Protein AF-0000000068348109 (afdb_homodimer)

Solvent-accessible surface area (backbone atoms only — not comparable to full-atom values): 24295 Å² total; per-residue (Å²): 130,84,76,74,38,35,50,35,26,49,84,50,59,43,43,58,45,65,32,43,43,80,91,70,28,34,34,25,38,41,39,28,18,59,86,76,20,24,16,35,36,36,42,47,41,43,96,44,39,68,61,52,50,50,50,39,55,76,67,62,44,45,56,30,48,32,33,33,37,48,86,46,42,55,46,36,37,15,46,40,62,46,36,70,74,32,79,79,28,42,36,33,29,38,60,59,85,89,46,58,56,77,38,72,47,52,63,76,37,72,51,70,31,61,93,44,56,30,38,30,36,58,25,30,9,29,28,63,28,19,30,28,38,32,32,69,62,33,35,33,30,35,31,23,48,52,41,31,84,59,38,56,48,64,33,87,51,71,70,26,32,51,67,47,26,52,52,23,42,50,65,65,49,58,60,45,64,45,53,27,32,36,35,36,30,47,48,88,78,27,64,62,68,48,29,31,44,52,38,60,71,62,10,71,60,63,59,51,54,70,69,56,35,38,55,51,64,73,63,59,82,70,78,77,52,93,32,28,70,63,6,52,64,27,36,34,46,30,38,41,80,83,126,128,83,75,73,39,35,50,35,26,48,85,50,61,44,43,58,43,62,31,44,43,80,91,72,26,32,35,25,40,41,40,29,18,60,88,75,21,24,16,34,37,37,41,47,41,42,94,43,40,68,60,52,50,51,49,39,56,76,67,61,45,45,55,31,47,31,32,33,36,50,86,45,42,54,46,37,36,16,48,39,63,47,35,70,73,32,79,79,28,42,36,32,28,38,59,61,84,87,46,57,57,77,36,72,50,52,64,75,36,72,51,70,31,60,93,43,56,30,38,32,36,58,26,30,8,30,28,63,27,21,29,28,38,33,32,69,62,32,34,34,32,36,30,22,47,53,41,31,85,59,37,55,48,64,32,87,50,71,69,26,30,50,66,48,27,53,52,22,41,50,66,66,48,58,60,45,63,46,53,27,31,36,35,37,30,47,46,89,78,27,64,62,68,46,29,33,44,52,38,60,71,60,9,72,62,63,60,53,52,70,70,56,35,36,54,50,65,73,63,60,81,69,77,76,53,94,32,30,70,63,5,52,62,25,37,34,46,31,38,41,80,82,126

Secondary structure (DSSP, 8-state):
---PPPSB-SSSSEEEEEEEETTTTEEEEEEEETTT-EEEEES-BGGGHHHHHHHHHHTT-EEEEEE-SS--SSS-BSHHHHHHHSTT-EEEEE--TT---SEEE-TT-EEEETTEEEEEEE-TTSSTT-EEEEEGGGTEEEEETTSBTTB----SSTT--HHHHHHHIIIIITTS-TT-EEEESB-SSS---EEHHHHHHH-TTTSS-HHHHHHHHHT--PPPPTTHHHHHHHGGGTT----/---PPPSB-TTSSEEEEEEEETTTTEEEEEEEETTT-EEEEES-BGGGHHHHHHHHHHTT-EEEEEE-SS--SSS-BSHHHHHHHSTT-EEEEE--TT---SEEE-TT-EEEETTEEEEEEE-TTSSTT-EEEEEGGGTEEEEETTSBTTB----SSTT--HHHHHHHIIIIITTS-TT-EEEESB-SSS---EEHHHHHHH-TTTSS-HHHHHHHHHT--PPPPTTHHHHHHHHTTTT----

Foldseek 3Di:
DQQQDAQDDPPDQKDWDWDADQPLQFIKIWIAGLVQLFIEIEFAFQVCLVVVLVVSVVSPHQYAEYEYQAQDQQGAGNQVVNCVSHPRHWYEFADDPLADGPYHDDQQDWDDHPPWIWGWHAQAALARGGTKTAGVSNLEIEREQLDDQLEHHAAPDNNHHLLSSLCSCVVPPLPRDFARKYAYGGDDPPDGIDTSVNCCPRRPLRVDDSVVNRVVRVPPPDDRHPRRVVSNVQRSHNNDDDD/DQQQDAQDDPPDQKDWDWDADQPLQFIKIWIAGLVQLFIEIEFAFQVCLVVVLVVSVVSPHQYAEYEYQAQDQQGAGNQVVNCVSHPRHWYEFADDPLADGPYHDEQQDWDDTPPWIWGWHAQAALARGGTKTAGVSNLEIEREQLDDQLEHHAAPDNNHHLLSSLCSCVPPPLPRDFARKYAYGGDDPPDGIDTSVNCCPRRPLRVDDSVVNRVVRVPPPDDGHPRRVVSNVQRSHNNDDDD

pLDDT: mean 95.72, std 7.8, range [32.88, 98.94]

InterPro domains:
  IPR001279 Metallo-beta-lactamase [PF00753] (25-87)
  IPR001279 Metallo-beta-lactamase [PF00753] (102-186)
  IPR001279 Metallo-beta-lactamase [SM00849] (25-186)
  IPR036866 Ribonuclease Z/Hydroxyacylglutathione hydrolase-like [G3DSA:3.60.15.10] (9-240)
  IPR036866 Ribonuclease Z/Hydroxyacylglutathione hydrolase-like [SSF56281] (23-218)
  IPR044528 Persulfide dioxygenase-like, MBL-fold metallo-hydrolase domain [cd07724] (15-188)
  IPR051682 Mitochondrial Persulfide Dioxygenase [PTHR43084] (13-236)

Structure (mmCIF, N/CA/C/O backbone):
data_AF-0000000068348109-model_v1
#
loop_
_entity.id
_entity.type
_entity.pdbx_description
1 polymer 'Persulfide dioxygenase ETHE1, mitochondrial'
#
loop_
_atom_site.group_PDB
_atom_site.id
_atom_site.type_symbol
_atom_site.label_atom_id
_atom_site.label_alt_id
_atom_site.label_comp_id
_atom_site.label_asym_id
_atom_site.label_entity_id
_atom_site.label_seq_id
_atom_site.pdbx_PDB_ins_code
_atom_site.Cartn_x
_atom_site.Cartn_y
_atom_site.Cartn_z
_atom_site.occupancy
_atom_site.B_iso_or_equiv
_atom_site.auth_seq_id
_atom_site.auth_comp_id
_atom_site.auth_asym_id
_atom_site.auth_atom_id
_atom_site.pdbx_PDB_model_num
ATOM 1 N N . MET A 1 1 ? -5.734 2.873 -29.859 1 32.88 1 MET A N 1
ATOM 2 C CA . MET A 1 1 ? -4.711 2.441 -28.906 1 32.88 1 MET A CA 1
ATOM 3 C C . MET A 1 1 ? -5.199 2.582 -27.469 1 32.88 1 MET A C 1
ATOM 5 O O . MET A 1 1 ? -5.617 3.664 -27.062 1 32.88 1 MET A O 1
ATOM 9 N N . SER A 1 2 ? -5.848 1.602 -26.891 1 46.84 2 SER A N 1
ATOM 10 C CA . SER A 1 2 ? -6.629 1.64 -25.656 1 46.84 2 SER A CA 1
ATOM 11 C C . SER A 1 2 ? -5.863 2.348 -24.531 1 46.84 2 SER A C 1
ATOM 13 O O . SER A 1 2 ? -4.648 2.188 -24.406 1 46.84 2 SER A O 1
ATOM 15 N N . LYS A 1 3 ? -6.34 3.387 -24.047 1 65.06 3 LYS A N 1
ATOM 16 C CA . LYS A 1 3 ? -5.746 4.297 -23.078 1 65.06 3 LYS A CA 1
ATOM 17 C C . LYS A 1 3 ? -5.258 3.535 -21.844 1 65.06 3 LYS A C 1
ATOM 19 O O . LYS A 1 3 ? -5.992 2.729 -21.281 1 65.06 3 LYS A O 1
ATOM 24 N N . ILE A 1 4 ? -4.016 3.348 -21.672 1 76.88 4 ILE A N 1
ATOM 25 C CA . ILE A 1 4 ? -3.402 2.717 -20.5 1 76.88 4 ILE A CA 1
ATOM 26 C C . ILE A 1 4 ? -3.992 3.309 -19.234 1 76.88 4 ILE A C 1
ATOM 28 O O . ILE A 1 4 ? -4.148 4.527 -19.109 1 76.88 4 ILE A O 1
ATOM 32 N N . LEU A 1 5 ? -4.457 2.352 -18.469 1 89 5 LEU A N 1
ATOM 33 C CA . LEU A 1 5 ? -5.109 2.748 -17.219 1 89 5 LEU A CA 1
ATOM 34 C C . LEU A 1 5 ? -4.102 2.803 -16.078 1 89 5 LEU A C 1
ATOM 36 O O . LEU A 1 5 ? -3.129 2.045 -16.062 1 89 5 LEU A O 1
ATOM 40 N N . GLY A 1 6 ? -4.332 3.719 -15.219 1 91.06 6 GLY A N 1
ATOM 41 C CA . GLY A 1 6 ? -3.562 3.713 -13.984 1 91.06 6 GLY A CA 1
ATOM 42 C C . GLY A 1 6 ? -3.986 2.619 -13.023 1 91.06 6 GLY A C 1
ATOM 43 O O . GLY A 1 6 ? -5.168 2.275 -12.945 1 91.06 6 GLY A O 1
ATOM 44 N N . ALA A 1 7 ? -3.014 2.1 -12.312 1 89.19 7 ALA A N 1
ATOM 45 C CA . ALA A 1 7 ? -3.287 1.068 -11.312 1 89.19 7 ALA A CA 1
ATOM 46 C C . ALA A 1 7 ? -4.176 1.606 -10.195 1 89.19 7 ALA A C 1
ATOM 48 O O . ALA A 1 7 ? -5.012 0.878 -9.656 1 89.19 7 ALA A O 1
ATOM 49 N N . LEU A 1 8 ? -3.986 2.836 -9.883 1 93.44 8 LEU A N 1
ATOM 50 C CA . LEU A 1 8 ? -4.762 3.512 -8.852 1 93.44 8 LEU A CA 1
ATOM 51 C C . LEU A 1 8 ? -5.215 4.891 -9.32 1 93.44 8 LEU A C 1
ATOM 53 O O . LEU A 1 8 ? -4.457 5.859 -9.234 1 93.44 8 LEU A O 1
ATOM 57 N N . THR A 1 9 ? -6.461 4.883 -9.797 1 92.31 9 THR A N 1
ATOM 58 C CA . THR A 1 9 ? -7.098 6.109 -10.273 1 92.31 9 THR A CA 1
ATOM 59 C C . THR A 1 9 ? -8.438 6.324 -9.578 1 92.31 9 THR A C 1
ATOM 61 O O . THR A 1 9 ? -9.242 5.391 -9.461 1 92.31 9 THR A O 1
ATOM 64 N N . ALA A 1 10 ? -8.672 7.484 -9.172 1 88.06 10 ALA A N 1
ATOM 65 C CA . ALA A 1 10 ? -9.867 7.812 -8.398 1 88.06 10 ALA A CA 1
ATOM 66 C C . ALA A 1 10 ? -11.133 7.562 -9.219 1 88.06 10 ALA A C 1
ATOM 68 O O . ALA A 1 10 ? -12.125 7.066 -8.688 1 88.06 10 ALA A O 1
ATOM 69 N N . SER A 1 11 ? -11.102 7.898 -10.5 1 87.5 11 SER A N 1
ATOM 70 C CA . SER A 1 11 ? -12.32 7.816 -11.305 1 87.5 11 SER A CA 1
ATOM 71 C C . SER A 1 11 ? -12.141 6.871 -12.484 1 87.5 11 SER A C 1
ATOM 73 O O . SER A 1 11 ? -12.914 6.906 -13.438 1 87.5 11 SER A O 1
ATOM 75 N N . GLY A 1 12 ? -11.141 6.055 -12.469 1 91.25 12 GLY A N 1
ATOM 76 C CA . GLY A 1 12 ? -10.938 5.113 -13.555 1 91.25 12 GLY A CA 1
ATOM 77 C C . GLY A 1 12 ? -11.766 3.852 -13.422 1 91.25 12 GLY A C 1
ATOM 78 O O . GLY A 1 12 ? -12.414 3.635 -12.391 1 91.25 12 GLY A O 1
ATOM 79 N N . PRO A 1 13 ? -11.789 3.107 -14.445 1 95.81 13 PRO A N 1
ATOM 80 C CA . PRO A 1 13 ? -12.641 1.914 -14.469 1 95.81 13 PRO A CA 1
ATOM 81 C C . PRO A 1 13 ? -12.133 0.813 -13.539 1 95.81 13 PRO A C 1
ATOM 83 O O . PRO A 1 13 ? -12.898 -0.074 -13.148 1 95.81 13 PRO A O 1
ATOM 86 N N . LEU A 1 14 ? -10.875 0.839 -13.195 1 97.12 14 LEU A N 1
ATOM 87 C CA . LEU A 1 14 ? -10.266 -0.199 -12.367 1 97.12 14 LEU A CA 1
ATOM 88 C C . LEU A 1 14 ? -10.242 0.222 -10.898 1 97.12 14 LEU A C 1
ATOM 90 O O . LEU A 1 14 ? -9.758 1.308 -10.57 1 97.12 14 LEU A O 1
ATOM 94 N N . LEU A 1 15 ? -10.867 -0.577 -10.086 1 97.75 15 LEU A N 1
ATOM 95 C CA . LEU A 1 15 ? -10.703 -0.445 -8.641 1 97.75 15 LEU A CA 1
ATOM 96 C C . LEU A 1 15 ? -9.57 -1.331 -8.141 1 97.75 15 LEU A C 1
ATOM 98 O O . LEU A 1 15 ? -9.508 -2.518 -8.469 1 97.75 15 LEU A O 1
ATOM 102 N N . PHE A 1 16 ? -8.656 -0.769 -7.438 1 98.38 16 PHE A N 1
ATOM 103 C CA . PHE A 1 16 ? -7.492 -1.494 -6.941 1 98.38 16 PHE A CA 1
ATOM 104 C C . PHE A 1 16 ? -7.258 -1.191 -5.465 1 98.38 16 PHE A C 1
ATOM 106 O O . PHE A 1 16 ? -7.215 -0.027 -5.066 1 98.38 16 PHE A O 1
ATOM 113 N N . ARG A 1 17 ? -7.176 -2.229 -4.652 1 98.62 17 ARG A N 1
ATOM 114 C CA . ARG A 1 17 ? -6.781 -2.143 -3.25 1 98.62 17 ARG A CA 1
ATOM 115 C C . ARG A 1 17 ? -5.66 -3.127 -2.934 1 98.62 17 ARG A C 1
ATOM 117 O O . ARG A 1 17 ? -5.789 -4.324 -3.195 1 98.62 17 ARG A O 1
ATOM 124 N N . GLN A 1 18 ? -4.543 -2.623 -2.475 1 98.75 18 GLN A N 1
ATOM 125 C CA . GLN A 1 18 ? -3.494 -3.434 -1.866 1 98.75 18 GLN A CA 1
ATOM 126 C C . GLN A 1 18 ? -3.682 -3.533 -0.355 1 98.75 18 GLN A C 1
ATOM 128 O O . GLN A 1 18 ? -3.787 -2.516 0.331 1 98.75 18 GLN A O 1
ATOM 133 N N . LEU A 1 19 ? -3.797 -4.711 0.165 1 98.81 19 LEU A N 1
ATOM 134 C CA . LEU A 1 19 ? -4.008 -4.988 1.581 1 98.81 19 LEU A CA 1
ATOM 135 C C . LEU A 1 19 ? -2.803 -5.695 2.184 1 98.81 19 LEU A C 1
ATOM 137 O O . LEU A 1 19 ? -2.02 -6.32 1.463 1 98.81 19 LEU A O 1
ATOM 141 N N . PHE A 1 20 ? -2.678 -5.566 3.523 1 98.75 20 PHE A N 1
ATOM 142 C CA . PHE A 1 20 ? -1.473 -6.09 4.156 1 98.75 20 PHE A CA 1
ATOM 143 C C . PHE A 1 20 ? -1.816 -6.848 5.434 1 98.75 20 PHE A C 1
ATOM 145 O O . PHE A 1 20 ? -2.631 -6.383 6.234 1 98.75 20 PHE A O 1
ATOM 152 N N . GLU A 1 21 ? -1.318 -8.008 5.605 1 98 21 GLU A N 1
ATOM 153 C CA . GLU A 1 21 ? -1.349 -8.781 6.848 1 98 21 GLU A CA 1
ATOM 154 C C . GLU A 1 21 ? 0.026 -8.812 7.508 1 98 21 GLU A C 1
ATOM 156 O O . GLU A 1 21 ? 0.999 -9.273 6.91 1 98 21 GLU A O 1
ATOM 161 N N . SER A 1 22 ? 0.159 -8.375 8.75 1 95.75 22 SER A N 1
ATOM 162 C CA . SER A 1 22 ? 1.43 -7.992 9.359 1 95.75 22 SER A CA 1
ATOM 163 C C . SER A 1 22 ? 2.166 -9.203 9.914 1 95.75 22 SER A C 1
ATOM 165 O O . SER A 1 22 ? 3.395 -9.195 10.023 1 95.75 22 SER A O 1
ATOM 167 N N . VAL A 1 23 ? 1.471 -10.266 10.273 1 95.56 23 VAL A N 1
ATOM 168 C CA . VAL A 1 23 ? 2.119 -11.406 10.922 1 95.56 23 VAL A CA 1
ATOM 169 C C . VAL A 1 23 ? 2.977 -12.156 9.906 1 95.56 23 VAL A C 1
ATOM 171 O O . VAL A 1 23 ? 4.156 -12.422 10.156 1 95.56 23 VAL A O 1
ATOM 174 N N . SER A 1 24 ? 2.43 -12.406 8.727 1 96.19 24 SER A N 1
ATOM 175 C CA . SER A 1 24 ? 3.17 -13.125 7.699 1 96.19 24 SER A CA 1
ATOM 176 C C . SER A 1 24 ? 3.752 -12.172 6.664 1 96.19 24 SER A C 1
ATOM 178 O O . SER A 1 24 ? 4.422 -12.594 5.719 1 96.19 24 SER A O 1
ATOM 180 N N . SER A 1 25 ? 3.477 -10.82 6.82 1 97.44 25 SER A N 1
ATOM 181 C CA . SER A 1 25 ? 3.938 -9.805 5.883 1 97.44 25 SER A CA 1
ATOM 182 C C . SER A 1 25 ? 3.432 -10.086 4.469 1 97.44 25 SER A C 1
ATOM 184 O O . SER A 1 25 ? 4.207 -10.062 3.512 1 97.44 25 SER A O 1
ATOM 186 N N . THR A 1 26 ? 2.146 -10.406 4.371 1 98.5 26 THR A N 1
ATOM 187 C CA . THR A 1 26 ? 1.551 -10.812 3.104 1 98.5 26 THR A CA 1
ATOM 188 C C . THR A 1 26 ? 0.718 -9.68 2.506 1 98.5 26 THR A C 1
ATOM 190 O O . THR A 1 26 ? -0.039 -9.016 3.219 1 98.5 26 THR A O 1
ATOM 193 N N . TYR A 1 27 ? 0.917 -9.5 1.232 1 98.88 27 TYR A N 1
ATOM 194 C CA . TYR A 1 27 ? 0.027 -8.609 0.496 1 98.88 27 TYR A CA 1
ATOM 195 C C . TYR A 1 27 ? -1.123 -9.391 -0.133 1 98.88 27 TYR A C 1
ATOM 197 O O . TYR A 1 27 ? -0.925 -10.484 -0.653 1 98.88 27 TYR A O 1
ATOM 205 N N . THR A 1 28 ? -2.303 -8.883 -0 1 98.94 28 THR A N 1
ATOM 206 C CA . THR A 1 28 ? -3.506 -9.281 -0.718 1 98.94 28 THR A CA 1
ATOM 207 C C . THR A 1 28 ? -3.975 -8.172 -1.655 1 98.94 28 THR A C 1
ATOM 209 O O . THR A 1 28 ? -3.92 -6.992 -1.303 1 98.94 28 THR A O 1
ATOM 212 N N . TYR A 1 29 ? -4.395 -8.539 -2.838 1 98.94 29 TYR A N 1
ATOM 213 C CA . TYR A 1 29 ? -4.82 -7.543 -3.811 1 98.94 29 TYR A CA 1
ATOM 214 C C . TYR A 1 29 ? -6.285 -7.738 -4.184 1 98.94 29 TYR A C 1
ATOM 216 O O . TYR A 1 29 ? -6.707 -8.852 -4.516 1 98.94 29 TYR A O 1
ATOM 224 N N . LEU A 1 30 ? -7.059 -6.691 -4.082 1 98.94 30 LEU A N 1
ATOM 225 C CA . LEU A 1 30 ? -8.438 -6.652 -4.543 1 98.94 30 LEU A CA 1
ATOM 226 C C . LEU A 1 30 ? -8.57 -5.801 -5.805 1 98.94 30 LEU A C 1
ATOM 228 O O . LEU A 1 30 ? -8.148 -4.641 -5.82 1 98.94 30 LEU A O 1
ATOM 232 N N . LEU A 1 31 ? -9 -6.395 -6.863 1 98.75 31 LEU A N 1
ATOM 233 C CA . LEU A 1 31 ? -9.281 -5.703 -8.125 1 98.75 31 LEU A CA 1
ATOM 234 C C . LEU A 1 31 ? -10.75 -5.828 -8.5 1 98.75 31 LEU A C 1
ATOM 236 O O . LEU A 1 31 ? -11.375 -6.867 -8.258 1 98.75 31 LEU A O 1
ATOM 240 N N . ALA A 1 32 ? -11.242 -4.816 -9.172 1 98.69 32 ALA A N 1
ATOM 241 C CA . ALA A 1 32 ? -12.625 -4.898 -9.617 1 98.69 32 ALA A CA 1
ATOM 242 C C . ALA A 1 32 ? -12.867 -3.986 -10.82 1 98.69 32 ALA A C 1
ATOM 244 O O . ALA A 1 32 ? -12.164 -2.992 -11 1 98.69 32 ALA A O 1
ATOM 245 N N . ASP A 1 33 ? -13.773 -4.395 -11.578 1 98.31 33 ASP A N 1
ATOM 246 C CA . ASP A 1 33 ? -14.375 -3.535 -12.594 1 98.31 33 ASP A CA 1
ATOM 247 C C . ASP A 1 33 ? -15.453 -2.637 -11.992 1 98.31 33 ASP A C 1
ATOM 249 O O . ASP A 1 33 ? -16.516 -3.117 -11.586 1 98.31 33 ASP A O 1
ATOM 253 N N . ARG A 1 34 ? -15.219 -1.347 -11.953 1 97.12 34 ARG A N 1
ATOM 254 C CA . ARG A 1 34 ? -16.141 -0.438 -11.273 1 97.12 34 ARG A CA 1
ATOM 255 C C . ARG A 1 34 ? -17.516 -0.484 -11.914 1 97.12 34 ARG A C 1
ATOM 257 O O . ARG A 1 34 ? -18.531 -0.333 -11.227 1 97.12 34 ARG A O 1
ATOM 264 N N . ALA A 1 35 ? -17.547 -0.673 -13.188 1 97.12 35 ALA A N 1
ATOM 265 C CA . ALA A 1 35 ? -18.812 -0.635 -13.906 1 97.12 35 ALA A CA 1
ATOM 266 C C . ALA A 1 35 ? -19.703 -1.81 -13.508 1 97.12 35 ALA A C 1
ATOM 268 O O . ALA A 1 35 ? -20.891 -1.628 -13.211 1 97.12 35 ALA A O 1
ATOM 269 N N . SER A 1 36 ? -19.188 -3.043 -13.43 1 98.06 36 SER A N 1
ATOM 270 C CA . SER A 1 36 ? -19.969 -4.238 -13.164 1 98.06 36 SER A CA 1
ATOM 271 C C . SER A 1 36 ? -19.938 -4.609 -11.688 1 98.06 36 SER A C 1
ATOM 273 O O . SER A 1 36 ? -20.781 -5.367 -11.203 1 98.06 36 SER A O 1
ATOM 275 N N . GLY A 1 37 ? -18.875 -4.164 -11.039 1 98.12 37 GLY A N 1
ATOM 276 C CA . GLY A 1 37 ? -18.656 -4.539 -9.648 1 98.12 37 GLY A CA 1
ATOM 277 C C . GLY A 1 37 ? -18.016 -5.902 -9.484 1 98.12 37 GLY A C 1
ATOM 278 O O . GLY A 1 37 ? -17.719 -6.328 -8.367 1 98.12 37 GLY A O 1
ATOM 279 N N . ILE A 1 38 ? -17.781 -6.602 -10.586 1 98.75 38 ILE A N 1
ATOM 280 C CA . ILE A 1 38 ? -17.172 -7.922 -10.508 1 98.75 38 ILE A CA 1
ATOM 281 C C . ILE A 1 38 ? -15.703 -7.789 -10.078 1 98.75 38 ILE A C 1
ATOM 283 O O . ILE A 1 38 ? -14.961 -6.984 -10.633 1 98.75 38 ILE A O 1
ATOM 287 N N . ALA A 1 39 ? -15.344 -8.578 -9.062 1 98.88 39 ALA A N 1
ATOM 288 C CA . ALA A 1 39 ? -14.039 -8.422 -8.438 1 98.88 39 ALA A CA 1
ATOM 289 C C . ALA A 1 39 ? -13.289 -9.75 -8.391 1 98.88 39 ALA A C 1
ATOM 291 O O . ALA A 1 39 ? -13.891 -10.82 -8.531 1 98.88 39 ALA A O 1
ATOM 292 N N . THR A 1 40 ? -12.039 -9.656 -8.266 1 98.94 40 THR A N 1
ATOM 293 C CA . THR A 1 40 ? -11.156 -10.766 -7.93 1 98.94 40 THR A CA 1
ATOM 294 C C . THR A 1 40 ? -10.234 -10.391 -6.77 1 98.94 40 THR A C 1
ATOM 296 O O . THR A 1 40 ? -9.992 -9.211 -6.523 1 98.94 40 THR A O 1
ATOM 299 N N . ILE A 1 41 ? -9.844 -11.344 -6.02 1 98.94 41 ILE A N 1
ATOM 300 C CA . ILE A 1 41 ? -8.906 -11.148 -4.918 1 98.94 41 ILE A CA 1
ATOM 301 C C . ILE A 1 41 ? -7.746 -12.125 -5.043 1 98.94 41 ILE A C 1
ATOM 303 O O . ILE A 1 41 ? -7.938 -13.281 -5.422 1 98.94 41 ILE A O 1
ATOM 307 N N . ILE A 1 42 ? -6.535 -11.648 -4.848 1 98.94 42 ILE A N 1
ATOM 308 C CA . ILE A 1 42 ? -5.312 -12.43 -5.023 1 98.94 42 ILE A CA 1
ATOM 309 C C . ILE A 1 42 ? -4.637 -12.641 -3.67 1 98.94 42 ILE A C 1
ATOM 311 O O . ILE A 1 42 ? -4.359 -11.68 -2.947 1 98.94 42 ILE A O 1
ATOM 315 N N . ASP A 1 43 ? -4.391 -13.883 -3.283 1 98.88 43 ASP A N 1
ATOM 316 C CA . ASP A 1 43 ? -3.605 -14.328 -2.137 1 98.88 43 ASP A CA 1
ATOM 317 C C . ASP A 1 43 ? -4.238 -13.867 -0.826 1 98.88 43 ASP A C 1
ATOM 319 O O . ASP A 1 43 ? -3.57 -13.258 0.01 1 98.88 43 ASP A O 1
ATOM 323 N N . PRO A 1 44 ? -5.504 -14.156 -0.603 1 98.81 44 PRO A N 1
ATOM 324 C CA . PRO A 1 44 ? -6.117 -13.812 0.682 1 98.81 44 PRO A CA 1
ATOM 325 C C . PRO A 1 44 ? -5.562 -14.641 1.841 1 98.81 44 PRO A C 1
ATOM 327 O O . PRO A 1 44 ? -5.105 -15.766 1.639 1 98.81 44 PRO A O 1
ATOM 330 N N . VAL A 1 45 ? -5.574 -14.102 2.996 1 98.75 45 VAL A N 1
ATOM 331 C CA . VAL A 1 45 ? -5.055 -14.727 4.211 1 98.75 45 VAL A CA 1
ATOM 332 C C . VAL A 1 45 ? -6.207 -15.062 5.152 1 98.75 45 VAL A C 1
ATOM 334 O O . VAL A 1 45 ? -7.102 -14.242 5.367 1 98.75 45 VAL A O 1
ATOM 337 N N . LEU A 1 46 ? -6.16 -16.141 5.723 1 98.38 46 LEU A N 1
ATOM 338 C CA . LEU A 1 46 ? -7.25 -16.672 6.539 1 98.38 46 LEU A CA 1
ATOM 339 C C . LEU A 1 46 ? -7.617 -15.688 7.645 1 98.38 46 LEU A C 1
ATOM 341 O O . LEU A 1 46 ? -8.789 -15.352 7.816 1 98.38 46 LEU A O 1
ATOM 345 N N . GLU A 1 47 ? -6.625 -15.203 8.391 1 98.06 47 GLU A N 1
ATOM 346 C CA . GLU A 1 47 ? -6.84 -14.336 9.539 1 98.06 47 GLU A CA 1
ATOM 347 C C . GLU A 1 47 ? -7.445 -13 9.117 1 98.06 47 GLU A C 1
ATOM 349 O O . GLU A 1 47 ? -7.918 -12.234 9.961 1 98.06 47 GLU A O 1
ATOM 354 N N . MET A 1 48 ? -7.473 -12.75 7.793 1 98.56 48 MET A N 1
ATOM 355 C CA . MET A 1 48 ? -7.93 -11.453 7.305 1 98.56 48 MET A CA 1
ATOM 356 C C . MET A 1 48 ? -9.273 -11.578 6.598 1 98.56 48 MET A C 1
ATOM 358 O O . MET A 1 48 ? -9.773 -10.609 6.02 1 98.56 48 MET A O 1
ATOM 362 N N . VAL A 1 49 ? -9.938 -12.664 6.66 1 98.62 49 VAL A N 1
ATOM 363 C CA . VAL A 1 49 ? -11.164 -12.922 5.91 1 98.62 49 VAL A CA 1
ATOM 364 C C . VAL A 1 49 ? -12.25 -11.93 6.34 1 98.62 49 VAL A C 1
ATOM 366 O O . VAL A 1 49 ? -13 -11.43 5.504 1 98.62 49 VAL A O 1
ATOM 369 N N . ASP A 1 50 ? -12.328 -11.664 7.625 1 98.75 50 ASP A N 1
ATOM 370 C CA . ASP A 1 50 ? -13.32 -10.703 8.094 1 98.75 50 ASP A CA 1
ATOM 371 C C . ASP A 1 50 ? -13.078 -9.32 7.5 1 98.75 50 ASP A C 1
ATOM 373 O O . ASP A 1 50 ? -14.008 -8.656 7.043 1 98.75 50 ASP A O 1
ATOM 377 N N . ARG A 1 51 ? -11.82 -8.906 7.52 1 98.69 51 ARG A N 1
ATOM 378 C CA . ARG A 1 51 ? -11.445 -7.613 6.945 1 98.69 51 ARG A CA 1
ATOM 379 C C . ARG A 1 51 ? -11.805 -7.547 5.465 1 98.69 51 ARG A C 1
ATOM 381 O O . ARG A 1 51 ? -12.422 -6.582 5.016 1 98.69 51 ARG A O 1
ATOM 388 N N . ASP A 1 52 ? -11.43 -8.555 4.766 1 98.88 52 ASP A N 1
ATOM 389 C CA . ASP A 1 52 ? -11.633 -8.586 3.32 1 98.88 52 ASP A CA 1
ATOM 390 C C . ASP A 1 52 ? -13.117 -8.648 2.975 1 98.88 52 ASP A C 1
ATOM 392 O O . ASP A 1 52 ? -13.57 -7.996 2.033 1 98.88 52 ASP A O 1
ATOM 396 N N . THR A 1 53 ? -13.859 -9.438 3.729 1 98.88 53 THR A N 1
ATOM 397 C CA . THR A 1 53 ? -15.305 -9.523 3.537 1 98.88 53 THR A CA 1
ATOM 398 C C . THR A 1 53 ? -15.953 -8.164 3.725 1 98.88 53 THR A C 1
ATOM 400 O O . THR A 1 53 ? -16.766 -7.738 2.898 1 98.88 53 THR A O 1
ATOM 403 N N . LYS A 1 54 ? -15.617 -7.543 4.777 1 98.88 54 LYS A N 1
ATOM 404 C CA . LYS A 1 54 ? -16.172 -6.227 5.07 1 98.88 54 LYS A CA 1
ATOM 405 C C . LYS A 1 54 ? -15.875 -5.242 3.941 1 98.88 54 LYS A C 1
ATOM 407 O O . LYS A 1 54 ? -16.766 -4.496 3.516 1 98.88 54 LYS A O 1
ATOM 412 N N . LEU A 1 55 ? -14.664 -5.23 3.461 1 98.88 55 LEU A N 1
ATOM 413 C CA . LEU A 1 55 ? -14.273 -4.312 2.398 1 98.88 55 LEU A CA 1
ATOM 414 C C . LEU A 1 55 ? -15.062 -4.586 1.123 1 98.88 55 LEU A C 1
ATOM 416 O O . LEU A 1 55 ? -15.586 -3.66 0.502 1 98.88 55 LEU A O 1
ATOM 420 N N . VAL A 1 56 ? -15.164 -5.828 0.74 1 98.88 56 VAL A N 1
ATOM 421 C CA . VAL A 1 56 ? -15.891 -6.219 -0.465 1 98.88 56 VAL A CA 1
ATOM 422 C C . VAL A 1 56 ? -17.344 -5.762 -0.365 1 98.88 56 VAL A C 1
ATOM 424 O O . VAL A 1 56 ? -17.906 -5.23 -1.328 1 98.88 56 VAL A O 1
ATOM 427 N N . LYS A 1 57 ? -17.922 -5.953 0.768 1 98.81 57 LYS A N 1
ATOM 428 C CA . LYS A 1 57 ? -19.312 -5.57 0.979 1 98.81 57 LYS A CA 1
ATOM 429 C C . LYS A 1 57 ? -19.469 -4.055 0.968 1 98.81 57 LYS A C 1
ATOM 431 O O . LYS A 1 57 ? -20.375 -3.523 0.318 1 98.81 57 LYS A O 1
ATOM 436 N N . GLU A 1 58 ? -18.609 -3.367 1.688 1 98.69 58 GLU A N 1
ATOM 437 C CA . GLU A 1 58 ? -18.688 -1.911 1.744 1 98.69 58 GLU A CA 1
ATOM 438 C C . GLU A 1 58 ? -18.531 -1.298 0.355 1 98.69 58 GLU A C 1
ATOM 440 O O . GLU A 1 58 ? -19.141 -0.263 0.059 1 98.69 58 GLU A O 1
ATOM 445 N N . LEU A 1 59 ? -17.75 -1.937 -0.51 1 98.38 59 LEU A N 1
ATOM 446 C CA . LEU A 1 59 ? -17.516 -1.419 -1.854 1 98.38 59 LEU A CA 1
ATOM 447 C C . LEU A 1 59 ? -18.562 -1.94 -2.832 1 98.38 59 LEU A C 1
ATOM 449 O O . LEU A 1 59 ? -18.5 -1.653 -4.027 1 98.38 59 LEU A O 1
ATOM 453 N N . ASN A 1 60 ? -19.484 -2.719 -2.314 1 98.19 60 ASN A N 1
ATOM 454 C CA . ASN A 1 60 ? -20.578 -3.279 -3.098 1 98.19 60 ASN A CA 1
ATOM 455 C C . ASN A 1 60 ? -20.062 -4.078 -4.293 1 98.19 60 ASN A C 1
ATOM 457 O O . ASN A 1 60 ? -20.5 -3.855 -5.426 1 98.19 60 ASN A O 1
ATOM 461 N N . LEU A 1 61 ? -19.141 -4.949 -4.059 1 98.75 61 LEU A N 1
ATOM 462 C CA . LEU A 1 61 ? -18.531 -5.75 -5.113 1 98.75 61 LEU A CA 1
ATOM 463 C C . LEU A 1 61 ? -19.125 -7.156 -5.141 1 98.75 61 LEU A C 1
ATOM 465 O O . LEU A 1 61 ? -19.672 -7.625 -4.141 1 98.75 61 LEU A O 1
ATOM 469 N N . LYS A 1 62 ? -19.031 -7.73 -6.285 1 98.69 62 LYS A N 1
ATOM 470 C CA . LYS A 1 62 ? -19.344 -9.141 -6.492 1 98.69 62 LYS A CA 1
ATOM 471 C C . LYS A 1 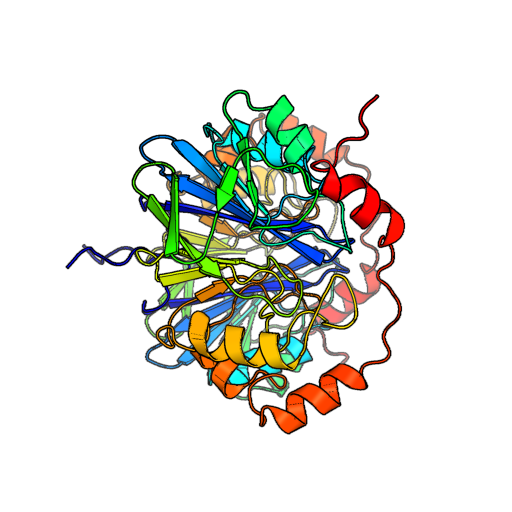62 ? -18.062 -9.961 -6.676 1 98.69 62 LYS A C 1
ATOM 473 O O . LYS A 1 62 ? -17.484 -9.984 -7.766 1 98.69 62 LYS A O 1
ATOM 478 N N . LEU A 1 63 ? -17.734 -10.672 -5.656 1 98.81 63 LEU A N 1
ATOM 479 C CA . LEU A 1 63 ? -16.469 -11.406 -5.688 1 98.81 63 LEU A CA 1
ATOM 480 C C . LEU A 1 63 ? -16.578 -12.641 -6.57 1 98.81 63 LEU A C 1
ATOM 482 O O . LEU A 1 63 ? -17.484 -13.453 -6.395 1 98.81 63 LEU A O 1
ATOM 486 N N . GLY A 1 64 ? -15.711 -12.742 -7.527 1 98.62 64 GLY A N 1
ATOM 487 C CA . GLY A 1 64 ? -15.625 -13.898 -8.398 1 98.62 64 GLY A CA 1
ATOM 488 C C . GLY A 1 64 ? -14.406 -14.758 -8.125 1 98.62 64 GLY A C 1
ATOM 489 O O . GLY A 1 64 ? -14.367 -15.484 -7.133 1 98.62 64 GLY A O 1
ATOM 490 N N . PRO A 1 65 ? -13.406 -14.648 -8.977 1 98.81 65 PRO A N 1
ATOM 491 C CA . PRO A 1 65 ? -12.219 -15.484 -8.758 1 98.81 65 PRO A CA 1
ATOM 492 C C . PRO A 1 65 ? -11.469 -15.117 -7.48 1 98.81 65 PRO A C 1
ATOM 494 O O . PRO A 1 65 ? -11.242 -13.938 -7.207 1 98.81 65 PRO A O 1
ATOM 497 N N . ILE A 1 66 ? -11.172 -16.047 -6.723 1 98.88 66 ILE A N 1
ATOM 498 C CA . ILE A 1 66 ? -10.258 -15.961 -5.586 1 98.88 66 ILE A CA 1
ATOM 499 C C . ILE A 1 66 ? -8.953 -16.672 -5.914 1 98.88 66 ILE A C 1
ATOM 501 O O . ILE A 1 66 ? -8.891 -17.906 -5.906 1 98.88 66 ILE A O 1
ATOM 505 N N . ILE A 1 67 ? -7.914 -15.953 -6.164 1 98.88 67 ILE A N 1
ATOM 506 C CA . ILE A 1 67 ? -6.715 -16.484 -6.801 1 98.88 67 ILE A CA 1
ATOM 507 C C . ILE A 1 67 ? -5.613 -16.656 -5.758 1 98.88 67 ILE A C 1
ATOM 509 O O . ILE A 1 67 ? -5.379 -15.758 -4.945 1 98.88 67 ILE A O 1
ATOM 513 N N . ASN A 1 68 ? -5.004 -17.766 -5.73 1 98.75 68 ASN A N 1
ATOM 514 C CA . ASN A 1 68 ? -3.711 -17.938 -5.082 1 98.75 68 ASN A CA 1
ATOM 515 C C . ASN A 1 68 ? -2.586 -18.094 -6.102 1 98.75 68 ASN A C 1
ATOM 517 O O . ASN A 1 68 ? -2.658 -18.938 -6.988 1 98.75 68 ASN A O 1
ATOM 521 N N . THR A 1 69 ? -1.584 -17.266 -5.949 1 98.75 69 THR A N 1
ATOM 522 C CA . THR A 1 69 ? -0.465 -17.328 -6.883 1 98.75 69 THR A CA 1
ATOM 523 C C . THR A 1 69 ? 0.31 -18.625 -6.727 1 98.75 69 THR A C 1
ATOM 525 O O . THR A 1 69 ? 0.974 -19.078 -7.664 1 98.75 69 THR A O 1
ATOM 528 N N . HIS A 1 70 ? 0.282 -19.156 -5.535 1 98 70 HIS A N 1
ATOM 529 C CA . HIS A 1 70 ? 0.926 -20.438 -5.223 1 98 70 HIS A CA 1
ATOM 530 C C . HIS A 1 70 ? 0.386 -21.016 -3.924 1 98 70 HIS A C 1
ATOM 532 O O . HIS A 1 70 ? -0.416 -20.391 -3.236 1 98 70 HIS A O 1
ATOM 538 N N . VAL A 1 71 ? 0.729 -22.297 -3.717 1 96.69 71 VAL A N 1
ATOM 539 C CA . VAL A 1 71 ? 0.431 -22.875 -2.414 1 96.69 71 VAL A CA 1
ATOM 540 C C . VAL A 1 71 ? 1.374 -22.312 -1.359 1 96.69 71 VAL A C 1
ATOM 542 O O . VAL A 1 71 ? 2.572 -22.594 -1.364 1 96.69 71 VAL A O 1
ATOM 545 N N . HIS A 1 72 ? 0.799 -21.578 -0.441 1 95.75 72 HIS A N 1
ATOM 546 C CA . HIS A 1 72 ? 1.584 -20.828 0.542 1 95.75 72 HIS A CA 1
ATOM 547 C C . HIS A 1 72 ? 2.092 -21.75 1.646 1 95.75 72 HIS A C 1
ATOM 549 O O . HIS A 1 72 ? 1.418 -22.719 2.016 1 95.75 72 HIS A O 1
ATOM 555 N N . ALA A 1 73 ? 3.227 -21.391 2.242 1 94.19 73 ALA A N 1
ATOM 556 C CA . ALA A 1 73 ? 3.799 -22.156 3.344 1 94.19 73 ALA A CA 1
ATOM 557 C C . ALA A 1 73 ? 3.881 -21.312 4.613 1 94.19 73 ALA A C 1
ATOM 559 O O . ALA A 1 73 ? 4.125 -21.844 5.699 1 94.19 73 ALA A O 1
ATOM 560 N N . ASP A 1 74 ? 3.604 -20.062 4.469 1 95.19 74 ASP A N 1
ATOM 561 C CA . ASP A 1 74 ? 3.844 -19.156 5.59 1 95.19 74 ASP A CA 1
ATOM 562 C C . ASP A 1 74 ? 2.529 -18.641 6.172 1 95.19 74 ASP A C 1
ATOM 564 O O . ASP A 1 74 ? 2.518 -18.016 7.234 1 95.19 74 ASP A O 1
ATOM 568 N N . HIS A 1 75 ? 1.43 -18.922 5.473 1 97.25 75 HIS A N 1
ATOM 569 C CA . HIS A 1 75 ? 0.096 -18.594 5.965 1 97.25 75 HIS A CA 1
ATOM 570 C C . HIS A 1 75 ? -0.96 -19.5 5.336 1 97.25 75 HIS A C 1
ATOM 572 O O . HIS A 1 75 ? -0.688 -20.188 4.348 1 97.25 75 HIS A O 1
ATOM 578 N N . VAL A 1 76 ? -2.111 -19.5 5.918 1 97.75 76 VAL A N 1
ATOM 579 C CA . VAL A 1 76 ? -3.24 -20.234 5.367 1 97.75 76 VAL A CA 1
ATOM 580 C C . VAL A 1 76 ? -4.098 -19.312 4.504 1 97.75 76 VAL A C 1
ATOM 582 O O . VAL A 1 76 ? -4.387 -18.188 4.895 1 97.75 76 VAL A O 1
ATOM 585 N N . THR A 1 77 ? -4.449 -19.766 3.359 1 98.44 77 THR A N 1
ATOM 586 C CA . THR A 1 77 ? -5.262 -18.969 2.449 1 98.44 77 THR A CA 1
ATOM 587 C C . THR A 1 77 ? -6.66 -18.75 3.025 1 98.44 77 THR A C 1
ATOM 589 O O . THR A 1 77 ? -7.211 -19.625 3.688 1 98.44 77 THR A O 1
ATOM 592 N N . GLY A 1 78 ? -7.23 -17.562 2.73 1 98.31 78 GLY A N 1
ATOM 593 C CA . GLY A 1 78 ? -8.602 -17.266 3.104 1 98.31 78 GLY A CA 1
ATOM 594 C C . GLY A 1 78 ? -9.617 -17.719 2.068 1 98.31 78 GLY A C 1
ATOM 595 O O . GLY A 1 78 ? -10.812 -17.453 2.199 1 98.31 78 GLY A O 1
ATOM 596 N N . SER A 1 79 ? -9.227 -18.453 1.023 1 97.75 79 SER A N 1
ATOM 597 C CA . SER A 1 79 ? -10.062 -18.766 -0.13 1 97.75 79 SER A CA 1
ATOM 598 C C . SER A 1 79 ? -11.312 -19.531 0.287 1 97.75 79 SER A C 1
ATOM 600 O O . SER A 1 79 ? -12.422 -19.188 -0.127 1 97.75 79 SER A O 1
ATOM 602 N N . GLY A 1 80 ? -11.102 -20.531 1.074 1 96.88 80 GLY A N 1
ATOM 603 C CA . GLY A 1 80 ? -12.234 -21.359 1.47 1 96.88 80 GLY A CA 1
ATOM 604 C C . GLY A 1 80 ? -13.32 -20.578 2.184 1 96.88 80 GLY A C 1
ATOM 605 O O . GLY A 1 80 ? -14.492 -20.656 1.813 1 96.88 80 GLY A O 1
ATOM 606 N N . LEU A 1 81 ? -12.93 -19.828 3.168 1 97.88 81 LEU A N 1
ATOM 607 C CA . LEU A 1 81 ? -13.898 -19.062 3.951 1 97.88 81 LEU A CA 1
ATOM 608 C C . LEU A 1 81 ? -14.523 -17.953 3.109 1 97.88 81 LEU A C 1
ATOM 610 O O . LEU A 1 81 ? -15.711 -17.656 3.252 1 97.88 81 LEU A O 1
ATOM 614 N N . LEU A 1 82 ? -13.742 -17.328 2.258 1 98.56 82 LEU A N 1
ATOM 615 C CA . LEU A 1 82 ? -14.289 -16.297 1.39 1 98.56 82 LEU A CA 1
ATOM 616 C C . LEU A 1 82 ? -15.336 -16.875 0.448 1 98.56 82 LEU A C 1
ATOM 618 O O . LEU A 1 82 ? -16.359 -16.25 0.188 1 98.56 82 LEU A O 1
ATOM 622 N N . LYS A 1 83 ? -15.141 -18.047 -0.067 1 97.56 83 LYS A N 1
ATOM 623 C CA . LYS A 1 83 ? -16.109 -18.719 -0.925 1 97.56 83 LYS A CA 1
ATOM 624 C C . LYS A 1 83 ? -17.438 -18.922 -0.197 1 97.56 83 LYS A C 1
ATOM 626 O O . LYS A 1 83 ? -18.516 -18.828 -0.805 1 97.56 83 LYS A O 1
ATOM 631 N N . GLN A 1 84 ? -17.312 -19.25 1.021 1 96.94 84 GLN A N 1
ATOM 632 C CA . GLN A 1 84 ? -18.516 -19.453 1.818 1 96.94 84 GLN A CA 1
ATOM 633 C C . GLN A 1 84 ? -19.281 -18.141 2.002 1 96.94 84 GLN A C 1
ATOM 635 O O . GLN A 1 84 ? -20.516 -18.125 2.01 1 96.94 84 GLN A O 1
ATOM 640 N N . ARG A 1 85 ? -18.578 -17.094 2.074 1 97.81 85 ARG A N 1
ATOM 641 C CA . ARG A 1 85 ? -19.188 -15.789 2.355 1 97.81 85 ARG A CA 1
ATOM 642 C C . ARG A 1 85 ? -19.75 -15.164 1.082 1 97.81 85 ARG A C 1
ATOM 644 O O . ARG A 1 85 ? -20.641 -14.32 1.142 1 97.81 85 ARG A O 1
ATOM 651 N N . PHE A 1 86 ? -19.156 -15.469 0.015 1 98.44 86 PHE A N 1
ATOM 652 C CA . PHE A 1 86 ? -19.562 -14.891 -1.26 1 98.44 86 PHE A CA 1
ATOM 653 C C . PHE A 1 86 ? -19.969 -15.984 -2.244 1 98.44 86 PHE A C 1
ATOM 655 O O . PHE A 1 86 ? -19.172 -16.391 -3.09 1 98.44 86 PHE A O 1
ATOM 662 N N . PRO A 1 87 ? -21.25 -16.266 -2.191 1 95.69 87 PRO A N 1
ATOM 663 C CA . PRO A 1 87 ? -21.719 -17.281 -3.141 1 95.69 87 PRO A CA 1
ATOM 664 C C . PRO A 1 87 ? -21.469 -16.875 -4.594 1 95.69 87 PRO A C 1
ATOM 666 O O . PRO A 1 87 ? -21.688 -15.727 -4.969 1 95.69 87 PRO A O 1
ATOM 669 N N . GLY A 1 88 ? -20.922 -17.719 -5.363 1 96.19 88 GLY A N 1
ATOM 670 C CA . GLY A 1 88 ? -20.578 -17.453 -6.75 1 96.19 88 GLY A CA 1
ATOM 671 C C . GLY A 1 88 ? -19.078 -17.312 -6.98 1 96.19 88 GLY A C 1
ATOM 672 O O . GLY A 1 88 ? -18.625 -17.422 -8.117 1 96.19 88 GLY A O 1
ATOM 673 N N . SER A 1 89 ? -18.422 -17.031 -5.844 1 98.38 89 SER A N 1
ATOM 674 C CA . SER A 1 89 ? -16.969 -16.984 -5.969 1 98.38 89 SER A CA 1
ATOM 675 C C . SER A 1 89 ? -16.391 -18.375 -6.129 1 98.38 89 SER A C 1
ATOM 677 O O . SER A 1 89 ? -17.062 -19.375 -5.867 1 98.38 89 SER A O 1
ATOM 679 N N . PHE A 1 90 ? -15.172 -18.469 -6.629 1 98.62 90 PHE A N 1
ATOM 680 C CA . PHE A 1 90 ? -14.5 -19.75 -6.816 1 98.62 90 PHE A CA 1
ATOM 681 C C . PHE A 1 90 ? -12.992 -19.594 -6.715 1 98.62 90 PHE A C 1
ATOM 683 O O . PHE A 1 90 ? -12.445 -18.547 -7.098 1 98.62 90 PHE A O 1
ATOM 690 N N . SER A 1 91 ? -12.336 -20.594 -6.223 1 98.38 91 SER A N 1
ATOM 691 C CA . SER A 1 91 ? -10.883 -20.562 -6.035 1 98.38 91 SER A CA 1
ATOM 692 C C . SER A 1 91 ? -10.148 -20.875 -7.332 1 98.38 91 SER A C 1
ATOM 694 O O . SER A 1 91 ? -10.617 -21.703 -8.125 1 98.38 91 SER A O 1
ATOM 696 N N . VAL A 1 92 ? -9.086 -20.234 -7.57 1 98.69 92 VAL A N 1
ATOM 697 C CA . VAL A 1 92 ? -8.234 -20.406 -8.742 1 98.69 92 VAL A CA 1
ATOM 698 C C . VAL A 1 92 ? -6.797 -20.656 -8.297 1 98.69 92 VAL A C 1
ATOM 700 O O . VAL A 1 92 ? -6.289 -19.953 -7.414 1 98.69 92 VAL A O 1
ATOM 703 N N . LEU A 1 93 ? -6.117 -21.594 -8.914 1 98.06 93 LEU A N 1
ATOM 704 C CA . LEU A 1 93 ? -4.746 -21.969 -8.586 1 98.06 93 LEU A CA 1
ATOM 705 C C . LEU A 1 93 ? -4.043 -22.578 -9.789 1 98.06 93 LEU A C 1
ATOM 707 O O . LEU A 1 93 ? -4.691 -23.109 -10.695 1 98.06 93 LEU A O 1
ATOM 711 N N . GLY A 1 94 ? -2.777 -22.375 -9.875 1 96.75 94 GLY A N 1
ATOM 712 C CA . GLY A 1 94 ? -2.008 -23.125 -10.852 1 96.75 94 GLY A CA 1
ATOM 713 C C . GLY A 1 94 ? -2.076 -24.641 -10.641 1 96.75 94 GLY A C 1
ATOM 714 O O . GLY A 1 94 ? -2.723 -25.109 -9.703 1 96.75 94 GLY A O 1
ATOM 715 N N . HIS A 1 95 ? -1.382 -25.359 -11.398 1 93.81 95 HIS A N 1
ATOM 716 C CA . HIS A 1 95 ? -1.442 -26.812 -11.328 1 93.81 95 HIS A CA 1
ATOM 717 C C . HIS A 1 95 ? -0.578 -27.344 -10.188 1 93.81 95 HIS A C 1
ATOM 719 O O . HIS A 1 95 ? 0.628 -27.094 -10.148 1 93.81 95 HIS A O 1
ATOM 725 N N . TYR A 1 96 ? -1.153 -28 -9.328 1 93.25 96 TYR A N 1
ATOM 726 C CA . TYR A 1 96 ? -0.552 -28.781 -8.25 1 93.25 96 TYR A CA 1
ATOM 727 C C . TYR A 1 96 ? -1.183 -30.172 -8.172 1 93.25 96 TYR A C 1
ATOM 729 O O . TYR A 1 96 ? -2.373 -30.328 -8.445 1 93.25 96 TYR A O 1
ATOM 737 N N . ASP A 1 97 ? -0.321 -31.062 -7.781 1 90.5 97 ASP A N 1
ATOM 738 C CA . ASP A 1 97 ? -0.885 -32.375 -7.535 1 90.5 97 ASP A CA 1
ATOM 739 C C . ASP A 1 97 ? -1.617 -32.438 -6.195 1 90.5 97 ASP A C 1
ATOM 741 O O . ASP A 1 97 ? -1.111 -31.922 -5.188 1 90.5 97 ASP A O 1
ATOM 745 N N . ASN A 1 98 ? -2.807 -32.906 -6.125 1 90.56 98 ASN A N 1
ATOM 746 C CA . ASN A 1 98 ? -3.561 -33.219 -4.914 1 90.56 98 ASN A CA 1
ATOM 747 C C . ASN A 1 98 ? -3.896 -31.953 -4.129 1 90.56 98 ASN A C 1
ATOM 749 O O . ASN A 1 98 ? -3.828 -31.953 -2.898 1 90.56 98 ASN A O 1
ATOM 753 N N . VAL A 1 99 ? -4.031 -30.828 -4.738 1 94.38 99 VAL A N 1
ATOM 754 C CA . VAL A 1 99 ? -4.488 -29.594 -4.09 1 94.38 99 VAL A CA 1
ATOM 755 C C . VAL A 1 99 ? -5.859 -29.203 -4.633 1 94.38 99 VAL A C 1
ATOM 757 O O . VAL A 1 99 ? -6.066 -29.156 -5.848 1 94.38 99 VAL A O 1
ATOM 760 N N . LEU A 1 100 ? -6.758 -28.922 -3.756 1 93.88 100 LEU A N 1
ATOM 761 C CA . LEU A 1 100 ? -8.125 -28.594 -4.133 1 93.88 100 LEU A CA 1
ATOM 762 C C . LEU A 1 100 ? -8.227 -27.141 -4.609 1 93.88 100 LEU A C 1
ATOM 764 O O . LEU A 1 100 ? -7.734 -26.234 -3.947 1 93.88 100 LEU A O 1
ATOM 768 N N . ALA A 1 101 ? -8.797 -26.922 -5.738 1 95.44 101 ALA A N 1
ATOM 769 C CA . ALA A 1 101 ? -9.172 -25.625 -6.316 1 95.44 101 ALA A CA 1
ATOM 770 C C . ALA A 1 101 ? -10.328 -25.781 -7.297 1 95.44 101 ALA A C 1
ATOM 772 O O . ALA A 1 101 ? -10.406 -26.766 -8.031 1 95.44 101 ALA A O 1
ATOM 773 N N . ASP A 1 102 ? -11.188 -24.844 -7.32 1 97.62 102 ASP A N 1
ATOM 774 C CA . ASP A 1 102 ? -12.336 -24.922 -8.219 1 97.62 102 ASP A CA 1
ATOM 775 C C . ASP A 1 102 ? -11.898 -24.812 -9.68 1 97.62 102 ASP A C 1
ATOM 777 O O . ASP A 1 102 ? -12.523 -25.406 -10.562 1 97.62 102 ASP A O 1
ATOM 781 N N . ARG A 1 103 ? -10.898 -24.062 -9.945 1 97.88 103 ARG A N 1
ATOM 782 C CA . ARG A 1 103 ? -10.375 -23.859 -11.297 1 97.88 103 ARG A CA 1
ATOM 783 C C . ARG A 1 103 ? -8.852 -23.891 -11.297 1 97.88 103 ARG A C 1
ATOM 785 O O . ARG A 1 103 ? -8.211 -23.203 -10.492 1 97.88 103 ARG A O 1
ATOM 792 N N . ARG A 1 104 ? -8.305 -24.625 -12.195 1 97.69 104 ARG A N 1
ATOM 793 C CA . ARG A 1 104 ? -6.863 -24.688 -12.422 1 97.69 104 ARG A CA 1
ATOM 794 C C . ARG A 1 104 ? -6.477 -23.906 -13.68 1 97.69 104 ARG A C 1
ATOM 796 O O . ARG A 1 104 ? -7.172 -23.984 -14.695 1 97.69 104 ARG A O 1
ATOM 803 N N . VAL A 1 105 ? -5.434 -23.172 -13.578 1 98.31 105 VAL A N 1
ATOM 804 C CA . VAL A 1 105 ? -4.992 -22.391 -14.734 1 98.31 105 VAL A CA 1
ATOM 805 C C . VAL A 1 105 ? -3.578 -22.812 -15.125 1 98.31 105 VAL A C 1
ATOM 807 O O . VAL A 1 105 ? -2.832 -23.359 -14.312 1 98.31 105 VAL A O 1
ATOM 810 N N . ARG A 1 106 ? -3.248 -22.609 -16.375 1 97.56 106 ARG A N 1
ATOM 811 C CA . ARG A 1 106 ? -1.926 -22.859 -16.938 1 97.56 106 ARG A CA 1
ATOM 812 C C . ARG A 1 106 ? -1.357 -21.625 -17.609 1 97.56 106 ARG A C 1
ATOM 814 O O . ARG A 1 106 ? -2.059 -20.625 -17.766 1 97.56 106 ARG A O 1
ATOM 821 N N . HIS A 1 107 ? -0.107 -21.719 -17.906 1 98.5 107 HIS A N 1
ATOM 822 C CA . HIS A 1 107 ? 0.551 -20.656 -18.672 1 98.5 107 HIS A CA 1
ATOM 823 C C . HIS A 1 107 ? -0.239 -20.312 -19.922 1 98.5 107 HIS A C 1
ATOM 825 O O . HIS A 1 107 ? -0.592 -21.188 -20.703 1 98.5 107 HIS A O 1
ATOM 831 N N . GLY A 1 108 ? -0.554 -19.031 -20.031 1 98.44 108 GLY A N 1
ATOM 832 C CA . GLY A 1 108 ? -1.244 -18.562 -21.234 1 98.44 108 GLY A CA 1
ATOM 833 C C . GLY A 1 108 ? -2.736 -18.391 -21.031 1 98.44 108 GLY A C 1
ATOM 834 O O . GLY A 1 108 ? -3.404 -17.734 -21.828 1 98.44 108 GLY A O 1
ATOM 835 N N . ASP A 1 109 ? -3.289 -18.922 -19.969 1 98.69 109 ASP A N 1
ATOM 836 C CA . ASP A 1 109 ? -4.703 -18.75 -19.656 1 98.69 109 ASP A CA 1
ATOM 837 C C . ASP A 1 109 ? -5 -17.312 -19.234 1 98.69 109 ASP A C 1
ATOM 839 O O . ASP A 1 109 ? -4.078 -16.531 -18.969 1 98.69 109 ASP A O 1
ATOM 843 N N . PHE A 1 110 ? -6.258 -17 -19.203 1 98.81 110 PHE A N 1
ATOM 844 C CA . PHE A 1 110 ? -6.73 -15.719 -18.719 1 98.81 110 PHE A CA 1
ATOM 845 C C . PHE A 1 110 ? -7.785 -15.906 -17.625 1 98.81 110 PHE A C 1
ATOM 847 O O . PHE A 1 110 ? -8.578 -16.844 -17.688 1 98.81 110 PHE A O 1
ATOM 854 N N . ILE A 1 111 ? -7.801 -15.07 -16.625 1 98.81 111 ILE A N 1
ATOM 855 C CA . ILE A 1 111 ? -8.844 -14.977 -15.609 1 98.81 111 ILE A CA 1
ATOM 856 C C . ILE A 1 111 ? -9.586 -13.648 -15.758 1 98.81 111 ILE A C 1
ATOM 858 O O . ILE A 1 111 ? -8.984 -12.578 -15.609 1 98.81 111 ILE A O 1
ATOM 862 N N . GLU A 1 112 ? -10.805 -13.703 -15.914 1 98.69 112 GLU A N 1
ATOM 863 C CA . GLU A 1 112 ? -11.578 -12.508 -16.219 1 98.69 112 GLU A CA 1
ATOM 864 C C . GLU A 1 112 ? -12.289 -11.992 -14.961 1 98.69 112 GLU A C 1
ATOM 866 O O . GLU A 1 112 ? -12.703 -12.773 -14.109 1 98.69 112 GLU A O 1
ATOM 871 N N . PHE A 1 113 ? -12.438 -10.703 -14.891 1 98.56 113 PHE A N 1
ATOM 872 C CA . PHE A 1 113 ? -13.289 -10.023 -13.922 1 98.56 113 PHE A CA 1
ATOM 873 C C . PHE A 1 113 ? -13.852 -8.734 -14.508 1 98.56 113 PHE A C 1
ATOM 875 O O . PHE A 1 113 ? -13.148 -7.73 -14.609 1 98.56 113 PHE A O 1
ATOM 882 N N . GLY A 1 114 ? -15.07 -8.797 -14.828 1 98.25 114 GLY A N 1
ATOM 883 C CA . GLY A 1 114 ? -15.672 -7.707 -15.586 1 98.25 114 GLY A CA 1
ATOM 884 C C . GLY A 1 114 ? -15.055 -7.52 -16.953 1 98.25 114 GLY A C 1
ATOM 885 O O . GLY A 1 114 ? -14.953 -8.469 -17.734 1 98.25 114 GLY A O 1
ATOM 886 N N . GLN A 1 115 ? -14.68 -6.316 -17.297 1 98 115 GLN A N 1
ATOM 887 C CA . GLN A 1 115 ? -14.109 -6.027 -18.609 1 98 115 GLN A CA 1
ATOM 888 C C . GLN A 1 115 ? -12.617 -6.309 -18.641 1 98 115 GLN A C 1
ATOM 890 O O . GLN A 1 115 ? -11.969 -6.172 -19.672 1 98 115 GLN A O 1
ATOM 895 N N . PHE A 1 116 ? -12.078 -6.758 -17.484 1 98.19 116 PHE A N 1
ATOM 896 C CA . PHE A 1 116 ? -10.633 -6.949 -17.375 1 98.19 116 PHE A CA 1
ATOM 897 C C . PHE A 1 116 ? -10.281 -8.43 -17.422 1 98.19 116 PHE A C 1
ATOM 899 O O . PHE A 1 116 ? -11.133 -9.281 -17.172 1 98.19 116 PHE A O 1
ATOM 906 N N . LYS A 1 117 ? -9.039 -8.648 -17.719 1 98.25 117 LYS A N 1
ATOM 907 C CA . LYS A 1 117 ? -8.531 -10.016 -17.703 1 98.25 117 LYS A CA 1
ATOM 908 C C . LYS A 1 117 ? -7.074 -10.055 -17.25 1 98.25 117 LYS A C 1
ATOM 910 O O . LYS A 1 117 ? -6.273 -9.211 -17.656 1 98.25 117 LYS A O 1
ATOM 915 N N . LEU A 1 118 ? -6.742 -10.961 -16.469 1 98.81 118 LEU A N 1
ATOM 916 C CA . LEU A 1 118 ? -5.383 -11.258 -16.016 1 98.81 118 LEU A CA 1
ATOM 917 C C . LEU A 1 118 ? -4.773 -12.383 -16.859 1 98.81 118 LEU A C 1
ATOM 919 O O . LEU A 1 118 ? -5.336 -13.477 -16.922 1 98.81 118 LEU A O 1
ATOM 923 N N . GLU A 1 119 ? -3.686 -12.094 -17.453 1 98.94 119 GLU A N 1
ATOM 924 C CA . GLU A 1 119 ? -2.932 -13.18 -18.078 1 98.94 119 GLU A CA 1
ATOM 925 C C . GLU A 1 119 ? -2.188 -14.008 -17.031 1 98.94 119 GLU A C 1
ATOM 927 O O . GLU A 1 119 ? -1.497 -13.453 -16.172 1 98.94 119 GLU A O 1
ATOM 932 N N . CYS A 1 120 ? -2.369 -15.32 -17.188 1 98.88 120 CYS A N 1
ATOM 933 C CA . CYS A 1 120 ? -1.639 -16.234 -16.312 1 98.88 120 CYS A CA 1
ATOM 934 C C . CYS A 1 120 ? -0.306 -16.625 -16.938 1 98.88 120 CYS A C 1
ATOM 936 O O . CYS A 1 120 ? -0.271 -17.188 -18.031 1 98.88 120 CYS A O 1
ATOM 938 N N . ARG A 1 121 ? 0.749 -16.344 -16.266 1 98.88 121 ARG A N 1
ATOM 939 C CA . ARG A 1 121 ? 2.076 -16.797 -16.672 1 98.88 121 ARG A CA 1
ATOM 940 C C . ARG A 1 121 ? 2.645 -17.797 -15.664 1 98.88 121 ARG A C 1
ATOM 942 O O . ARG A 1 121 ? 2.709 -17.5 -14.469 1 98.88 121 ARG A O 1
ATOM 949 N N . GLY A 1 122 ? 2.996 -18.938 -16.203 1 98.69 122 GLY A N 1
ATOM 950 C CA . GLY A 1 122 ? 3.662 -19.891 -15.32 1 98.69 122 GLY A CA 1
ATOM 951 C C . GLY A 1 122 ? 5.039 -19.438 -14.883 1 98.69 122 GLY A C 1
ATOM 952 O O . GLY A 1 122 ? 5.891 -19.125 -15.719 1 98.69 122 GLY A O 1
ATOM 953 N N . THR A 1 123 ? 5.293 -19.359 -13.594 1 98.75 123 THR A N 1
ATOM 954 C CA . THR A 1 123 ? 6.59 -18.984 -13.047 1 98.75 123 THR A CA 1
ATOM 955 C C . THR A 1 123 ? 7.051 -19.984 -11.992 1 98.75 123 THR A C 1
ATOM 957 O O . THR A 1 123 ? 7.363 -19.594 -10.859 1 98.75 123 THR A O 1
ATOM 960 N N . PRO A 1 124 ? 7.152 -21.25 -12.344 1 98.44 124 PRO A N 1
ATOM 961 C CA . PRO A 1 124 ? 7.605 -22.25 -11.375 1 98.44 124 PRO A CA 1
ATOM 962 C C . PRO A 1 124 ? 9.031 -22 -10.883 1 98.44 124 PRO A C 1
ATOM 964 O O . PRO A 1 124 ? 9.797 -21.297 -11.547 1 98.44 124 PRO A O 1
ATOM 967 N N . GLY A 1 125 ? 9.375 -22.562 -9.742 1 98.12 125 GLY A N 1
ATOM 968 C CA . GLY A 1 125 ? 10.695 -22.453 -9.141 1 98.12 125 GLY A CA 1
ATOM 969 C C . GLY A 1 125 ? 10.656 -22.297 -7.637 1 98.12 125 GLY A C 1
ATOM 970 O O . GLY A 1 125 ? 11.289 -23.062 -6.906 1 98.12 125 GLY A O 1
ATOM 971 N N . HIS A 1 126 ? 9.906 -21.266 -7.156 1 97.69 126 HIS A N 1
ATOM 972 C CA . HIS A 1 126 ? 9.617 -21.188 -5.73 1 97.69 126 HIS A CA 1
ATOM 973 C C . HIS A 1 126 ? 8.781 -22.391 -5.273 1 97.69 126 HIS A C 1
ATOM 975 O O . HIS A 1 126 ? 9.102 -23.016 -4.262 1 97.69 126 HIS A O 1
ATOM 981 N N . THR A 1 127 ? 7.719 -22.594 -5.934 1 96.44 127 THR A N 1
ATOM 982 C CA . THR A 1 127 ? 6.977 -23.859 -5.953 1 96.44 127 THR A CA 1
ATOM 983 C C . THR A 1 127 ? 6.734 -24.312 -7.391 1 96.44 127 THR A C 1
ATOM 985 O O . THR A 1 127 ? 7.012 -23.578 -8.336 1 96.44 127 THR A O 1
ATOM 988 N N . ASN A 1 128 ? 6.219 -25.453 -7.559 1 94.69 128 ASN A N 1
ATOM 989 C CA . ASN A 1 128 ? 6.09 -26 -8.906 1 94.69 128 ASN A CA 1
ATOM 990 C C . ASN A 1 128 ? 4.871 -25.422 -9.625 1 94.69 128 ASN A C 1
ATOM 992 O O . ASN A 1 128 ? 4.77 -25.516 -10.852 1 94.69 128 ASN A O 1
ATOM 996 N N . GLY A 1 129 ? 3.965 -24.812 -8.969 1 95.5 129 GLY A N 1
ATOM 997 C CA . GLY A 1 129 ? 2.75 -24.312 -9.594 1 95.5 129 GLY A CA 1
ATOM 998 C C . GLY A 1 129 ? 2.619 -22.797 -9.508 1 95.5 129 GLY A C 1
ATOM 999 O O . GLY A 1 129 ? 1.539 -22.25 -9.734 1 95.5 129 GLY A O 1
ATOM 1000 N N . CYS A 1 130 ? 3.707 -22.094 -9.211 1 97.81 130 CYS A N 1
ATOM 1001 C CA . CYS A 1 130 ? 3.678 -20.641 -9.07 1 97.81 130 CYS A CA 1
ATOM 1002 C C . CYS A 1 130 ? 3.195 -19.969 -10.352 1 97.81 130 CYS A C 1
ATOM 1004 O O . CYS A 1 130 ? 3.578 -20.391 -11.445 1 97.81 130 CYS A O 1
ATOM 1006 N N . MET A 1 131 ? 2.369 -18.938 -10.164 1 98.56 131 MET A N 1
ATOM 1007 C CA . MET A 1 131 ? 1.854 -18.141 -11.273 1 98.56 131 MET A CA 1
ATOM 1008 C C . MET A 1 131 ? 2.137 -16.656 -11.047 1 98.56 131 MET A C 1
ATOM 1010 O O . MET A 1 131 ? 2.045 -16.156 -9.922 1 98.56 131 MET A O 1
ATOM 1014 N N . THR A 1 132 ? 2.48 -15.961 -12.102 1 98.94 132 THR A N 1
ATOM 1015 C CA . THR A 1 132 ? 2.443 -14.5 -12.18 1 98.94 132 THR A CA 1
ATOM 1016 C C . THR A 1 132 ? 1.234 -14.031 -12.984 1 98.94 132 THR A C 1
ATOM 1018 O O . THR A 1 132 ? 0.925 -14.602 -14.039 1 98.94 132 THR A O 1
ATOM 1021 N N . LEU A 1 133 ? 0.492 -13.047 -12.484 1 98.94 133 LEU A N 1
ATOM 1022 C CA . LEU A 1 133 ? -0.695 -12.508 -13.148 1 98.94 133 LEU A CA 1
ATOM 1023 C C . LEU A 1 133 ? -0.422 -11.117 -13.711 1 98.94 133 LEU A C 1
ATOM 1025 O O . LEU A 1 133 ? 0.031 -10.227 -12.992 1 98.94 133 LEU A O 1
ATOM 1029 N N . VAL A 1 134 ? -0.713 -10.953 -15.016 1 98.88 134 VAL A N 1
ATOM 1030 C CA . VAL A 1 134 ? -0.39 -9.695 -15.672 1 98.88 134 VAL A CA 1
ATOM 1031 C C . VAL A 1 134 ? -1.675 -9 -16.125 1 98.88 134 VAL A C 1
ATOM 1033 O O . VAL A 1 134 ? -2.512 -9.617 -16.797 1 98.88 134 VAL A O 1
ATOM 1036 N N . LEU A 1 135 ? -1.877 -7.852 -15.688 1 98.5 135 LEU A N 1
ATOM 1037 C CA . LEU A 1 135 ? -2.934 -6.98 -16.188 1 98.5 135 LEU A CA 1
ATOM 1038 C C . LEU A 1 135 ? -2.373 -5.957 -17.172 1 98.5 135 LEU A C 1
ATOM 1040 O O . LEU A 1 135 ? -2.047 -4.832 -16.781 1 98.5 135 LEU A O 1
ATOM 1044 N N . HIS A 1 136 ? -2.367 -6.277 -18.422 1 97.75 136 HIS A N 1
ATOM 1045 C CA . HIS A 1 136 ? -1.676 -5.508 -19.453 1 97.75 136 HIS A CA 1
ATOM 1046 C C . HIS A 1 136 ? -2.26 -4.102 -19.562 1 97.75 136 HIS A C 1
ATOM 1048 O O . HIS A 1 136 ? -1.52 -3.127 -19.719 1 97.75 136 HIS A O 1
ATOM 1054 N N . VAL A 1 137 ? -3.557 -3.951 -19.422 1 96.31 137 VAL A N 1
ATOM 1055 C CA . VAL A 1 137 ? -4.223 -2.678 -19.672 1 96.31 1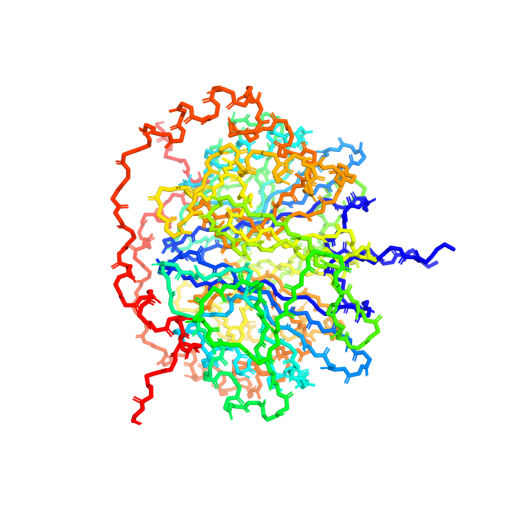37 VAL A CA 1
ATOM 1056 C C . VAL A 1 137 ? -3.824 -1.665 -18.594 1 96.31 137 VAL A C 1
ATOM 1058 O O . VAL A 1 137 ? -3.951 -0.455 -18.797 1 96.31 137 VAL A O 1
ATOM 1061 N N . ALA A 1 138 ? -3.332 -2.176 -17.484 1 96.62 138 ALA A N 1
ATOM 1062 C CA . ALA A 1 138 ? -2.898 -1.287 -16.406 1 96.62 138 ALA A CA 1
ATOM 1063 C C . ALA A 1 138 ? -1.386 -1.356 -16.219 1 96.62 138 ALA A C 1
ATOM 1065 O O . ALA A 1 138 ? -0.844 -0.763 -15.281 1 96.62 138 ALA A O 1
ATOM 1066 N N . GLU A 1 139 ? -0.686 -2.168 -17.016 1 97.38 139 GLU A N 1
ATOM 1067 C CA . GLU A 1 139 ? 0.766 -2.324 -17 1 97.38 139 GLU A CA 1
ATOM 1068 C C . GLU A 1 139 ? 1.258 -2.705 -15.602 1 97.38 139 GLU A C 1
ATOM 1070 O O . GLU A 1 139 ? 2.166 -2.068 -15.062 1 97.38 139 GLU A O 1
ATOM 1075 N N . MET A 1 140 ? 0.641 -3.73 -15.016 1 98 140 MET A N 1
ATOM 1076 C CA . MET A 1 140 ? 1.025 -4.219 -13.695 1 98 140 MET A CA 1
ATOM 1077 C C . MET A 1 140 ? 1.021 -5.746 -13.664 1 98 140 MET A C 1
ATOM 1079 O O . MET A 1 140 ? 0.346 -6.387 -14.469 1 98 140 MET A O 1
ATOM 1083 N N . ALA A 1 141 ? 1.784 -6.277 -12.805 1 98.88 141 ALA A N 1
ATOM 1084 C CA . ALA A 1 141 ? 1.856 -7.723 -12.625 1 98.88 141 ALA A CA 1
ATOM 1085 C C . ALA A 1 141 ? 1.942 -8.086 -11.148 1 98.88 141 ALA A C 1
ATOM 1087 O O . ALA A 1 141 ? 2.584 -7.383 -10.367 1 98.88 141 ALA A O 1
ATOM 1088 N N . PHE A 1 142 ? 1.258 -9.117 -10.789 1 98.94 142 PHE A N 1
ATOM 1089 C CA . PHE A 1 142 ? 1.33 -9.727 -9.469 1 98.94 142 PHE A CA 1
ATOM 1090 C C . PHE A 1 142 ? 2.23 -10.961 -9.492 1 98.94 142 PHE A C 1
ATOM 1092 O O . PHE A 1 142 ? 1.879 -11.984 -10.086 1 98.94 142 PHE A O 1
ATOM 1099 N N . THR A 1 143 ? 3.363 -10.898 -8.797 1 98.94 143 THR A N 1
ATOM 1100 C CA . THR A 1 143 ? 4.449 -11.836 -9.055 1 98.94 143 THR A CA 1
ATOM 1101 C C . THR A 1 143 ? 4.473 -12.945 -8.008 1 98.94 143 THR A C 1
ATOM 1103 O O . THR A 1 143 ? 5.297 -13.859 -8.086 1 98.94 143 THR A O 1
ATOM 1106 N N . GLY A 1 144 ? 3.496 -12.828 -7.016 1 98.75 144 GLY A N 1
ATOM 1107 C CA . GLY A 1 144 ? 3.588 -13.797 -5.938 1 98.75 144 GLY A CA 1
ATOM 1108 C C . GLY A 1 144 ? 4.953 -13.828 -5.277 1 98.75 144 GLY A C 1
ATOM 1109 O O . GLY A 1 144 ? 5.492 -12.789 -4.898 1 98.75 144 GLY A O 1
ATOM 1110 N N . ASP A 1 145 ? 5.453 -15.078 -5.117 1 98.44 145 ASP A N 1
ATOM 1111 C CA . ASP A 1 145 ? 6.746 -15.211 -4.453 1 98.44 145 ASP A CA 1
ATOM 1112 C C . ASP A 1 145 ? 7.855 -15.5 -5.469 1 98.44 145 ASP A C 1
ATOM 1114 O O . ASP A 1 145 ? 9.016 -15.68 -5.09 1 98.44 145 ASP A O 1
ATOM 1118 N N . ALA A 1 146 ? 7.504 -15.547 -6.746 1 98.69 146 ALA A N 1
ATOM 1119 C CA . ALA A 1 146 ? 8.547 -15.75 -7.746 1 98.69 146 ALA A CA 1
ATOM 1120 C C . ALA A 1 146 ? 9.555 -14.609 -7.727 1 98.69 146 ALA A C 1
ATOM 1122 O O . ALA A 1 146 ? 10.766 -14.844 -7.738 1 98.69 146 ALA A O 1
ATOM 1123 N N . LEU A 1 147 ? 9.07 -13.43 -7.695 1 98.88 147 LEU A N 1
ATOM 1124 C CA . LEU A 1 147 ? 9.883 -12.219 -7.598 1 98.88 147 LEU A CA 1
ATOM 1125 C C . LEU A 1 147 ? 9.344 -11.289 -6.523 1 98.88 147 LEU A C 1
ATOM 1127 O O . LEU A 1 147 ? 8.164 -10.93 -6.543 1 98.88 147 LEU A O 1
ATOM 1131 N N . LEU A 1 148 ? 10.148 -11 -5.57 1 98.81 148 LEU A N 1
ATOM 1132 C CA . LEU A 1 148 ? 9.867 -10.008 -4.535 1 98.81 148 LEU A CA 1
ATOM 1133 C C . LEU A 1 148 ? 10.648 -8.719 -4.793 1 98.81 148 LEU A C 1
ATOM 1135 O O . LEU A 1 148 ? 11.461 -8.656 -5.7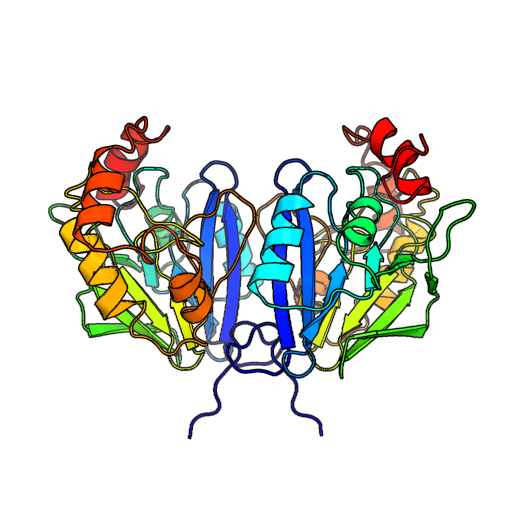19 1 98.81 148 LEU A O 1
ATOM 1139 N N . ILE A 1 149 ? 10.375 -7.637 -4.078 1 98.81 149 ILE A N 1
ATOM 1140 C CA . ILE A 1 149 ? 11.156 -6.41 -4.203 1 98.81 149 ILE A CA 1
ATOM 1141 C C . ILE A 1 149 ? 12.57 -6.645 -3.672 1 98.81 149 ILE A C 1
ATOM 1143 O O . ILE A 1 149 ? 12.758 -6.855 -2.473 1 98.81 149 ILE A O 1
ATOM 1147 N N . ARG A 1 150 ? 13.508 -6.641 -4.59 1 98.62 150 ARG A N 1
ATOM 1148 C CA . ARG A 1 150 ? 14.922 -6.844 -4.305 1 98.62 150 ARG A CA 1
ATOM 1149 C C . ARG A 1 150 ? 15.18 -8.25 -3.766 1 98.62 150 ARG A C 1
ATOM 1151 O O . ARG A 1 150 ? 16.047 -8.445 -2.922 1 98.62 150 ARG A O 1
ATOM 1158 N N . GLY A 1 151 ? 14.367 -9.227 -4.184 1 98 151 GLY A N 1
ATOM 1159 C CA . GLY A 1 151 ? 14.523 -10.602 -3.74 1 98 151 GLY A CA 1
ATOM 1160 C C . GLY A 1 151 ? 13.609 -11.57 -4.469 1 98 151 GLY A C 1
ATOM 1161 O O . GLY A 1 151 ? 13.117 -11.266 -5.555 1 98 151 GLY A O 1
ATOM 1162 N N . CYS A 1 152 ? 13.484 -12.75 -3.916 1 98.12 152 CYS A N 1
ATOM 1163 C CA . CYS A 1 152 ? 12.578 -13.773 -4.426 1 98.12 152 CYS A CA 1
ATOM 1164 C C . CYS A 1 152 ? 12.227 -14.781 -3.34 1 98.12 152 CYS A C 1
ATOM 1166 O O . CYS A 1 152 ? 12.797 -14.742 -2.248 1 98.12 152 CYS A O 1
ATOM 1168 N N . GLY A 1 153 ? 11.266 -15.594 -3.633 1 96.94 153 GLY A N 1
ATOM 1169 C CA . GLY A 1 153 ? 10.922 -16.688 -2.73 1 96.94 153 GLY A CA 1
ATOM 1170 C C . GLY A 1 153 ? 11.992 -17.766 -2.672 1 96.94 153 GLY A C 1
ATOM 1171 O O . GLY A 1 153 ? 12.805 -17.891 -3.592 1 96.94 153 GLY A O 1
ATOM 1172 N N . ARG A 1 154 ? 11.938 -18.516 -1.649 1 95.69 154 ARG A N 1
ATOM 1173 C CA . ARG A 1 154 ? 12.875 -19.625 -1.463 1 95.69 154 ARG A CA 1
ATOM 1174 C C . ARG A 1 154 ? 12.57 -20.766 -2.42 1 95.69 154 ARG A C 1
ATOM 1176 O O . ARG A 1 154 ? 11.492 -20.812 -3.018 1 95.69 154 ARG A O 1
ATOM 1183 N N . THR A 1 155 ? 13.492 -21.688 -2.52 1 96.31 155 THR A N 1
ATOM 1184 C CA . THR A 1 155 ? 13.344 -22.766 -3.492 1 96.31 155 THR A CA 1
ATOM 1185 C C . THR A 1 155 ? 13.656 -24.109 -2.857 1 96.31 155 THR A C 1
ATOM 1187 O O . THR A 1 155 ? 13.883 -25.094 -3.564 1 96.31 155 THR A O 1
ATOM 1190 N N . ASP A 1 156 ? 13.719 -24.219 -1.61 1 92.44 156 ASP A N 1
ATOM 1191 C CA . ASP A 1 156 ? 14.258 -25.406 -0.966 1 92.44 156 ASP A CA 1
ATOM 1192 C C . ASP A 1 156 ? 13.133 -26.297 -0.438 1 92.44 156 ASP A C 1
ATOM 1194 O O . ASP A 1 156 ? 13.391 -27.312 0.213 1 92.44 156 ASP A O 1
ATOM 1198 N N . PHE A 1 157 ? 11.945 -26.031 -0.621 1 85.88 157 PHE A N 1
ATOM 1199 C CA . PHE A 1 157 ? 10.828 -26.906 -0.306 1 85.88 157 PHE A CA 1
ATOM 1200 C C . PHE A 1 157 ? 9.68 -26.703 -1.277 1 85.88 157 PHE A C 1
ATOM 1202 O O . PHE A 1 157 ? 9.773 -25.875 -2.189 1 85.88 157 PHE A O 1
ATOM 1209 N N . GLN A 1 158 ? 8.641 -27.609 -1.256 1 87.81 158 GLN A N 1
ATOM 1210 C CA . GLN A 1 158 ? 7.453 -27.578 -2.107 1 87.81 158 GLN A CA 1
ATOM 1211 C C . GLN A 1 158 ? 7.832 -27.688 -3.582 1 87.81 158 GLN A C 1
ATOM 1213 O O . GLN A 1 158 ? 7.352 -26.922 -4.414 1 87.81 158 GLN A O 1
ATOM 1218 N N . SER A 1 159 ? 8.82 -28.531 -3.871 1 91.81 159 SER A N 1
ATOM 1219 C CA . SER A 1 159 ? 9.289 -28.828 -5.223 1 91.81 159 SER A CA 1
ATOM 1220 C C . SER A 1 159 ? 9.938 -27.594 -5.855 1 91.81 159 SER A C 1
ATOM 1222 O O . SER A 1 159 ? 9.781 -27.344 -7.051 1 91.81 159 SER A O 1
ATOM 1224 N N . GLY A 1 160 ? 10.578 -26.828 -5.07 1 94.75 160 GLY A N 1
ATOM 1225 C CA . GLY A 1 160 ? 11.312 -25.672 -5.555 1 94.75 160 GLY A CA 1
ATOM 1226 C C . GLY A 1 160 ? 12.57 -26.031 -6.316 1 94.75 160 GLY A C 1
ATOM 1227 O O . GLY A 1 160 ? 13.117 -27.125 -6.137 1 94.75 160 GLY A O 1
ATOM 1228 N N . CYS A 1 161 ? 12.969 -25.172 -7.184 1 97.69 161 CYS A N 1
ATOM 1229 C CA . CYS A 1 161 ? 14.164 -25.344 -8 1 97.69 161 CYS A CA 1
ATOM 1230 C C . CYS A 1 161 ? 14.75 -24 -8.391 1 97.69 161 CYS A C 1
ATOM 1232 O O . CYS A 1 161 ? 14.148 -23.25 -9.164 1 97.69 161 CYS A O 1
ATOM 1234 N N . SER A 1 162 ? 15.93 -23.75 -7.957 1 98.06 162 SER A N 1
ATOM 1235 C CA . SER A 1 162 ? 16.562 -22.453 -8.172 1 98.06 162 SER A CA 1
ATOM 1236 C C . SER A 1 162 ? 16.766 -22.172 -9.656 1 98.06 162 SER A C 1
ATOM 1238 O O . SER A 1 162 ? 16.516 -21.062 -10.125 1 98.06 162 SER A O 1
ATOM 1240 N N . ALA A 1 163 ? 17.219 -23.188 -10.344 1 98.5 163 ALA A N 1
ATOM 1241 C CA . ALA A 1 163 ? 17.453 -23.016 -11.781 1 98.5 163 ALA A CA 1
ATOM 1242 C C . ALA A 1 163 ? 16.156 -22.656 -12.5 1 98.5 163 ALA A C 1
ATOM 1244 O O . ALA A 1 163 ? 16.141 -21.75 -13.344 1 98.5 163 ALA A O 1
ATOM 1245 N N . THR A 1 164 ? 15.141 -23.344 -12.156 1 98.56 164 THR A N 1
ATOM 1246 C CA . THR A 1 164 ? 13.836 -23.094 -12.766 1 98.56 164 THR A CA 1
ATOM 1247 C C . THR A 1 164 ? 13.32 -21.703 -12.422 1 98.56 164 THR A C 1
ATOM 1249 O O . THR A 1 164 ? 12.789 -21 -13.281 1 98.56 164 THR A O 1
ATOM 1252 N N . LEU A 1 165 ? 13.5 -21.312 -11.188 1 98.69 165 LEU A N 1
ATOM 1253 C CA . LEU A 1 165 ? 13.039 -19.984 -10.766 1 98.69 165 LEU A CA 1
ATOM 1254 C C . LEU A 1 165 ? 13.758 -18.891 -11.539 1 98.69 165 LEU A C 1
ATOM 1256 O O . LEU A 1 165 ? 13.125 -17.938 -12.008 1 98.69 165 LEU A O 1
ATOM 1260 N N . TYR A 1 166 ? 15.016 -19.016 -11.672 1 98.81 166 TYR A N 1
ATOM 1261 C CA . TYR A 1 166 ? 15.812 -18.031 -12.406 1 98.81 166 TYR A CA 1
ATOM 1262 C C . TYR A 1 166 ? 15.273 -17.859 -13.82 1 98.81 166 TYR A C 1
ATOM 1264 O O . TYR A 1 166 ? 15.055 -16.719 -14.273 1 98.81 166 TYR A O 1
ATOM 1272 N N . ASP A 1 167 ? 15.062 -18.938 -14.5 1 98.81 167 ASP A N 1
ATOM 1273 C CA . ASP A 1 167 ? 14.57 -18.891 -15.875 1 98.81 167 ASP A CA 1
ATOM 1274 C C . ASP A 1 167 ? 13.164 -18.312 -15.945 1 98.81 167 ASP A C 1
ATOM 1276 O O . ASP A 1 167 ? 12.859 -17.516 -16.844 1 98.81 167 ASP A O 1
ATOM 1280 N N . SER A 1 168 ? 12.305 -18.75 -15.047 1 98.81 168 SER A N 1
ATOM 1281 C CA . SER A 1 168 ? 10.93 -18.266 -15 1 98.81 168 SER A CA 1
ATOM 1282 C C . SER A 1 168 ? 10.875 -16.75 -14.828 1 98.81 168 SER A C 1
ATOM 1284 O O . SER A 1 168 ? 10.164 -16.062 -15.57 1 98.81 168 SER A O 1
ATOM 1286 N N . VAL A 1 169 ? 11.625 -16.219 -13.867 1 98.88 169 VAL A N 1
ATOM 1287 C CA . VAL A 1 169 ? 11.594 -14.789 -13.562 1 98.88 169 VAL A CA 1
ATOM 1288 C C . VAL A 1 169 ? 12.117 -13.992 -14.75 1 98.88 169 VAL A C 1
ATOM 1290 O O . VAL A 1 169 ? 11.508 -13 -15.164 1 98.88 169 VAL A O 1
ATOM 1293 N N . HIS A 1 170 ? 13.195 -14.445 -15.352 1 98.81 170 HIS A N 1
ATOM 1294 C CA . HIS A 1 170 ? 13.789 -13.711 -16.469 1 98.81 170 HIS A CA 1
ATOM 1295 C C . HIS A 1 170 ? 12.883 -13.75 -17.703 1 98.81 170 HIS A C 1
ATOM 1297 O O . HIS A 1 170 ? 12.719 -12.734 -18.375 1 98.81 170 HIS A O 1
ATOM 1303 N N . SER A 1 171 ? 12.258 -14.852 -17.922 1 98.75 171 SER A N 1
ATOM 1304 C CA . SER A 1 171 ? 11.523 -15.008 -19.172 1 98.75 171 SER A CA 1
ATOM 1305 C C . SER A 1 171 ? 10.094 -14.484 -19.047 1 98.75 171 SER A C 1
ATOM 1307 O O . SER A 1 171 ? 9.5 -14.023 -20.016 1 98.75 171 SER A O 1
ATOM 1309 N N . GLN A 1 172 ? 9.539 -14.492 -17.828 1 98.88 172 GLN A N 1
ATOM 1310 C CA . GLN A 1 172 ? 8.102 -14.242 -17.734 1 98.88 172 GLN A CA 1
ATOM 1311 C C . GLN A 1 172 ? 7.82 -12.922 -17.031 1 98.88 172 GLN A C 1
ATOM 1313 O O . GLN A 1 172 ? 6.742 -12.352 -17.188 1 98.88 172 GLN A O 1
ATOM 1318 N N . ILE A 1 173 ? 8.719 -12.484 -16.219 1 98.94 173 ILE A N 1
ATOM 1319 C CA . ILE A 1 173 ? 8.484 -11.266 -15.461 1 98.94 173 ILE A CA 1
ATOM 1320 C C . ILE A 1 173 ? 9.406 -10.156 -15.969 1 98.94 173 ILE A C 1
ATOM 1322 O O . ILE A 1 173 ? 8.93 -9.133 -16.484 1 98.94 173 ILE A O 1
ATOM 1326 N N . LEU A 1 174 ? 10.719 -10.398 -15.984 1 98.88 174 LEU A N 1
ATOM 1327 C CA . LEU A 1 174 ? 11.68 -9.359 -16.344 1 98.88 174 LEU A CA 1
ATOM 1328 C C . LEU A 1 174 ? 11.703 -9.133 -17.844 1 98.88 174 LEU A C 1
ATOM 1330 O O . LEU A 1 174 ? 12.328 -8.188 -18.328 1 98.88 174 LEU A O 1
ATOM 1334 N N . SER A 1 175 ? 10.945 -9.945 -18.562 1 98.75 175 SER A N 1
ATOM 1335 C CA . SER A 1 175 ? 10.773 -9.75 -20 1 98.75 175 SER A CA 1
ATOM 1336 C C . SER A 1 175 ? 9.695 -8.711 -20.297 1 98.75 175 SER A C 1
ATOM 1338 O O . SER A 1 175 ? 9.57 -8.234 -21.422 1 98.75 175 SER A O 1
ATOM 1340 N N . LEU A 1 176 ? 8.875 -8.359 -19.328 1 98.75 176 LEU A N 1
ATOM 1341 C CA . LEU A 1 176 ? 7.902 -7.277 -19.484 1 98.75 176 LEU A CA 1
ATOM 1342 C C . LEU A 1 176 ? 8.609 -5.934 -19.656 1 98.75 176 LEU A C 1
ATOM 1344 O O . LEU A 1 176 ? 9.789 -5.801 -19.312 1 98.75 176 LEU A O 1
ATOM 1348 N N . PRO A 1 177 ? 7.852 -4.949 -20.234 1 98.25 177 PRO A N 1
ATOM 1349 C CA . PRO A 1 177 ? 8.461 -3.621 -20.344 1 98.25 177 PRO A CA 1
ATOM 1350 C C . PRO A 1 177 ? 8.922 -3.061 -19 1 98.25 177 PRO A C 1
ATOM 1352 O O . PRO A 1 177 ? 8.273 -3.287 -17.984 1 98.25 177 PRO A O 1
ATOM 1355 N N . GLU A 1 178 ? 9.93 -2.307 -19 1 98.12 178 GLU A N 1
ATOM 1356 C CA . GLU A 1 178 ? 10.633 -1.86 -17.797 1 98.12 178 GLU A CA 1
ATOM 1357 C C . GLU A 1 178 ? 9.719 -1.032 -16.891 1 98.12 178 GLU A C 1
ATOM 1359 O O . GLU A 1 178 ? 9.883 -1.028 -15.672 1 98.12 178 GLU A O 1
ATOM 1364 N N . HIS A 1 179 ? 8.766 -0.374 -17.469 1 97 179 HIS A N 1
ATOM 1365 C CA . HIS A 1 179 ? 7.938 0.541 -16.688 1 97 179 HIS A CA 1
ATOM 1366 C C . HIS A 1 179 ? 6.805 -0.201 -15.992 1 97 179 HIS A C 1
ATOM 1368 O O . HIS A 1 179 ? 6.09 0.379 -15.172 1 97 179 HIS A O 1
ATOM 1374 N N . PHE A 1 180 ? 6.625 -1.529 -16.234 1 98.38 180 PHE A N 1
ATOM 1375 C CA . PHE A 1 180 ? 5.562 -2.291 -15.602 1 98.38 180 PHE A CA 1
ATOM 1376 C C . PHE A 1 180 ? 5.738 -2.297 -14.086 1 98.38 180 PHE A C 1
ATOM 1378 O O . PHE A 1 180 ? 6.852 -2.482 -13.586 1 98.38 180 PHE A O 1
ATOM 1385 N N . LEU A 1 181 ? 4.621 -2.047 -13.414 1 98.56 181 LEU A N 1
ATOM 1386 C CA . LEU A 1 181 ? 4.59 -2.137 -11.961 1 98.56 181 LEU A CA 1
ATOM 1387 C C . LEU A 1 181 ? 4.512 -3.592 -11.508 1 98.56 181 LEU A C 1
ATOM 1389 O O . LEU A 1 181 ? 3.793 -4.395 -12.102 1 98.56 181 LEU A O 1
ATOM 1393 N N . LEU A 1 182 ? 5.312 -3.943 -10.492 1 98.94 182 LEU A N 1
ATOM 1394 C CA . LEU A 1 182 ? 5.297 -5.293 -9.93 1 98.94 182 LEU A CA 1
ATOM 1395 C C . LEU A 1 182 ? 4.805 -5.273 -8.484 1 98.94 182 LEU A C 1
ATOM 1397 O O . LEU A 1 182 ? 5.273 -4.473 -7.676 1 98.94 182 LEU A O 1
ATOM 1401 N N . PHE A 1 183 ? 3.842 -6.113 -8.188 1 98.88 183 PHE A N 1
ATOM 1402 C CA . PHE A 1 183 ? 3.227 -6.27 -6.875 1 98.88 183 PHE A CA 1
ATOM 1403 C C . PHE A 1 183 ? 3.471 -7.672 -6.328 1 98.88 183 PHE A C 1
ATOM 1405 O O . PHE A 1 183 ? 2.789 -8.625 -6.715 1 98.88 183 PHE A O 1
ATOM 1412 N N . PRO A 1 184 ? 4.395 -7.855 -5.375 1 98.88 184 PRO A N 1
ATOM 1413 C CA . PRO A 1 184 ? 4.742 -9.172 -4.84 1 98.88 184 PRO A CA 1
ATOM 1414 C C . PRO A 1 184 ? 3.766 -9.656 -3.773 1 98.88 184 PRO A C 1
ATOM 1416 O O . PRO A 1 184 ? 2.865 -8.914 -3.373 1 98.88 184 PRO A O 1
ATOM 1419 N N . ALA A 1 185 ? 3.967 -10.859 -3.305 1 98.69 185 ALA A N 1
ATOM 1420 C CA . ALA A 1 185 ? 3.096 -11.422 -2.281 1 98.69 185 ALA A CA 1
ATOM 1421 C C . ALA A 1 185 ? 3.557 -11.023 -0.882 1 98.69 185 ALA A C 1
ATOM 1423 O O . ALA A 1 185 ? 2.768 -11.031 0.065 1 98.69 185 ALA A O 1
ATOM 1424 N N . HIS A 1 186 ? 4.855 -10.734 -0.79 1 98.25 186 HIS A N 1
ATOM 1425 C CA . HIS A 1 186 ? 5.398 -10.398 0.523 1 98.25 186 HIS A CA 1
ATOM 1426 C C . HIS A 1 186 ? 6.371 -9.234 0.436 1 98.25 186 HIS A C 1
ATOM 1428 O O . HIS A 1 186 ? 7.027 -9.039 -0.591 1 98.25 186 HIS A O 1
ATOM 1434 N N . ASN A 1 187 ? 6.43 -8.539 1.479 1 97.62 187 ASN A N 1
ATOM 1435 C CA . ASN A 1 187 ? 7.527 -7.613 1.731 1 97.62 187 ASN A CA 1
ATOM 1436 C C . ASN A 1 187 ? 7.746 -7.398 3.225 1 97.62 187 ASN A C 1
ATOM 1438 O O . ASN A 1 187 ? 6.785 -7.242 3.98 1 97.62 187 ASN A O 1
ATOM 1442 N N . TYR A 1 188 ? 8.922 -7.312 3.594 1 95.62 188 TYR A N 1
ATOM 1443 C CA . TYR A 1 188 ? 9.25 -7.305 5.012 1 95.62 188 TYR A CA 1
ATOM 1444 C C . TYR A 1 188 ? 9.836 -5.961 5.43 1 95.62 188 TYR A C 1
ATOM 1446 O O . TYR A 1 188 ? 10.078 -5.723 6.617 1 95.62 188 TYR A O 1
ATOM 1454 N N . SER A 1 189 ? 10.047 -5.121 4.469 1 96.38 189 SER A N 1
ATOM 1455 C CA . SER A 1 189 ? 10.703 -3.852 4.77 1 96.38 189 SER A CA 1
ATOM 1456 C C . SER A 1 189 ? 9.758 -2.674 4.539 1 96.38 189 SER A C 1
ATOM 1458 O O . SER A 1 189 ? 10.18 -1.516 4.621 1 96.38 189 SER A O 1
ATOM 1460 N N . GLY A 1 190 ? 8.57 -2.922 4.133 1 97.94 190 GLY A N 1
ATOM 1461 C CA . GLY A 1 190 ? 7.578 -1.862 4.055 1 97.94 190 GLY A CA 1
ATOM 1462 C C . GLY A 1 190 ? 7.453 -1.264 2.664 1 97.94 190 GLY A C 1
ATOM 1463 O O . GLY A 1 190 ? 6.84 -0.21 2.49 1 97.94 190 GLY A O 1
ATOM 1464 N N . LEU A 1 191 ? 8.094 -1.874 1.665 1 98.69 191 LEU A N 1
ATOM 1465 C CA . LEU A 1 191 ? 7.898 -1.466 0.279 1 98.69 191 LEU A CA 1
ATOM 1466 C C . LEU A 1 191 ? 6.652 -2.119 -0.309 1 98.69 191 LEU A C 1
ATOM 1468 O O . LEU A 1 191 ? 6.344 -3.27 0.006 1 98.69 191 LEU A O 1
ATOM 1472 N N . THR A 1 192 ? 5.973 -1.382 -1.208 1 98.31 192 THR A N 1
ATOM 1473 C CA . THR A 1 192 ? 4.664 -1.869 -1.628 1 98.31 192 THR A CA 1
ATOM 1474 C C . THR A 1 192 ? 4.664 -2.217 -3.113 1 98.31 192 THR A C 1
ATOM 1476 O O . THR A 1 192 ? 3.82 -2.984 -3.578 1 98.31 192 THR A O 1
ATOM 1479 N N . VAL A 1 193 ? 5.535 -1.63 -3.881 1 98.69 193 VAL A N 1
ATOM 1480 C CA . VAL A 1 193 ? 5.531 -1.787 -5.332 1 98.69 193 VAL A CA 1
ATOM 1481 C C . VAL A 1 193 ? 6.934 -1.533 -5.883 1 98.69 193 VAL A C 1
ATOM 1483 O O . VAL A 1 193 ? 7.734 -0.834 -5.258 1 98.69 193 VAL A O 1
ATOM 1486 N N . THR A 1 194 ? 7.281 -2.145 -6.938 1 98.69 194 THR A N 1
ATOM 1487 C CA . THR A 1 194 ? 8.5 -1.925 -7.707 1 98.69 194 THR A CA 1
ATOM 1488 C C . THR A 1 194 ? 8.211 -1.97 -9.203 1 98.69 194 THR A C 1
ATOM 1490 O O . THR A 1 194 ? 7.051 -1.875 -9.617 1 98.69 194 THR A O 1
ATOM 1493 N N . THR A 1 195 ? 9.227 -1.964 -10.023 1 98.69 195 THR A N 1
ATOM 1494 C CA . THR A 1 195 ? 9.055 -2.076 -11.469 1 98.69 195 THR A CA 1
ATOM 1495 C C . THR A 1 195 ? 10.016 -3.104 -12.047 1 98.69 195 THR A C 1
ATOM 1497 O O . THR A 1 195 ? 10.992 -3.484 -11.398 1 98.69 195 THR A O 1
ATOM 1500 N N . VAL A 1 196 ? 9.664 -3.516 -13.195 1 98.88 196 VAL A N 1
ATOM 1501 C CA . VAL A 1 196 ? 10.57 -4.402 -13.922 1 98.88 196 VAL A CA 1
ATOM 1502 C C . VAL A 1 196 ? 11.953 -3.764 -14.023 1 98.88 196 VAL A C 1
ATOM 1504 O O . VAL A 1 196 ? 12.961 -4.414 -13.75 1 98.88 196 VAL A O 1
ATOM 1507 N N . GLY A 1 197 ? 11.977 -2.525 -14.359 1 98.69 197 GLY A N 1
ATOM 1508 C CA . GLY A 1 197 ? 13.25 -1.828 -14.484 1 98.69 197 GLY A CA 1
ATOM 1509 C C . GLY A 1 197 ? 14.039 -1.799 -13.188 1 98.69 197 GLY A C 1
ATOM 1510 O O . GLY A 1 197 ? 15.258 -1.996 -13.195 1 98.69 197 GLY A O 1
ATOM 1511 N N . GLU A 1 198 ? 13.414 -1.522 -12.117 1 98.75 198 GLU A N 1
ATOM 1512 C CA . GLU A 1 198 ? 14.086 -1.506 -10.812 1 98.75 198 GLU A CA 1
ATOM 1513 C C . GLU A 1 198 ? 14.68 -2.871 -10.484 1 98.75 198 GLU A C 1
ATOM 1515 O O . GLU A 1 198 ? 15.812 -2.959 -10.016 1 98.75 198 GLU A O 1
ATOM 1520 N N . GLU A 1 199 ? 13.93 -3.92 -10.711 1 98.94 199 GLU A N 1
ATOM 1521 C CA . GLU A 1 199 ? 14.383 -5.25 -10.32 1 98.94 199 GLU A CA 1
ATOM 1522 C C . GLU A 1 199 ? 15.508 -5.738 -11.234 1 98.94 199 GLU A C 1
ATOM 1524 O O . GLU A 1 199 ? 16.406 -6.457 -10.789 1 98.94 199 GLU A O 1
ATOM 1529 N N . LYS A 1 200 ? 15.445 -5.336 -12.484 1 98.75 200 LYS A N 1
ATOM 1530 C CA . LYS A 1 200 ? 16.547 -5.656 -13.383 1 98.75 200 LYS A CA 1
ATOM 1531 C C . LYS A 1 200 ? 17.859 -5.012 -12.914 1 98.75 200 LYS A C 1
ATOM 1533 O O . LYS A 1 200 ? 18.938 -5.566 -13.117 1 98.75 200 LYS A O 1
ATOM 1538 N N . LYS A 1 201 ? 17.734 -3.943 -12.227 1 98.56 201 LYS A N 1
ATOM 1539 C CA . LYS A 1 201 ? 18.922 -3.158 -11.883 1 98.56 201 LYS A CA 1
ATOM 1540 C C . LYS A 1 201 ? 19.359 -3.445 -10.453 1 98.56 201 LYS A C 1
ATOM 1542 O O . LYS A 1 201 ? 20.562 -3.449 -10.156 1 98.56 201 LYS A O 1
ATOM 1547 N N . TYR A 1 202 ? 18.375 -3.709 -9.594 1 98.69 202 TYR A N 1
ATOM 1548 C CA . TYR A 1 202 ? 18.75 -3.598 -8.188 1 98.69 202 TYR A CA 1
ATOM 1549 C C . TYR A 1 202 ? 18.422 -4.883 -7.43 1 98.69 202 TYR A C 1
ATOM 1551 O O . TYR A 1 202 ? 18.734 -5.008 -6.246 1 98.69 202 TYR A O 1
ATOM 1559 N N . ASN A 1 203 ? 17.812 -5.859 -8.023 1 98.75 203 ASN A N 1
ATOM 1560 C CA . ASN A 1 203 ? 17.516 -7.113 -7.34 1 98.75 203 ASN A CA 1
ATOM 1561 C C . ASN A 1 203 ? 18.75 -8.023 -7.281 1 98.75 203 ASN A C 1
ATOM 1563 O O . ASN A 1 203 ? 19.172 -8.555 -8.305 1 98.75 203 ASN A O 1
ATOM 1567 N N . PRO A 1 204 ? 19.266 -8.188 -6.141 1 97.5 204 PRO A N 1
ATOM 1568 C CA . PRO A 1 204 ? 20.516 -8.938 -6.07 1 97.5 204 PRO A CA 1
ATOM 1569 C C . PRO A 1 204 ? 20.359 -10.391 -6.504 1 97.5 204 PRO A C 1
ATOM 1571 O O . PRO A 1 204 ? 21.359 -11.055 -6.82 1 97.5 204 PRO A O 1
ATOM 1574 N N . ARG A 1 205 ? 19.172 -10.891 -6.516 1 97.75 205 ARG A N 1
ATOM 1575 C CA . ARG A 1 205 ? 18.906 -12.273 -6.902 1 97.75 205 ARG A CA 1
ATOM 1576 C C . ARG A 1 205 ? 18.953 -12.43 -8.422 1 97.75 205 ARG A C 1
ATOM 1578 O O . ARG A 1 205 ? 19.203 -13.531 -8.93 1 97.75 205 ARG A O 1
ATOM 1585 N N . PHE A 1 206 ? 18.734 -11.297 -9.141 1 97.81 206 PHE A N 1
ATOM 1586 C CA . PHE A 1 206 ? 18.547 -11.492 -10.578 1 97.81 206 PHE A CA 1
ATOM 1587 C C . PHE A 1 206 ? 19.484 -10.602 -11.375 1 97.81 206 PHE A C 1
ATOM 1589 O O . PHE A 1 206 ? 19.375 -10.508 -12.602 1 97.81 206 PHE A O 1
ATOM 1596 N N . THR A 1 207 ? 20.344 -9.93 -10.664 1 97.62 207 THR A N 1
ATOM 1597 C CA . THR A 1 207 ? 21.391 -9.156 -11.328 1 97.62 207 THR A CA 1
ATOM 1598 C C . THR A 1 207 ? 22.672 -9.969 -11.445 1 97.62 207 THR A C 1
ATOM 1600 O O . THR A 1 207 ? 23.672 -9.484 -11.961 1 97.62 207 THR A O 1
ATOM 1603 N N . CYS A 1 208 ? 22.734 -11.195 -11.078 1 97.38 208 CYS A N 1
ATOM 1604 C CA . CYS A 1 208 ? 23.859 -12.109 -11.18 1 97.38 208 CYS A CA 1
ATOM 1605 C C . CYS A 1 208 ? 23.578 -13.227 -12.172 1 97.38 208 CYS A C 1
ATOM 1607 O O . CYS A 1 208 ? 22.453 -13.344 -12.68 1 97.38 208 CYS A O 1
ATOM 1609 N N . SER A 1 209 ? 24.594 -14.062 -12.445 1 98.12 209 SER A N 1
ATOM 1610 C CA . SER A 1 209 ? 24.406 -15.18 -13.367 1 98.12 209 SER A CA 1
ATOM 1611 C C . SER A 1 209 ? 23.547 -16.266 -12.75 1 98.12 209 SER A C 1
ATOM 1613 O O . SER A 1 209 ? 23.359 -16.312 -11.531 1 98.12 209 SER A O 1
ATOM 1615 N N . LYS A 1 210 ? 23.047 -17.062 -13.625 1 98.38 210 LYS A N 1
ATOM 1616 C CA . LYS A 1 210 ? 22.219 -18.188 -13.164 1 98.38 210 LYS A CA 1
ATOM 1617 C C . LYS A 1 210 ? 23 -19.062 -12.188 1 98.38 210 LYS A C 1
ATOM 1619 O O . LYS A 1 210 ? 22.469 -19.484 -11.156 1 98.38 210 LYS A O 1
ATOM 1624 N N . GLU A 1 211 ? 24.25 -19.344 -12.469 1 98.31 211 GLU A N 1
ATOM 1625 C CA . GLU A 1 211 ? 25.094 -20.172 -11.609 1 98.31 211 GLU A CA 1
ATOM 1626 C C . GLU A 1 211 ? 25.281 -19.547 -10.234 1 98.31 211 GLU A C 1
ATOM 1628 O O . GLU A 1 211 ? 25.188 -20.234 -9.211 1 98.31 211 GLU A O 1
ATOM 1633 N N . GLU A 1 212 ? 25.531 -18.266 -10.227 1 98.31 212 GLU A N 1
ATOM 1634 C CA . GLU A 1 212 ? 25.688 -17.547 -8.969 1 98.31 212 GLU A CA 1
ATOM 1635 C C . GLU A 1 212 ? 24.391 -17.562 -8.164 1 98.31 212 GLU A C 1
ATOM 1637 O O . GLU A 1 212 ? 24.422 -17.734 -6.941 1 98.31 212 GLU A O 1
ATOM 1642 N N . PHE A 1 213 ? 23.344 -17.375 -8.844 1 98.38 213 PHE A N 1
ATOM 1643 C CA . PHE A 1 213 ? 22.047 -17.406 -8.195 1 98.38 213 PHE A CA 1
ATOM 1644 C C . PHE A 1 213 ? 21.797 -18.75 -7.527 1 98.38 213 PHE A C 1
ATOM 1646 O O . PHE A 1 213 ? 21.391 -18.812 -6.367 1 98.38 213 PHE A O 1
ATOM 1653 N N . ILE A 1 214 ? 22 -19.828 -8.234 1 98.12 214 ILE A N 1
ATOM 1654 C CA . ILE A 1 214 ? 21.781 -21.172 -7.719 1 98.12 214 ILE A CA 1
ATOM 1655 C C . ILE A 1 214 ? 22.625 -21.391 -6.469 1 98.12 214 ILE A C 1
ATOM 1657 O O . ILE A 1 214 ? 22.141 -21.922 -5.461 1 98.12 214 ILE A O 1
ATOM 1661 N N . GLN A 1 215 ? 23.859 -20.969 -6.504 1 97.25 215 GLN A N 1
ATOM 1662 C CA . GLN A 1 215 ? 24.75 -21.094 -5.355 1 97.25 215 GLN A CA 1
ATOM 1663 C C . GLN A 1 215 ? 24.219 -20.312 -4.16 1 97.25 215 GLN A C 1
ATOM 1665 O O . GLN A 1 215 ? 24.25 -20.797 -3.029 1 97.25 215 GLN A O 1
ATOM 1670 N N . LEU A 1 216 ? 23.828 -19.141 -4.449 1 96.56 216 LEU A N 1
ATOM 1671 C CA . LEU A 1 216 ? 23.281 -18.266 -3.404 1 96.56 216 LEU A CA 1
ATOM 1672 C C . LEU A 1 216 ? 22.062 -18.906 -2.744 1 96.56 216 LEU A C 1
ATOM 1674 O O . LEU A 1 216 ? 21.984 -18.984 -1.516 1 96.56 216 LEU A O 1
ATOM 1678 N N . MET A 1 217 ? 21.156 -19.359 -3.557 1 96.81 217 MET A N 1
ATOM 1679 C CA . MET A 1 217 ? 19.922 -19.922 -3.049 1 96.81 217 MET A CA 1
ATOM 1680 C C . MET A 1 217 ? 20.172 -21.203 -2.252 1 96.81 217 MET A C 1
ATOM 1682 O O . MET A 1 217 ? 19.531 -21.453 -1.238 1 96.81 217 MET A O 1
ATOM 1686 N N . ASP A 1 218 ? 21.109 -21.969 -2.66 1 93.25 218 ASP A N 1
ATOM 1687 C CA . ASP A 1 218 ? 21.438 -23.234 -2.006 1 93.25 218 ASP A CA 1
ATOM 1688 C C . ASP A 1 218 ? 22.078 -23 -0.638 1 93.25 218 ASP A C 1
ATOM 1690 O O . ASP A 1 218 ? 22.078 -23.875 0.218 1 93.25 218 ASP A O 1
ATOM 1694 N N . ASN A 1 219 ? 22.562 -21.781 -0.411 1 93.19 219 ASN A N 1
ATOM 1695 C CA . ASN A 1 219 ? 23.328 -21.516 0.805 1 93.19 219 ASN A CA 1
ATOM 1696 C C . ASN A 1 219 ? 22.547 -20.609 1.759 1 93.19 219 ASN A C 1
ATOM 1698 O O . ASN A 1 219 ? 23.109 -20.109 2.738 1 93.19 219 ASN A O 1
ATOM 1702 N N . LEU A 1 220 ? 21.328 -20.359 1.493 1 90.62 220 LEU A N 1
ATOM 1703 C CA . LEU A 1 220 ? 20.547 -19.469 2.346 1 90.62 220 LEU A CA 1
ATOM 1704 C C . LEU A 1 220 ? 20.391 -20.062 3.746 1 90.62 220 LEU A C 1
ATOM 1706 O O . LEU A 1 220 ? 20.391 -19.328 4.734 1 90.62 220 LEU A O 1
ATOM 1710 N N . ASN A 1 221 ? 20.312 -21.344 3.926 1 88.31 221 ASN A N 1
ATOM 1711 C CA . ASN A 1 221 ? 20.203 -22.047 5.203 1 88.31 221 ASN A CA 1
ATOM 1712 C C . ASN A 1 221 ? 19.156 -21.391 6.109 1 88.31 221 ASN A C 1
ATOM 1714 O O . ASN A 1 221 ? 19.453 -21.062 7.266 1 88.31 221 ASN A O 1
ATOM 1718 N N . LEU A 1 222 ? 18.031 -21.172 5.68 1 87.44 222 LEU A N 1
ATOM 1719 C CA . LEU A 1 222 ? 16.953 -20.516 6.43 1 87.44 222 LEU A CA 1
ATOM 1720 C C . LEU A 1 222 ? 16.125 -21.547 7.195 1 87.44 222 LEU A C 1
ATOM 1722 O O . LEU A 1 222 ? 15.945 -22.672 6.734 1 87.44 222 LEU A O 1
ATOM 1726 N N . ASP A 1 223 ? 15.578 -21.094 8.336 1 89.25 223 ASP A N 1
ATOM 1727 C CA . ASP A 1 223 ? 14.602 -21.906 9.055 1 89.25 223 ASP A CA 1
ATOM 1728 C C . ASP A 1 223 ? 13.305 -22.047 8.266 1 89.25 223 ASP A C 1
ATOM 1730 O O . ASP A 1 223 ? 13.008 -21.203 7.402 1 89.25 223 ASP A O 1
ATOM 1734 N N . LEU A 1 224 ? 12.617 -23.109 8.516 1 87.31 224 LEU A N 1
ATOM 1735 C CA . LEU A 1 224 ? 11.289 -23.234 7.934 1 87.31 224 LEU A CA 1
ATOM 1736 C C . LEU A 1 224 ? 10.383 -22.094 8.406 1 87.31 224 LEU A C 1
ATOM 1738 O O . LEU A 1 224 ? 10.516 -21.625 9.539 1 87.31 224 LEU A O 1
ATOM 1742 N N . PRO A 1 225 ? 9.43 -21.719 7.539 1 90 225 PRO A N 1
ATOM 1743 C CA . PRO A 1 225 ? 8.477 -20.703 7.992 1 90 225 PRO A CA 1
ATOM 1744 C C . PRO A 1 225 ? 7.734 -21.109 9.258 1 90 225 PRO A C 1
ATOM 1746 O O . PRO A 1 225 ? 7.465 -22.297 9.469 1 90 225 PRO A O 1
ATOM 1749 N N . LYS A 1 226 ? 7.336 -20.156 10.094 1 88.38 226 LYS A N 1
ATOM 1750 C CA . LYS A 1 226 ? 6.715 -20.391 11.391 1 88.38 226 LYS A CA 1
ATOM 1751 C C . LYS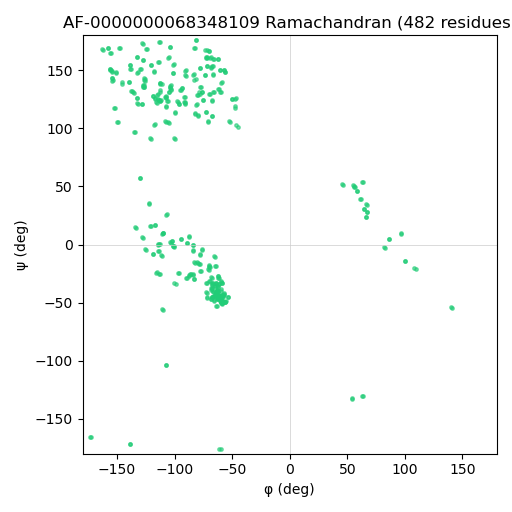 A 1 226 ? 5.426 -21.188 11.25 1 88.38 226 LYS A C 1
ATOM 1753 O O . LYS A 1 226 ? 5.109 -22.031 12.094 1 88.38 226 LYS A O 1
ATOM 1758 N N . GLN A 1 227 ? 4.73 -21.016 10.156 1 92 227 GLN A N 1
ATOM 1759 C CA . GLN A 1 227 ? 3.43 -21.656 10 1 92 227 GLN A CA 1
ATOM 1760 C C . GLN A 1 227 ? 3.498 -22.812 8.992 1 92 227 GLN A C 1
ATOM 1762 O O . GLN A 1 227 ? 2.486 -23.172 8.398 1 92 227 GLN A O 1
ATOM 1767 N N . PHE A 1 228 ? 4.574 -23.359 8.82 1 92.75 228 PHE A N 1
ATOM 1768 C CA . PHE A 1 228 ? 4.809 -24.312 7.742 1 92.75 228 PHE A CA 1
ATOM 1769 C C . PHE A 1 228 ? 3.855 -25.5 7.844 1 92.75 228 PHE A C 1
ATOM 1771 O O . PHE A 1 228 ? 3.143 -25.812 6.891 1 92.75 228 PHE A O 1
ATOM 1778 N N . ASP A 1 229 ? 3.781 -26.078 8.953 1 92 229 ASP A N 1
ATOM 1779 C CA . ASP A 1 229 ? 2.971 -27.266 9.125 1 92 229 ASP A CA 1
ATOM 1780 C C . ASP A 1 229 ? 1.485 -26.969 8.945 1 92 229 ASP A C 1
ATOM 1782 O O . ASP A 1 229 ? 0.789 -27.641 8.195 1 92 229 ASP A O 1
ATOM 1786 N N . ARG A 1 230 ? 1.088 -25.938 9.609 1 93.81 230 ARG A N 1
ATOM 1787 C CA . ARG A 1 230 ? -0.316 -25.547 9.539 1 93.81 230 ARG A CA 1
ATOM 1788 C C . ARG A 1 230 ? -0.7 -25.141 8.117 1 93.81 230 ARG A C 1
ATOM 1790 O O . ARG A 1 230 ? -1.734 -25.578 7.602 1 93.81 230 ARG A O 1
ATOM 1797 N N . ALA A 1 231 ? 0.11 -24.375 7.484 1 94.25 231 ALA A N 1
ATOM 1798 C CA . ALA A 1 231 ? -0.172 -23.828 6.16 1 94.25 231 ALA A CA 1
ATOM 1799 C C . ALA A 1 231 ? -0.189 -24.938 5.109 1 94.25 231 ALA A C 1
ATOM 1801 O O . ALA A 1 231 ? -1.107 -25 4.289 1 94.25 231 ALA A O 1
ATOM 1802 N N . THR A 1 232 ? 0.763 -25.812 5.141 1 91.75 232 THR A N 1
ATOM 1803 C CA . THR A 1 232 ? 0.866 -26.844 4.125 1 91.75 232 THR A CA 1
ATOM 1804 C C . THR A 1 232 ? -0.268 -27.859 4.27 1 91.75 232 THR A C 1
ATOM 1806 O O . THR A 1 232 ? -0.749 -28.406 3.275 1 91.75 232 THR A O 1
ATOM 1809 N N . ARG A 1 233 ? -0.705 -28.078 5.445 1 91.44 233 ARG A N 1
ATOM 1810 C CA . ARG A 1 233 ? -1.804 -29 5.691 1 91.44 233 ARG A CA 1
ATOM 1811 C C . ARG A 1 233 ? -3.131 -28.422 5.215 1 91.44 233 ARG A C 1
ATOM 1813 O O . ARG A 1 233 ? -3.912 -29.109 4.551 1 91.44 233 ARG A O 1
ATOM 1820 N N . LEU A 1 234 ? -3.348 -27.188 5.449 1 93.94 234 LEU A N 1
ATOM 1821 C CA . LEU A 1 234 ? -4.66 -26.594 5.227 1 93.94 234 LEU A CA 1
ATOM 1822 C C . LEU A 1 234 ? -4.781 -26.062 3.801 1 93.94 234 LEU A C 1
ATOM 1824 O O . LEU A 1 234 ? -5.875 -26.031 3.234 1 93.94 234 LEU A O 1
ATOM 1828 N N . ASN A 1 235 ? -3.658 -25.656 3.209 1 94.62 235 ASN A N 1
ATOM 1829 C CA . ASN A 1 235 ? -3.732 -25 1.905 1 94.62 235 ASN A CA 1
ATOM 1830 C C . ASN A 1 235 ? -3.947 -26.016 0.784 1 94.62 235 ASN A C 1
ATOM 1832 O O . ASN A 1 235 ? -4.289 -25.641 -0.339 1 94.62 235 ASN A O 1
ATOM 1836 N N . VAL A 1 236 ? -3.852 -27.328 1.118 1 92.12 236 VAL A N 1
ATOM 1837 C CA . VAL A 1 236 ? -4.172 -28.344 0.126 1 92.12 236 VAL A CA 1
ATOM 1838 C C . VAL A 1 236 ? -5.688 -28.484 -0.001 1 92.12 236 VAL A C 1
ATOM 1840 O O . VAL A 1 236 ? -6.184 -29.062 -0.969 1 92.12 236 VAL A O 1
ATOM 1843 N N . VAL A 1 237 ? -6.363 -27.953 1.028 1 91.69 237 VAL A N 1
ATOM 1844 C CA . VAL A 1 237 ? -7.82 -28.031 1.013 1 91.69 237 VAL A CA 1
ATOM 1845 C C . VAL A 1 237 ? -8.414 -26.625 1.096 1 91.69 237 VAL A C 1
ATOM 1847 O O . VAL A 1 237 ? -9.391 -26.406 1.817 1 91.69 237 VAL A O 1
ATOM 1850 N N . CYS A 1 238 ? -7.84 -25.672 0.521 1 90.75 238 CYS A N 1
ATOM 1851 C CA . CYS A 1 238 ? -8.344 -24.328 0.342 1 90.75 238 CYS A CA 1
ATOM 1852 C C . CYS A 1 238 ? -8.469 -23.609 1.681 1 90.75 238 CYS A C 1
ATOM 1854 O O . CYS A 1 238 ? -9.336 -22.75 1.854 1 90.75 238 CYS A O 1
ATOM 1856 N N . GLY A 1 239 ? -7.73 -24.031 2.643 1 91.12 239 GLY A N 1
ATOM 1857 C CA . GLY A 1 239 ? -7.656 -23.344 3.926 1 91.12 239 GLY A CA 1
ATOM 1858 C C . GLY A 1 239 ? -8.742 -23.781 4.891 1 91.12 239 GLY A C 1
ATOM 1859 O O . GLY A 1 239 ? -8.938 -23.156 5.938 1 91.12 239 GLY A O 1
ATOM 1860 N N . ILE A 1 240 ? -9.57 -24.766 4.543 1 89.12 240 ILE A N 1
ATOM 1861 C CA . ILE A 1 240 ? -10.664 -25.188 5.402 1 89.12 240 ILE A CA 1
ATOM 1862 C C . ILE A 1 240 ? -10.453 -26.625 5.84 1 89.12 240 ILE A C 1
ATOM 1864 O O . ILE A 1 240 ? -10.094 -27.484 5.027 1 89.12 240 ILE A O 1
ATOM 1868 N N . GLU A 1 241 ? -10.492 -26.781 7.238 1 76.81 241 GLU A N 1
ATOM 1869 C CA . GLU A 1 241 ? -10.43 -28.156 7.73 1 76.81 241 GLU A CA 1
ATOM 1870 C C . GLU A 1 241 ? -11.727 -28.906 7.434 1 76.81 241 GLU A C 1
ATOM 1872 O O . GLU A 1 241 ? -12.812 -28.344 7.547 1 76.81 241 GLU A O 1
ATOM 1877 N N . SER A 1 242 ? -11.789 -29.844 6.457 1 57.62 242 SER A N 1
ATOM 1878 C CA . SER A 1 242 ? -12.969 -30.688 6.324 1 57.62 242 SER A CA 1
ATOM 1879 C C . SER A 1 242 ? -13.398 -31.25 7.672 1 57.62 242 SER A C 1
ATOM 1881 O O . SER A 1 242 ? -12.562 -31.703 8.461 1 57.62 242 SER A O 1
ATOM 1883 N N . ILE A 1 243 ? -14.469 -30.641 8.25 1 40.75 243 ILE A N 1
ATOM 1884 C CA . ILE A 1 243 ? -15.109 -31.359 9.344 1 40.75 243 ILE A CA 1
ATOM 1885 C C . ILE A 1 243 ? -15.453 -32.781 8.891 1 40.75 243 ILE A C 1
ATOM 1887 O O . ILE A 1 243 ? -16.016 -32.969 7.809 1 40.75 243 ILE A O 1
ATOM 1891 N N . MET B 1 1 ? -9.008 20.594 -20.562 1 32.88 1 MET B N 1
ATOM 1892 C CA . MET B 1 1 ? -9.336 19.984 -19.266 1 32.88 1 MET B CA 1
ATOM 1893 C C . MET B 1 1 ? -8.266 18.969 -18.859 1 32.88 1 MET B C 1
ATOM 1895 O O . MET B 1 1 ? -7.957 18.047 -19.609 1 32.88 1 MET B O 1
ATOM 1899 N N . SER B 1 2 ? -7.223 19.359 -18.156 1 47 2 SER B N 1
ATOM 1900 C CA . SER B 1 2 ? -5.984 18.625 -17.906 1 47 2 SER B CA 1
ATOM 1901 C C . SER B 1 2 ? -6.273 17.188 -17.469 1 47 2 SER B C 1
ATOM 1903 O O . SER B 1 2 ? -7.227 16.938 -16.734 1 47 2 SER B O 1
ATOM 1905 N N . LYS B 1 3 ? -5.852 16.25 -18.172 1 65.5 3 LYS B N 1
ATOM 1906 C CA . LYS B 1 3 ? -6.102 14.82 -18.031 1 65.5 3 LYS B CA 1
ATOM 1907 C C . LYS B 1 3 ? -5.789 14.336 -16.625 1 65.5 3 LYS B C 1
ATOM 1909 O O . LYS B 1 3 ? -4.719 14.625 -16.078 1 65.5 3 LYS B O 1
ATOM 1914 N N . ILE B 1 4 ? -6.734 14.055 -15.828 1 77.25 4 ILE B N 1
ATOM 1915 C CA . ILE B 1 4 ? -6.59 13.508 -14.484 1 77.25 4 ILE B CA 1
ATOM 1916 C C . ILE B 1 4 ? -5.625 12.328 -14.508 1 77.25 4 ILE B C 1
ATOM 1918 O O . ILE B 1 4 ? -5.703 11.469 -15.391 1 77.25 4 ILE B O 1
ATOM 1922 N N . LEU B 1 5 ? -4.66 12.516 -13.641 1 88.94 5 LEU B N 1
ATOM 1923 C CA . LEU B 1 5 ? -3.615 11.508 -13.57 1 88.94 5 LEU B CA 1
ATOM 1924 C C . LEU B 1 5 ? -3.969 10.43 -12.547 1 88.94 5 LEU B C 1
ATOM 1926 O O . LEU B 1 5 ? -4.645 10.711 -11.555 1 88.94 5 LEU B O 1
ATOM 1930 N N . GLY B 1 6 ? -3.576 9.258 -12.867 1 91 6 GLY B N 1
ATOM 1931 C CA . GLY B 1 6 ? -3.674 8.211 -11.859 1 91 6 GLY B CA 1
ATOM 1932 C C . GLY B 1 6 ? -2.635 8.344 -10.758 1 91 6 GLY B C 1
ATOM 1933 O O . GLY B 1 6 ? -1.509 8.773 -11.008 1 91 6 GLY B O 1
ATOM 1934 N N . ALA B 1 7 ? -3.033 7.961 -9.57 1 89.31 7 ALA B N 1
ATOM 1935 C CA . ALA B 1 7 ? -2.121 7.992 -8.43 1 89.31 7 ALA B CA 1
ATOM 1936 C C . ALA B 1 7 ? -0.958 7.027 -8.625 1 89.31 7 ALA B C 1
ATOM 1938 O O . ALA B 1 7 ? 0.163 7.293 -8.188 1 89.31 7 ALA B O 1
ATOM 1939 N N . LEU B 1 8 ? -1.238 5.934 -9.266 1 93.56 8 LEU B N 1
ATOM 1940 C CA . LEU B 1 8 ? -0.241 4.91 -9.555 1 93.56 8 LEU B CA 1
ATOM 1941 C C . LEU B 1 8 ? -0.363 4.43 -10.992 1 93.56 8 LEU B C 1
ATOM 1943 O O . LEU B 1 8 ? -1.184 3.559 -11.297 1 93.56 8 LEU B O 1
ATOM 1947 N N . THR B 1 9 ? 0.498 5.043 -11.805 1 92.44 9 THR B N 1
ATOM 1948 C CA . THR B 1 9 ? 0.562 4.703 -13.227 1 92.44 9 THR B CA 1
ATOM 1949 C C . THR B 1 9 ? 1.99 4.355 -13.633 1 92.44 9 THR B C 1
ATOM 1951 O O . THR B 1 9 ? 2.934 5.062 -13.273 1 92.44 9 THR B O 1
ATOM 1954 N N . ALA B 1 10 ? 2.125 3.346 -14.359 1 88.38 10 ALA B N 1
ATOM 1955 C CA . ALA B 1 10 ? 3.439 2.836 -14.742 1 88.38 10 ALA B CA 1
ATOM 1956 C C . ALA B 1 10 ? 4.203 3.859 -15.578 1 88.38 10 ALA B C 1
ATOM 1958 O O . ALA B 1 10 ? 5.414 4.031 -15.406 1 88.38 10 ALA B O 1
ATOM 1959 N N . SER B 1 11 ? 3.523 4.555 -16.469 1 87.5 11 SER B N 1
ATOM 1960 C CA . SER B 1 11 ? 4.215 5.445 -17.391 1 87.5 11 SER B CA 1
ATOM 1961 C C . SER B 1 11 ? 3.719 6.883 -17.25 1 87.5 11 SER B C 1
ATOM 1963 O O . SER B 1 11 ? 3.938 7.711 -18.141 1 87.5 11 SER B O 1
ATOM 1965 N N . GLY B 1 12 ? 3.047 7.191 -16.203 1 91.12 12 GLY B N 1
ATOM 1966 C CA . GLY B 1 12 ? 2.568 8.555 -16 1 91.12 12 GLY B CA 1
ATOM 1967 C C . GLY B 1 12 ? 3.617 9.477 -15.414 1 91.12 12 GLY B C 1
ATOM 1968 O O . GLY B 1 12 ? 4.695 9.023 -15.023 1 91.12 12 GLY B O 1
ATOM 1969 N N . PRO B 1 13 ? 3.332 10.711 -15.422 1 95.81 13 PRO B N 1
ATOM 1970 C CA . PRO B 1 13 ? 4.312 11.703 -14.977 1 95.81 13 PRO B CA 1
ATOM 1971 C C . PRO B 1 13 ? 4.543 11.656 -13.461 1 95.81 13 PRO B C 1
ATOM 1973 O O . PRO B 1 13 ? 5.574 12.133 -12.977 1 95.81 13 PRO B O 1
ATOM 1976 N N . LEU B 1 14 ? 3.613 11.117 -12.727 1 97.12 14 LEU B N 1
ATOM 1977 C CA . LEU B 1 14 ? 3.697 11.078 -11.273 1 97.12 14 LEU B CA 1
ATOM 1978 C C . LEU B 1 14 ? 4.258 9.742 -10.789 1 97.12 14 LEU B C 1
ATOM 1980 O O . LEU B 1 14 ? 3.758 8.688 -11.172 1 97.12 14 LEU B O 1
ATOM 1984 N N . LEU B 1 15 ? 5.352 9.828 -10.086 1 97.75 15 LEU B N 1
ATOM 1985 C CA . LEU B 1 15 ? 5.844 8.664 -9.344 1 97.75 15 LEU B CA 1
ATOM 1986 C C . LEU B 1 15 ? 5.281 8.648 -7.926 1 97.75 15 LEU B C 1
ATOM 1988 O O . LEU B 1 15 ? 5.328 9.664 -7.223 1 97.75 15 LEU B O 1
ATOM 1992 N N . PHE B 1 16 ? 4.699 7.578 -7.539 1 98.38 16 PHE B N 1
ATOM 1993 C CA . PHE B 1 16 ? 4.082 7.449 -6.227 1 98.38 16 PHE B CA 1
ATOM 1994 C C . PHE B 1 16 ? 4.488 6.141 -5.559 1 98.38 16 PHE B C 1
ATOM 1996 O O . PHE B 1 16 ? 4.391 5.074 -6.164 1 98.38 16 PHE B O 1
ATOM 2003 N N . ARG B 1 17 ? 5.012 6.234 -4.348 1 98.62 17 ARG B N 1
ATOM 2004 C CA . ARG B 1 17 ? 5.297 5.086 -3.492 1 98.62 17 ARG B CA 1
ATOM 2005 C C . ARG B 1 17 ? 4.688 5.27 -2.107 1 98.62 17 ARG B C 1
ATOM 2007 O O . ARG B 1 17 ? 4.934 6.281 -1.443 1 98.62 17 ARG B O 1
ATOM 2014 N N . GLN B 1 18 ? 3.824 4.367 -1.72 1 98.75 18 GLN B N 1
ATOM 2015 C CA . GLN B 1 18 ? 3.377 4.238 -0.337 1 98.75 18 GLN B CA 1
ATOM 2016 C C . GLN B 1 18 ? 4.258 3.262 0.437 1 98.75 18 GLN B C 1
ATOM 2018 O O . GLN B 1 18 ? 4.461 2.125 0.004 1 98.75 18 GLN B O 1
ATOM 2023 N N . LEU B 1 19 ? 4.848 3.695 1.513 1 98.81 19 LEU B N 1
ATOM 2024 C CA . LEU B 1 19 ? 5.742 2.904 2.354 1 98.81 19 LEU B CA 1
ATOM 2025 C C . LEU B 1 19 ? 5.133 2.684 3.734 1 98.81 19 LEU B C 1
ATOM 2027 O O . LEU B 1 19 ? 4.27 3.449 4.168 1 98.81 19 LEU B O 1
ATOM 2031 N N . PHE B 1 20 ? 5.602 1.604 4.398 1 98.75 20 PHE B N 1
ATOM 2032 C CA . PHE B 1 20 ? 4.973 1.24 5.664 1 98.75 20 PHE B CA 1
ATOM 2033 C C . PHE B 1 20 ? 6.023 0.903 6.715 1 98.75 20 PHE B C 1
ATOM 2035 O O . PHE B 1 20 ? 6.996 0.203 6.426 1 98.75 20 PHE B O 1
ATOM 2042 N N . GLU B 1 21 ? 5.926 1.454 7.863 1 98 21 GLU B N 1
ATOM 2043 C CA . GLU B 1 21 ? 6.688 1.083 9.055 1 98 21 GLU B CA 1
ATOM 2044 C C . GLU B 1 21 ? 5.816 0.333 10.055 1 98 21 GLU B C 1
ATOM 2046 O O . GLU B 1 21 ? 4.801 0.857 10.516 1 98 21 GLU B O 1
ATOM 2051 N N . SER B 1 22 ? 6.18 -0.88 10.461 1 95.75 22 SER B N 1
ATOM 2052 C CA . SER B 1 22 ? 5.281 -1.845 11.086 1 95.75 22 SER B CA 1
ATOM 2053 C C . SER B 1 22 ? 5.16 -1.597 12.586 1 95.75 22 SER B C 1
ATOM 2055 O O . SER B 1 22 ? 4.152 -1.952 13.203 1 95.75 22 SER B O 1
ATOM 2057 N N . VAL B 1 23 ? 6.148 -0.997 13.227 1 95.56 23 VAL B N 1
ATOM 2058 C CA . VAL B 1 23 ? 6.129 -0.852 14.672 1 95.56 23 VAL B CA 1
ATOM 2059 C C . VAL B 1 23 ? 5.086 0.187 15.078 1 95.56 23 VAL B C 1
ATOM 2061 O O . VAL B 1 23 ? 4.242 -0.074 15.938 1 95.56 23 VAL B O 1
ATOM 2064 N N . SER B 1 24 ? 5.066 1.311 14.383 1 96.12 24 SER B N 1
ATOM 2065 C CA . SER B 1 24 ? 4.109 2.365 14.695 1 96.12 24 SER B CA 1
ATOM 2066 C C . SER B 1 24 ? 2.926 2.348 13.734 1 96.12 24 SER B C 1
ATOM 2068 O O . SER B 1 24 ? 2.008 3.162 13.852 1 96.12 24 SER B O 1
ATOM 2070 N N . SER B 1 25 ? 2.949 1.398 12.719 1 97.44 25 SER B N 1
ATOM 2071 C CA . SER B 1 25 ? 1.902 1.3 11.711 1 97.44 25 SER B CA 1
ATOM 2072 C C . SER B 1 25 ? 1.753 2.607 10.938 1 97.44 25 SER B C 1
ATOM 2074 O O . SER B 1 25 ? 0.64 3.113 10.773 1 97.44 25 SER B O 1
ATOM 2076 N N . THR B 1 26 ? 2.885 3.166 10.523 1 98.5 26 THR B N 1
ATOM 2077 C CA . THR B 1 26 ? 2.906 4.477 9.883 1 98.5 26 THR B CA 1
ATOM 2078 C C . THR B 1 26 ? 3.105 4.336 8.375 1 98.5 26 THR B C 1
ATOM 2080 O O . THR B 1 26 ? 3.939 3.547 7.926 1 98.5 26 THR B O 1
ATOM 2083 N N . TYR B 1 27 ? 2.314 5.082 7.668 1 98.81 27 TYR B N 1
ATOM 2084 C CA . TYR B 1 27 ? 2.551 5.211 6.234 1 98.81 27 TYR B CA 1
ATOM 2085 C C . TYR B 1 27 ? 3.418 6.43 5.934 1 98.81 27 TYR B C 1
ATOM 2087 O O . TYR B 1 27 ? 3.244 7.488 6.543 1 98.81 27 TYR B O 1
ATOM 2095 N N . THR B 1 28 ? 4.383 6.254 5.098 1 98.94 28 THR B N 1
ATOM 2096 C CA . THR B 1 28 ? 5.176 7.301 4.453 1 98.94 28 THR B CA 1
ATOM 2097 C C . THR B 1 28 ? 4.91 7.336 2.953 1 98.94 28 THR B C 1
ATOM 2099 O O . THR B 1 28 ? 4.766 6.289 2.316 1 98.94 28 THR B O 1
ATOM 2102 N N . TYR B 1 29 ? 4.809 8.516 2.398 1 98.94 29 TYR B N 1
ATOM 2103 C CA . TYR B 1 29 ? 4.516 8.648 0.976 1 98.94 29 TYR B CA 1
ATOM 2104 C C . TYR B 1 29 ? 5.648 9.359 0.248 1 98.94 29 TYR B C 1
ATOM 2106 O O . TYR B 1 29 ? 6.102 10.422 0.681 1 98.94 29 TYR B O 1
ATOM 2114 N N . LEU B 1 30 ? 6.133 8.766 -0.805 1 98.94 30 LEU B N 1
ATOM 2115 C CA . LEU B 1 30 ? 7.105 9.367 -1.71 1 98.94 30 LEU B CA 1
ATOM 2116 C C . LEU B 1 30 ? 6.457 9.734 -3.041 1 98.94 30 LEU B C 1
ATOM 2118 O O . LEU B 1 30 ? 5.844 8.883 -3.693 1 98.94 30 LEU B O 1
ATOM 2122 N N . LEU B 1 31 ? 6.461 10.977 -3.367 1 98.75 31 LEU B N 1
ATOM 2123 C CA . LEU B 1 31 ? 5.973 11.484 -4.648 1 98.75 31 LEU B CA 1
ATOM 2124 C C . LEU B 1 31 ? 7.098 12.156 -5.434 1 98.75 31 LEU B C 1
ATOM 2126 O O . LEU B 1 31 ? 7.965 12.805 -4.848 1 98.75 31 LEU B O 1
ATOM 2130 N N . ALA B 1 32 ? 6.996 12.07 -6.734 1 98.69 32 ALA B N 1
ATOM 2131 C CA . ALA B 1 32 ? 8 12.742 -7.551 1 98.69 32 ALA B CA 1
ATOM 2132 C C . ALA B 1 32 ? 7.461 13.055 -8.945 1 98.69 32 ALA B C 1
ATOM 2134 O O . ALA B 1 32 ? 6.555 12.375 -9.43 1 98.69 32 ALA B O 1
ATOM 2135 N N . ASP B 1 33 ? 7.98 14.062 -9.461 1 98.31 33 ASP B N 1
ATOM 2136 C CA . ASP B 1 33 ? 7.844 14.352 -10.883 1 98.31 33 ASP B CA 1
ATOM 2137 C C . ASP B 1 33 ? 8.859 13.555 -11.703 1 98.31 33 ASP B C 1
ATOM 2139 O O . ASP B 1 33 ? 10.062 13.812 -11.641 1 98.31 33 ASP B O 1
ATOM 2143 N N . ARG B 1 34 ? 8.391 12.625 -12.508 1 97.19 34 ARG B N 1
ATOM 2144 C CA . ARG B 1 34 ? 9.297 11.742 -13.227 1 97.19 34 ARG B CA 1
ATOM 2145 C C . ARG B 1 34 ? 10.211 12.523 -14.164 1 97.19 34 ARG B C 1
ATOM 2147 O O . ARG B 1 34 ? 11.367 12.148 -14.375 1 97.19 34 ARG B O 1
ATOM 2154 N N . ALA B 1 35 ? 9.688 13.57 -14.703 1 97.19 35 ALA B N 1
ATOM 2155 C CA . ALA B 1 35 ? 10.445 14.336 -15.688 1 97.19 35 ALA B CA 1
ATOM 2156 C C . ALA B 1 35 ? 11.656 15.023 -15.047 1 97.19 35 ALA B C 1
ATOM 2158 O O . ALA B 1 35 ? 12.766 14.938 -15.57 1 97.19 35 ALA B O 1
ATOM 2159 N N . SER B 1 36 ? 11.492 15.656 -13.883 1 98.06 36 SER B N 1
ATOM 2160 C CA . SER B 1 36 ? 12.562 16.438 -13.25 1 98.06 36 SER B CA 1
ATOM 2161 C C . SER B 1 36 ? 13.289 15.602 -12.195 1 98.06 36 SER B C 1
ATOM 2163 O O . SER B 1 36 ? 14.398 15.945 -11.789 1 98.06 36 SER B O 1
ATOM 2165 N N . GLY B 1 37 ? 12.57 14.617 -11.688 1 98.12 37 GLY B N 1
ATOM 2166 C CA . GLY B 1 37 ? 13.109 13.828 -10.594 1 98.12 37 GLY B CA 1
ATOM 2167 C C . GLY B 1 37 ? 12.922 14.469 -9.234 1 98.12 37 GLY B C 1
ATOM 2168 O O . GLY B 1 37 ? 13.281 13.891 -8.211 1 98.12 37 GLY B O 1
ATOM 2169 N N . ILE B 1 38 ? 12.367 15.672 -9.188 1 98.75 38 ILE B N 1
ATOM 2170 C CA . ILE B 1 38 ? 12.156 16.359 -7.922 1 98.75 38 ILE B CA 1
ATOM 2171 C C . ILE B 1 38 ? 11.07 15.656 -7.117 1 98.75 38 ILE B C 1
ATOM 2173 O O . ILE B 1 38 ? 9.992 15.359 -7.645 1 98.75 38 ILE B O 1
ATOM 2177 N N . ALA B 1 39 ? 11.391 15.375 -5.855 1 98.88 39 ALA B N 1
ATOM 2178 C CA . ALA B 1 39 ? 10.516 14.539 -5.043 1 98.88 39 ALA B CA 1
ATOM 2179 C C . ALA B 1 39 ? 10.18 15.219 -3.719 1 98.88 39 ALA B C 1
ATOM 2181 O O . ALA B 1 39 ? 10.867 16.156 -3.305 1 98.88 39 ALA B O 1
ATOM 2182 N N . THR B 1 40 ? 9.141 14.805 -3.154 1 98.94 40 THR B N 1
ATOM 2183 C CA . THR B 1 40 ? 8.773 15.109 -1.774 1 98.94 40 THR B CA 1
ATOM 2184 C C . THR B 1 40 ? 8.43 13.828 -1.016 1 98.94 40 THR B C 1
ATOM 2186 O O . THR B 1 40 ? 8.078 12.812 -1.622 1 98.94 40 THR B O 1
ATOM 2189 N N . ILE B 1 41 ? 8.648 13.836 0.241 1 98.94 41 ILE B N 1
ATOM 2190 C CA . ILE B 1 41 ? 8.305 12.711 1.104 1 98.94 41 ILE B CA 1
ATOM 2191 C C . ILE B 1 41 ? 7.453 13.203 2.273 1 98.94 41 ILE B C 1
ATOM 2193 O O . ILE B 1 41 ? 7.695 14.281 2.816 1 98.94 41 ILE B O 1
ATOM 2197 N N . ILE B 1 42 ? 6.402 12.477 2.598 1 98.94 42 ILE B N 1
ATOM 2198 C CA . ILE B 1 42 ? 5.438 12.859 3.623 1 98.94 42 ILE B CA 1
ATOM 2199 C C . ILE B 1 42 ? 5.52 11.883 4.797 1 98.94 42 ILE B C 1
ATOM 2201 O O . ILE B 1 42 ? 5.406 10.672 4.613 1 98.94 42 ILE B O 1
ATOM 2205 N N . ASP B 1 43 ? 5.75 12.383 6 1 98.88 43 ASP B N 1
ATOM 2206 C CA . ASP B 1 43 ? 5.699 11.688 7.281 1 98.88 43 ASP B CA 1
ATOM 2207 C C . ASP B 1 43 ? 6.746 10.578 7.348 1 98.88 43 ASP B C 1
ATOM 2209 O O . ASP B 1 43 ? 6.422 9.43 7.656 1 98.88 43 ASP B O 1
ATOM 2213 N N . PRO B 1 44 ? 7.996 10.883 7.094 1 98.81 44 PRO B N 1
ATOM 2214 C CA . PRO B 1 44 ? 9.039 9.859 7.238 1 98.81 44 PRO B CA 1
ATOM 2215 C C . PRO B 1 44 ? 9.273 9.461 8.688 1 98.81 44 PRO B C 1
ATOM 2217 O O . PRO B 1 44 ? 9.023 10.25 9.602 1 98.81 44 PRO B O 1
ATOM 2220 N N . VAL B 1 45 ? 9.711 8.289 8.914 1 98.75 45 VAL B N 1
ATOM 2221 C CA . VAL B 1 45 ? 9.953 7.719 10.234 1 98.75 45 VAL B CA 1
ATOM 2222 C C . VAL B 1 45 ? 11.453 7.512 10.438 1 98.75 45 VAL B C 1
ATOM 2224 O O . VAL B 1 45 ? 12.141 7.004 9.555 1 98.75 45 VAL B O 1
ATOM 2227 N N . LEU B 1 46 ? 11.906 7.809 11.531 1 98.38 46 LEU B N 1
ATOM 2228 C CA . LEU B 1 46 ? 13.328 7.801 11.836 1 98.38 46 LEU B CA 1
ATOM 2229 C C . LEU B 1 46 ? 13.945 6.438 11.547 1 98.38 46 LEU B C 1
ATOM 2231 O O . LEU B 1 46 ? 14.961 6.344 10.852 1 98.38 46 LEU B O 1
ATOM 2235 N N . GLU B 1 47 ? 13.328 5.371 12.039 1 98.06 47 GLU B N 1
ATOM 2236 C CA . GLU B 1 47 ? 13.852 4.016 11.922 1 98.06 47 GLU B CA 1
ATOM 2237 C C . GLU B 1 47 ? 13.883 3.562 10.469 1 98.06 47 GLU B C 1
ATOM 2239 O O . GLU B 1 47 ? 14.516 2.553 10.141 1 98.06 47 GLU B O 1
ATOM 2244 N N . MET B 1 48 ? 13.25 4.348 9.578 1 98.56 48 MET B N 1
ATOM 2245 C CA . MET B 1 48 ? 13.141 3.938 8.18 1 98.56 48 MET B CA 1
ATOM 2246 C C . MET B 1 48 ? 14 4.82 7.281 1 98.56 48 MET B C 1
ATOM 2248 O O . MET B 1 48 ? 13.953 4.699 6.059 1 98.56 48 MET B O 1
ATOM 2252 N N . VAL B 1 49 ? 14.828 5.633 7.793 1 98.62 49 VAL B N 1
ATOM 2253 C CA . VAL B 1 49 ? 15.594 6.605 7.023 1 98.62 49 VAL B CA 1
ATOM 2254 C C . VAL B 1 49 ? 16.516 5.879 6.043 1 98.62 49 VAL B C 1
ATOM 2256 O O . VAL B 1 49 ? 16.672 6.305 4.895 1 98.62 49 VAL B O 1
ATOM 2259 N N . ASP B 1 50 ? 17.125 4.793 6.484 1 98.75 50 ASP B N 1
ATOM 2260 C CA . ASP B 1 50 ? 17.984 4.035 5.586 1 98.75 50 ASP B CA 1
ATOM 2261 C C . ASP B 1 50 ? 17.203 3.494 4.395 1 98.75 50 ASP B C 1
ATOM 2263 O O . ASP B 1 50 ? 17.656 3.582 3.252 1 98.75 50 ASP B O 1
ATOM 2267 N N . ARG B 1 51 ? 16.031 2.945 4.684 1 98.69 51 ARG B N 1
ATOM 2268 C CA . ARG B 1 51 ? 15.18 2.422 3.629 1 98.69 51 ARG B CA 1
ATOM 2269 C C . ARG B 1 51 ? 14.789 3.518 2.641 1 98.69 51 ARG B C 1
ATOM 2271 O O . ARG B 1 51 ? 14.906 3.336 1.428 1 98.69 51 ARG B O 1
ATOM 2278 N N . ASP B 1 52 ? 14.359 4.602 3.17 1 98.88 52 ASP B N 1
ATOM 2279 C CA . ASP B 1 52 ? 13.875 5.699 2.342 1 98.88 52 ASP B CA 1
ATOM 2280 C C . ASP B 1 52 ? 15.016 6.312 1.524 1 98.88 52 ASP B C 1
ATOM 2282 O O . ASP B 1 52 ? 14.828 6.648 0.353 1 98.88 52 ASP B O 1
ATOM 2286 N N . THR B 1 53 ? 16.172 6.449 2.143 1 98.88 53 THR B N 1
ATOM 2287 C CA . THR B 1 53 ? 17.344 6.957 1.443 1 98.88 53 THR B CA 1
ATOM 2288 C C . THR B 1 53 ? 17.703 6.062 0.261 1 98.88 53 THR B C 1
ATOM 2290 O O . THR B 1 53 ? 17.922 6.551 -0.847 1 98.88 53 THR B O 1
ATOM 2293 N N . LYS B 1 54 ? 17.75 4.824 0.526 1 98.88 54 LYS B N 1
ATOM 2294 C CA . LYS B 1 54 ? 18.094 3.863 -0.521 1 98.88 54 LYS B CA 1
ATOM 2295 C C . LYS B 1 54 ? 17.109 3.955 -1.684 1 98.88 54 LYS B C 1
ATOM 2297 O O . LYS B 1 54 ? 17.5 3.961 -2.848 1 98.88 54 LYS B O 1
ATOM 2302 N N . LEU B 1 55 ? 15.836 4.027 -1.39 1 98.88 55 LEU B N 1
ATOM 2303 C CA . LEU B 1 55 ? 14.812 4.098 -2.424 1 98.88 55 LEU B CA 1
ATOM 2304 C C . LEU B 1 55 ? 14.961 5.363 -3.26 1 98.88 55 LEU B C 1
ATOM 2306 O O . LEU B 1 55 ? 14.93 5.309 -4.492 1 98.88 55 LEU B O 1
ATOM 2310 N N . VAL B 1 56 ? 15.141 6.48 -2.617 1 98.88 56 VAL B N 1
ATOM 2311 C CA . VAL B 1 56 ? 15.297 7.762 -3.301 1 98.88 56 VAL B CA 1
ATOM 2312 C C . VAL B 1 56 ? 16.5 7.699 -4.246 1 98.88 56 VAL B C 1
ATOM 2314 O O . VAL B 1 56 ? 16.422 8.164 -5.387 1 98.88 56 VAL B O 1
ATOM 2317 N N . LYS B 1 57 ? 17.562 7.137 -3.783 1 98.81 57 LYS B N 1
ATOM 2318 C CA . LYS B 1 57 ? 18.766 7.031 -4.586 1 98.81 57 LYS B CA 1
ATOM 2319 C C . LYS B 1 57 ? 18.578 6.07 -5.754 1 98.81 57 LYS B C 1
ATOM 2321 O O . LYS B 1 57 ? 18.953 6.379 -6.891 1 98.81 57 LYS B O 1
ATOM 2326 N N . GLU B 1 58 ? 18.016 4.914 -5.465 1 98.69 58 GLU B N 1
ATOM 2327 C CA . GLU B 1 58 ? 17.781 3.926 -6.516 1 98.69 58 GLU B CA 1
ATOM 2328 C C . GLU B 1 58 ? 16.891 4.484 -7.613 1 98.69 58 GLU B C 1
ATOM 2330 O O . GLU B 1 58 ? 17.047 4.141 -8.789 1 98.69 58 GLU B O 1
ATOM 2335 N N . LEU B 1 59 ? 15.961 5.359 -7.242 1 98.44 59 LEU B N 1
ATOM 2336 C CA . LEU B 1 59 ? 15.023 5.93 -8.211 1 98.44 59 LEU B CA 1
ATOM 2337 C C . LEU B 1 59 ? 15.594 7.203 -8.828 1 98.44 59 LEU B C 1
ATOM 2339 O O . LEU B 1 59 ? 14.922 7.859 -9.625 1 98.44 59 LEU B O 1
ATOM 2343 N N . ASN B 1 60 ? 16.797 7.547 -8.414 1 98.19 60 ASN B N 1
ATOM 2344 C CA . ASN B 1 60 ? 17.5 8.719 -8.93 1 98.19 60 ASN B CA 1
ATOM 2345 C C . ASN B 1 60 ? 16.688 9.992 -8.75 1 98.19 60 ASN B C 1
ATOM 2347 O O . ASN B 1 60 ? 16.484 10.75 -9.703 1 98.19 60 ASN B O 1
ATOM 2351 N N . LEU B 1 61 ? 16.188 10.211 -7.578 1 98.75 61 LEU B N 1
ATOM 2352 C CA . LEU B 1 61 ? 15.344 11.367 -7.277 1 98.75 61 LEU B CA 1
ATOM 2353 C C . LEU B 1 61 ? 16.141 12.445 -6.559 1 98.75 61 LEU B C 1
ATOM 2355 O O . LEU B 1 61 ? 17.188 12.164 -5.953 1 98.75 61 LEU B O 1
ATOM 2359 N N . LYS B 1 62 ? 15.672 13.625 -6.711 1 98.69 62 LYS B N 1
ATOM 2360 C CA . LYS B 1 62 ? 16.141 14.781 -5.949 1 98.69 62 LYS B CA 1
ATOM 2361 C C . LYS B 1 62 ? 15.133 15.172 -4.871 1 98.69 62 LYS B C 1
ATOM 2363 O O . LYS B 1 62 ? 14.141 15.844 -5.156 1 98.69 62 LYS B O 1
ATOM 2368 N N . LEU B 1 63 ? 15.469 14.836 -3.666 1 98.81 63 LEU B N 1
ATOM 2369 C CA . LEU B 1 63 ? 14.523 15.07 -2.58 1 98.81 63 LEU B CA 1
ATOM 2370 C C . LEU B 1 63 ? 14.477 16.547 -2.203 1 98.81 63 LEU B C 1
ATOM 2372 O O . LEU B 1 63 ? 15.523 17.156 -1.939 1 98.81 63 LEU B O 1
ATOM 2376 N N . GLY B 1 64 ? 13.32 17.109 -2.24 1 98.56 64 GLY B N 1
ATOM 2377 C CA . GLY B 1 64 ? 13.086 18.484 -1.826 1 98.56 64 GLY B CA 1
ATOM 2378 C C . GLY B 1 64 ? 12.352 18.594 -0.505 1 98.56 64 GLY B C 1
ATOM 2379 O O . GLY B 1 64 ? 12.93 18.344 0.556 1 98.56 64 GLY B O 1
ATOM 2380 N N . PRO B 1 65 ? 11.078 18.906 -0.571 1 98.81 65 PRO B N 1
ATOM 2381 C CA . PRO B 1 65 ? 10.336 19.047 0.684 1 98.81 65 PRO B CA 1
ATOM 2382 C C . PRO B 1 65 ? 10.195 17.734 1.439 1 98.81 65 PRO B C 1
ATOM 2384 O O . PRO B 1 65 ? 9.875 16.703 0.839 1 98.81 65 PRO B O 1
ATOM 2387 N N . ILE B 1 66 ? 10.477 17.75 2.643 1 98.88 66 ILE B N 1
ATOM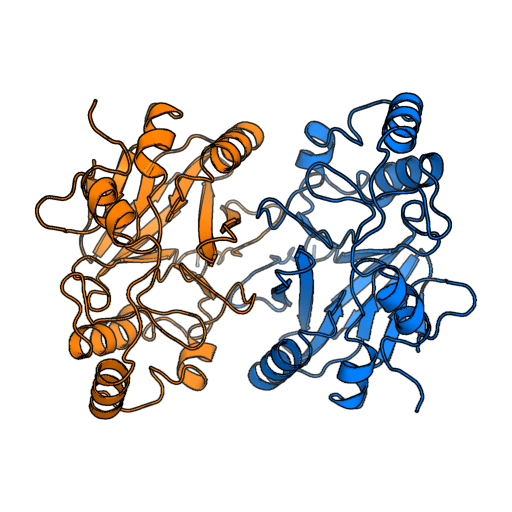 2388 C CA . ILE B 1 66 ? 10.195 16.672 3.588 1 98.88 66 ILE B CA 1
ATOM 2389 C C . ILE B 1 66 ? 9.07 17.109 4.531 1 98.88 66 ILE B C 1
ATOM 2391 O O . ILE B 1 66 ? 9.289 17.906 5.445 1 98.88 66 ILE B O 1
ATOM 2395 N N . ILE B 1 67 ? 7.918 16.578 4.348 1 98.88 67 ILE B N 1
ATOM 2396 C CA . ILE B 1 67 ? 6.707 17.125 4.949 1 98.88 67 ILE B CA 1
ATOM 2397 C C . ILE B 1 67 ? 6.27 16.25 6.121 1 98.88 67 ILE B C 1
ATOM 2399 O O . ILE B 1 67 ? 6.25 15.023 6.016 1 98.88 67 ILE B O 1
ATOM 2403 N N . ASN B 1 68 ? 6 16.844 7.215 1 98.75 68 ASN B N 1
ATOM 2404 C CA . ASN B 1 68 ? 5.223 16.203 8.273 1 98.75 68 ASN B CA 1
ATOM 2405 C C . ASN B 1 68 ? 3.816 16.797 8.367 1 98.75 68 ASN B C 1
ATOM 2407 O O . ASN B 1 68 ? 3.652 18.016 8.484 1 98.75 68 ASN B O 1
ATOM 2411 N N . THR B 1 69 ? 2.854 15.93 8.328 1 98.75 69 THR B N 1
ATOM 2412 C CA . THR B 1 69 ? 1.47 16.391 8.391 1 98.75 69 THR B CA 1
ATOM 2413 C C . THR B 1 69 ? 1.155 16.969 9.766 1 98.75 69 THR B C 1
ATOM 2415 O O . THR B 1 69 ? 0.248 17.797 9.898 1 98.75 69 THR B O 1
ATOM 2418 N N . HIS B 1 70 ? 1.847 16.484 10.758 1 98 70 HIS B N 1
ATOM 2419 C CA . HIS B 1 70 ? 1.711 16.969 12.133 1 98 70 HIS B CA 1
ATOM 2420 C C . HIS B 1 70 ? 2.902 16.531 12.984 1 98 70 HIS B C 1
ATOM 2422 O O . HIS B 1 70 ? 3.775 15.805 12.516 1 98 70 HIS B O 1
ATOM 2428 N N . VAL B 1 71 ? 2.959 17.156 14.164 1 96.62 71 VAL B N 1
ATOM 2429 C CA . VAL B 1 71 ? 3.941 16.672 15.133 1 96.62 71 VAL B CA 1
ATOM 2430 C C . VAL B 1 71 ? 3.49 15.336 15.711 1 96.62 71 V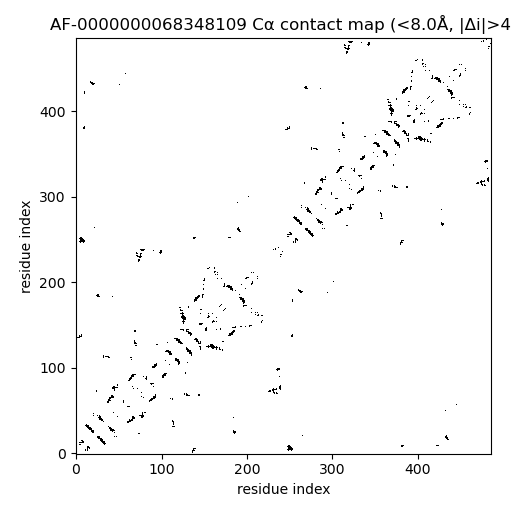AL B C 1
ATOM 2432 O O . VAL B 1 71 ? 2.52 15.266 16.469 1 96.62 71 VAL B O 1
ATOM 2435 N N . HIS B 1 72 ? 4.262 14.312 15.391 1 95.69 72 HIS B N 1
ATOM 2436 C CA . HIS B 1 72 ? 3.881 12.953 15.734 1 95.69 72 HIS B CA 1
ATOM 2437 C C . HIS B 1 72 ? 4.152 12.664 17.203 1 95.69 72 HIS B C 1
ATOM 2439 O O . HIS B 1 72 ? 5.113 13.18 17.781 1 95.69 72 HIS B O 1
ATOM 2445 N N . ALA B 1 73 ? 3.357 11.742 17.781 1 94.12 73 ALA B N 1
ATOM 2446 C CA . ALA B 1 73 ? 3.537 11.344 19.172 1 94.12 73 ALA B CA 1
ATOM 2447 C C . ALA B 1 73 ? 3.871 9.852 19.281 1 94.12 73 ALA B C 1
ATOM 2449 O O . ALA B 1 73 ? 4.281 9.375 20.344 1 94.12 73 ALA B O 1
ATOM 2450 N N . ASP B 1 74 ? 3.773 9.188 18.172 1 95.12 74 ASP B N 1
ATOM 2451 C CA . ASP B 1 74 ? 3.891 7.734 18.234 1 95.12 74 ASP B CA 1
ATOM 2452 C C . ASP B 1 74 ? 5.18 7.262 17.562 1 95.12 74 ASP B C 1
ATOM 2454 O O . ASP B 1 74 ? 5.543 6.09 17.672 1 95.12 74 ASP B O 1
ATOM 2458 N N . HIS B 1 75 ? 5.859 8.188 16.891 1 97.25 75 HIS B N 1
ATOM 2459 C CA . HIS B 1 75 ? 7.168 7.906 16.297 1 97.25 75 HIS B CA 1
ATOM 2460 C C . HIS B 1 75 ? 7.98 9.188 16.125 1 97.25 75 HIS B C 1
ATOM 2462 O O . HIS B 1 75 ? 7.438 10.289 16.219 1 97.25 75 HIS B O 1
ATOM 2468 N N . VAL B 1 76 ? 9.234 9.016 15.898 1 97.75 76 VAL B N 1
ATOM 2469 C CA . VAL B 1 76 ? 10.117 10.148 15.617 1 97.75 76 VAL B CA 1
ATOM 2470 C C . VAL B 1 76 ? 10.258 10.336 14.109 1 97.75 76 VAL B C 1
ATOM 2472 O O . VAL B 1 76 ? 10.438 9.367 13.367 1 97.75 76 VAL B O 1
ATOM 2475 N N . THR B 1 77 ? 10.133 11.531 13.672 1 98.44 77 THR B N 1
ATOM 2476 C CA . THR B 1 77 ? 10.242 11.828 12.25 1 98.44 77 THR B CA 1
ATOM 2477 C C . THR B 1 77 ? 11.664 11.57 11.75 1 98.44 77 THR B C 1
ATOM 2479 O O . THR B 1 77 ? 12.633 11.797 12.477 1 98.44 77 THR B O 1
ATOM 2482 N N . GLY B 1 78 ? 11.766 11.125 10.484 1 98.25 78 GLY B N 1
ATOM 2483 C CA . GLY B 1 78 ? 13.055 10.961 9.836 1 98.25 78 GLY B CA 1
ATOM 2484 C C . GLY B 1 78 ? 13.547 12.219 9.156 1 98.25 78 GLY B C 1
ATOM 2485 O O . GLY B 1 78 ? 14.578 12.203 8.477 1 98.25 78 GLY B O 1
ATOM 2486 N N . SER B 1 79 ? 12.883 13.367 9.305 1 97.69 79 SER B N 1
ATOM 2487 C CA . SER B 1 79 ? 13.141 14.586 8.547 1 97.69 79 SER B CA 1
ATOM 2488 C C . SER B 1 79 ? 14.578 15.062 8.734 1 97.69 79 SER B C 1
ATOM 2490 O O . SER B 1 79 ? 15.266 15.375 7.762 1 97.69 79 SER B O 1
ATOM 2492 N N . GLY B 1 80 ? 14.984 15.117 9.961 1 96.88 80 GLY B N 1
ATOM 2493 C CA . GLY B 1 80 ? 16.312 15.625 10.242 1 96.88 80 GLY B CA 1
ATOM 2494 C C . GLY B 1 80 ? 17.406 14.828 9.555 1 96.88 80 GLY B C 1
ATOM 2495 O O . GLY B 1 80 ? 18.266 15.398 8.883 1 96.88 80 GLY B O 1
ATOM 2496 N N . LEU B 1 81 ? 17.359 13.539 9.719 1 97.88 81 LEU B N 1
ATOM 2497 C CA . LEU B 1 81 ? 18.391 12.68 9.133 1 97.88 81 LEU B CA 1
ATOM 2498 C C . LEU B 1 81 ? 18.297 12.688 7.613 1 97.88 81 LEU B C 1
ATOM 2500 O O . LEU B 1 81 ? 19.328 12.641 6.93 1 97.88 81 LEU B O 1
ATOM 2504 N N . LEU B 1 82 ? 17.109 12.711 7.078 1 98.5 82 LEU B N 1
ATOM 2505 C CA . LEU B 1 82 ? 16.953 12.766 5.629 1 98.5 82 LEU B CA 1
ATOM 2506 C C . LEU B 1 82 ? 17.547 14.055 5.07 1 98.5 82 LEU B C 1
ATOM 2508 O O . LEU B 1 82 ? 18.188 14.039 4.012 1 98.5 82 LEU B O 1
ATOM 2512 N N . LYS B 1 83 ? 17.391 15.164 5.734 1 97.5 83 LYS B N 1
ATOM 2513 C CA . LYS B 1 83 ? 17.984 16.422 5.312 1 97.5 83 LYS B CA 1
ATOM 2514 C C . LYS B 1 83 ? 19.5 16.328 5.234 1 97.5 83 LYS B C 1
ATOM 2516 O O . LYS B 1 83 ? 20.125 16.938 4.355 1 97.5 83 LYS B O 1
ATOM 2521 N N . GLN B 1 84 ? 20.016 15.633 6.16 1 96.94 84 GLN B N 1
ATOM 2522 C CA . GLN B 1 84 ? 21.469 15.453 6.168 1 96.94 84 GLN B CA 1
ATOM 2523 C C . GLN B 1 84 ? 21.922 14.617 4.977 1 96.94 84 GLN B C 1
ATOM 2525 O O . GLN B 1 84 ? 22.984 14.875 4.402 1 96.94 84 GLN B O 1
ATOM 2530 N N . ARG B 1 85 ? 21.141 13.727 4.586 1 97.81 85 ARG B N 1
ATOM 2531 C CA . ARG B 1 85 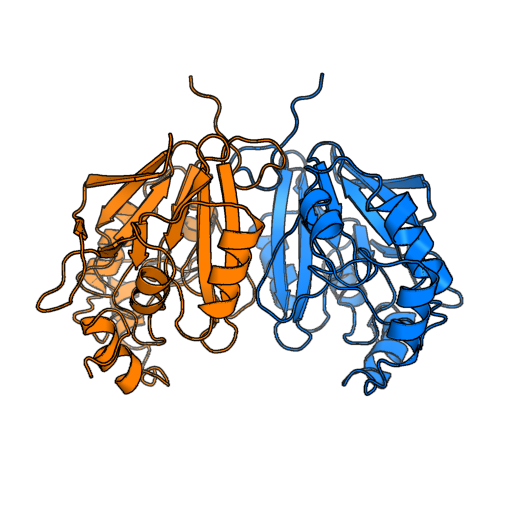? 21.516 12.797 3.525 1 97.81 85 ARG B CA 1
ATOM 2532 C C . ARG B 1 85 ? 21.281 13.414 2.15 1 97.81 85 ARG B C 1
ATOM 2534 O O . ARG B 1 85 ? 21.891 13.008 1.165 1 97.81 85 ARG B O 1
ATOM 2541 N N . PHE B 1 86 ? 20.344 14.266 2.078 1 98.44 86 PHE B N 1
ATOM 2542 C CA . PHE B 1 86 ? 19.984 14.883 0.809 1 98.44 86 PHE B CA 1
ATOM 2543 C C . PHE B 1 86 ? 20.109 16.406 0.889 1 98.44 86 PHE B C 1
ATOM 2545 O O . PHE B 1 86 ? 19.125 17.094 1.113 1 98.44 86 PHE B O 1
ATOM 2552 N N . PRO B 1 87 ? 21.312 16.828 0.517 1 95.56 87 PRO B N 1
ATOM 2553 C CA . PRO B 1 87 ? 21.484 18.281 0.539 1 95.56 87 PRO B CA 1
ATOM 2554 C C . PRO B 1 87 ? 20.516 19 -0.387 1 95.56 87 PRO B C 1
ATOM 2556 O O . PRO B 1 87 ? 20.281 18.562 -1.515 1 95.56 87 PRO B O 1
ATOM 2559 N N . GLY B 1 88 ? 19.859 19.984 0.066 1 96.19 88 GLY B N 1
ATOM 2560 C CA . GLY B 1 88 ? 18.875 20.719 -0.696 1 96.19 88 GLY B CA 1
ATOM 2561 C C . GLY B 1 88 ? 17.453 20.469 -0.221 1 96.19 88 GLY B C 1
ATOM 2562 O O . GLY B 1 88 ? 16.547 21.25 -0.527 1 96.19 88 GLY B O 1
ATOM 2563 N N . SER B 1 89 ? 17.344 19.328 0.468 1 98.38 89 SER B N 1
ATOM 2564 C CA . SER B 1 89 ? 16.031 19.078 1.039 1 98.38 89 SER B CA 1
ATOM 2565 C C . SER B 1 89 ? 15.758 19.984 2.229 1 98.38 89 SER B C 1
ATOM 2567 O O . SER B 1 89 ? 16.672 20.609 2.768 1 98.38 89 SER B O 1
ATOM 2569 N N . PHE B 1 90 ? 14.492 20.141 2.586 1 98.62 90 PHE B N 1
ATOM 2570 C CA . PHE B 1 90 ? 14.109 20.969 3.713 1 98.62 90 PHE B CA 1
ATOM 2571 C C . PHE B 1 90 ? 12.812 20.469 4.348 1 98.62 90 PHE B C 1
ATOM 2573 O O . PHE B 1 90 ? 11.945 19.938 3.654 1 98.62 90 PHE B O 1
ATOM 2580 N N . SER B 1 91 ? 12.688 20.656 5.621 1 98.38 91 SER B N 1
ATOM 2581 C CA . SER B 1 91 ? 11.523 20.188 6.359 1 98.38 91 SER B CA 1
ATOM 2582 C C . SER B 1 91 ? 10.359 21.172 6.25 1 98.38 91 SER B C 1
ATOM 2584 O O . SER B 1 91 ? 10.578 22.375 6.207 1 98.38 91 SER B O 1
ATOM 2586 N N . VAL B 1 92 ? 9.211 20.672 6.145 1 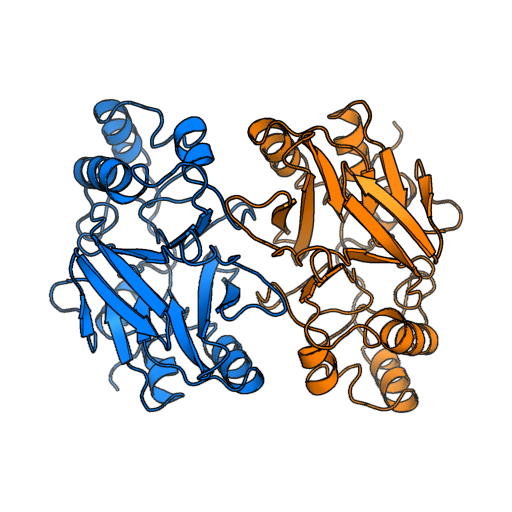98.69 92 VAL B N 1
ATOM 2587 C CA . VAL B 1 92 ? 7.977 21.453 6.055 1 98.69 92 VAL B CA 1
ATOM 2588 C C . VAL B 1 92 ? 6.988 20.969 7.121 1 98.69 92 VAL B C 1
ATOM 2590 O O . VAL B 1 92 ? 6.809 19.766 7.32 1 98.69 92 VAL B O 1
ATOM 2593 N N . LEU B 1 93 ? 6.32 21.891 7.785 1 98.06 93 LEU B N 1
ATOM 2594 C CA . LEU B 1 93 ? 5.367 21.609 8.852 1 98.06 93 LEU B CA 1
ATOM 2595 C C . LEU B 1 93 ? 4.336 22.719 8.977 1 98.06 93 LEU B C 1
ATOM 2597 O O . LEU B 1 93 ? 4.598 23.859 8.586 1 98.06 93 LEU B O 1
ATOM 2601 N N . GLY B 1 94 ? 3.176 22.391 9.383 1 96.69 94 GLY B N 1
ATOM 2602 C CA . GLY B 1 94 ? 2.223 23.422 9.758 1 96.69 94 GLY B CA 1
ATOM 2603 C C . GLY B 1 94 ? 2.703 24.281 10.914 1 96.69 94 GLY B C 1
ATOM 2604 O O . GLY B 1 94 ? 3.791 24.062 11.445 1 96.69 94 GLY B O 1
ATOM 2605 N N . HIS B 1 95 ? 1.915 25.156 11.359 1 93.75 95 HIS B N 1
ATOM 2606 C CA . HIS B 1 95 ? 2.311 26.078 12.406 1 93.75 95 HIS B CA 1
ATOM 2607 C C . HIS B 1 95 ? 2.203 25.438 13.789 1 93.75 95 HIS B C 1
ATOM 2609 O O . HIS B 1 95 ? 1.127 24.984 14.18 1 93.75 95 HIS B O 1
ATOM 2615 N N . TYR B 1 96 ? 3.238 25.375 14.445 1 93.12 96 TYR B N 1
ATOM 2616 C CA . TYR B 1 96 ? 3.381 25 15.844 1 93.12 96 TYR B CA 1
ATOM 2617 C C . TYR B 1 96 ? 4.258 26 16.594 1 93.12 96 TYR B C 1
ATOM 2619 O O . TYR B 1 96 ? 5.191 26.562 16.016 1 93.12 96 TYR B O 1
ATOM 2627 N N . ASP B 1 97 ? 3.883 26.109 17.844 1 90.44 97 ASP B N 1
ATOM 2628 C CA . ASP B 1 97 ? 4.766 26.938 18.656 1 90.44 97 ASP B CA 1
ATOM 2629 C C . ASP B 1 97 ? 6.023 26.156 19.062 1 90.44 97 ASP B C 1
ATOM 2631 O O . ASP B 1 97 ? 5.941 25 19.453 1 90.44 97 ASP B O 1
ATOM 2635 N N . ASN B 1 98 ? 7.188 26.688 18.891 1 90.44 98 ASN B N 1
ATOM 2636 C CA . ASN B 1 98 ? 8.461 26.188 19.406 1 90.44 98 ASN B CA 1
ATOM 2637 C C . ASN B 1 98 ? 8.844 24.859 18.75 1 90.44 98 ASN B C 1
ATOM 2639 O O . ASN B 1 98 ? 9.344 23.953 19.422 1 90.44 98 ASN B O 1
ATOM 2643 N N . VAL B 1 99 ? 8.43 24.578 17.547 1 94.25 99 VAL B N 1
ATOM 2644 C CA . VAL B 1 99 ? 8.859 23.391 16.812 1 94.25 99 VAL B CA 1
ATOM 2645 C C . VAL B 1 99 ? 9.711 23.828 15.609 1 94.25 99 VAL B C 1
ATOM 2647 O O . VAL B 1 99 ? 9.32 24.703 14.852 1 94.25 99 VAL B O 1
ATOM 2650 N N . LEU B 1 100 ? 10.812 23.188 15.445 1 93.81 100 LEU B N 1
ATOM 2651 C CA . LEU B 1 100 ? 11.75 23.547 14.383 1 93.81 100 LEU B CA 1
ATOM 2652 C C . LEU B 1 100 ? 11.312 22.953 13.047 1 93.81 100 LEU B C 1
ATOM 2654 O O . LEU B 1 100 ? 11 21.75 12.969 1 93.81 100 LEU B O 1
ATOM 2658 N N . ALA B 1 101 ? 11.234 23.719 12.031 1 95.38 101 ALA B N 1
ATOM 2659 C CA . ALA B 1 101 ? 11.008 23.359 10.633 1 95.38 101 ALA B CA 1
ATOM 2660 C C . ALA B 1 101 ? 11.594 24.422 9.695 1 95.38 101 ALA B C 1
ATOM 2662 O O . ALA B 1 101 ? 11.539 25.609 9.984 1 95.38 101 ALA B O 1
ATOM 2663 N N . ASP B 1 102 ? 12.117 24 8.617 1 97.56 102 ASP B N 1
ATOM 2664 C CA . ASP B 1 102 ? 12.711 24.938 7.672 1 97.56 102 ASP B CA 1
ATOM 2665 C C . ASP B 1 102 ? 11.648 25.828 7.031 1 97.56 102 ASP B C 1
ATOM 2667 O O . ASP B 1 102 ? 11.914 26.984 6.707 1 97.56 102 ASP B O 1
ATOM 2671 N N . ARG B 1 103 ? 10.5 25.297 6.809 1 97.88 103 ARG B N 1
ATOM 2672 C CA . ARG B 1 103 ? 9.383 26.031 6.207 1 97.88 103 ARG B CA 1
ATOM 2673 C C . ARG B 1 103 ? 8.078 25.719 6.922 1 97.88 103 ARG B C 1
ATOM 2675 O O . ARG B 1 103 ? 7.75 24.547 7.148 1 97.88 103 ARG B O 1
ATOM 2682 N N . ARG B 1 104 ? 7.355 26.734 7.242 1 97.62 104 ARG B N 1
ATOM 2683 C CA . ARG B 1 104 ? 6.02 26.625 7.82 1 97.62 104 ARG B CA 1
ATOM 2684 C C . ARG B 1 104 ? 4.945 26.922 6.785 1 97.62 104 ARG B C 1
ATOM 2686 O O . ARG B 1 104 ? 5.094 27.844 5.98 1 97.62 104 ARG B O 1
ATOM 2693 N N . VAL B 1 105 ? 3.93 26.141 6.785 1 98.25 105 VAL B N 1
ATOM 2694 C CA . VAL B 1 105 ? 2.852 26.359 5.824 1 98.25 105 VAL B CA 1
ATOM 2695 C C . VAL B 1 105 ? 1.54 26.609 6.566 1 98.25 105 VAL B C 1
ATOM 2697 O O . VAL B 1 105 ? 1.392 26.219 7.727 1 98.25 105 VAL B O 1
ATOM 2700 N N . ARG B 1 106 ? 0.634 27.312 5.914 1 97.44 106 ARG B N 1
ATOM 2701 C CA . ARG B 1 106 ? -0.704 27.594 6.418 1 97.44 106 ARG B CA 1
ATOM 2702 C C . ARG B 1 106 ? -1.772 27.125 5.438 1 97.44 106 ARG B C 1
ATOM 2704 O O . ARG B 1 106 ? -1.46 26.734 4.309 1 97.44 106 ARG B O 1
ATOM 2711 N N . HIS B 1 107 ? -2.967 27.125 5.934 1 98.5 107 HIS B N 1
ATOM 2712 C CA . HIS B 1 107 ? -4.109 26.828 5.082 1 98.5 107 HIS B CA 1
ATOM 2713 C C . HIS B 1 107 ? -4.086 27.656 3.805 1 98.5 107 HIS B C 1
ATOM 2715 O O . HIS B 1 107 ? -3.953 28.875 3.859 1 98.5 107 HIS B O 1
ATOM 2721 N N . GLY B 1 108 ? -4.141 26.969 2.682 1 98.38 108 GLY B N 1
ATOM 2722 C CA . GLY B 1 108 ? -4.199 27.656 1.406 1 98.38 108 GLY B CA 1
ATOM 2723 C C . GLY B 1 108 ? -2.857 27.719 0.697 1 98.38 108 GLY B C 1
ATOM 2724 O O . GLY B 1 108 ? -2.795 28.016 -0.5 1 98.38 108 GLY B O 1
ATOM 2725 N N . ASP B 1 109 ? -1.771 27.438 1.388 1 98.62 109 ASP B N 1
ATOM 2726 C CA . ASP B 1 109 ? -0.449 27.406 0.77 1 98.62 109 ASP B CA 1
ATOM 2727 C C . ASP B 1 109 ? -0.306 26.219 -0.173 1 98.62 109 ASP B C 1
ATOM 2729 O O . ASP B 1 109 ? -1.146 25.312 -0.172 1 98.62 109 ASP B O 1
ATOM 2733 N N . PHE B 1 110 ? 0.72 26.266 -0.964 1 98.81 110 PHE B N 1
ATOM 2734 C CA . PHE B 1 110 ? 1.078 25.172 -1.848 1 98.81 110 PHE B CA 1
ATOM 2735 C C . PHE B 1 110 ? 2.525 24.75 -1.627 1 98.81 110 PHE B C 1
ATOM 2737 O O . PHE B 1 110 ? 3.385 25.578 -1.344 1 98.81 110 PHE B O 1
ATOM 2744 N N . ILE B 1 111 ? 2.82 23.469 -1.704 1 98.81 111 ILE B N 1
ATOM 2745 C CA . ILE B 1 111 ? 4.164 22.906 -1.725 1 98.81 111 ILE B CA 1
ATOM 2746 C C . ILE B 1 111 ? 4.445 22.297 -3.094 1 98.81 111 ILE B C 1
ATOM 2748 O O . ILE B 1 111 ? 3.766 21.344 -3.51 1 98.81 111 ILE B O 1
ATOM 2752 N N . GLU B 1 112 ? 5.438 22.703 -3.693 1 98.69 112 GLU B N 1
ATOM 2753 C CA . GLU B 1 112 ? 5.715 22.297 -5.066 1 98.69 112 GLU B CA 1
ATOM 2754 C C . GLU B 1 112 ? 6.785 21.203 -5.105 1 98.69 112 GLU B C 1
ATOM 2756 O O . GLU B 1 112 ? 7.703 21.203 -4.285 1 98.69 112 GLU B O 1
ATOM 2761 N N . PHE B 1 113 ? 6.676 20.344 -6.062 1 98.56 113 PHE B N 1
ATOM 2762 C CA . PHE B 1 113 ? 7.707 19.375 -6.434 1 98.56 113 PHE B CA 1
ATOM 2763 C C . PHE B 1 113 ? 7.641 19.062 -7.926 1 98.56 113 PHE B C 1
ATOM 2765 O O . PHE B 1 113 ? 6.77 18.312 -8.375 1 98.56 113 PHE B O 1
ATOM 2772 N N . GLY B 1 114 ? 8.555 19.594 -8.609 1 98.25 114 GLY B N 1
ATOM 2773 C CA . GLY B 1 114 ? 8.492 19.531 -10.062 1 98.25 114 GLY B CA 1
ATOM 2774 C C . GLY B 1 114 ? 7.285 20.266 -10.633 1 98.25 114 GLY B C 1
ATOM 2775 O O . GLY B 1 114 ? 7.047 21.438 -10.312 1 98.25 114 GLY B O 1
ATOM 2776 N N . GLN B 1 115 ? 6.547 19.625 -11.5 1 98 115 GLN B N 1
ATOM 2777 C CA . GLN B 1 115 ? 5.391 20.25 -12.133 1 98 115 GLN B CA 1
ATOM 2778 C C . GLN B 1 115 ? 4.148 20.141 -11.25 1 98 115 GLN B C 1
ATOM 2780 O O . GLN B 1 115 ? 3.084 20.656 -11.602 1 98 115 GLN B O 1
ATOM 2785 N N . PHE B 1 116 ? 4.312 19.5 -10.086 1 98.19 116 PHE B N 1
ATOM 2786 C CA . PHE B 1 116 ? 3.16 19.25 -9.234 1 98.19 116 PHE B CA 1
ATOM 2787 C C . PHE B 1 116 ? 3.158 20.172 -8.031 1 98.19 116 PHE B C 1
ATOM 2789 O O . PHE B 1 116 ? 4.195 20.75 -7.672 1 98.19 116 PHE B O 1
ATOM 2796 N N . LYS B 1 117 ? 2.004 20.281 -7.465 1 98.25 117 LYS B N 1
ATOM 2797 C CA . LYS B 1 117 ? 1.883 21.047 -6.23 1 98.25 117 LYS B CA 1
ATOM 2798 C C . LYS B 1 117 ? 0.837 20.438 -5.301 1 98.25 117 LYS B C 1
ATOM 2800 O O . LYS B 1 117 ? -0.223 20 -5.754 1 98.25 117 LYS B O 1
ATOM 2805 N N . LEU B 1 118 ? 1.098 20.406 -4.082 1 98.81 118 LEU B N 1
ATOM 2806 C CA . LEU B 1 118 ? 0.19 19.984 -3.02 1 98.81 118 LEU B CA 1
ATOM 2807 C C . LEU B 1 118 ? -0.47 21.203 -2.367 1 98.81 118 LEU B C 1
ATOM 2809 O O . LEU B 1 118 ? 0.218 22.109 -1.887 1 98.81 118 LEU B O 1
ATOM 2813 N N . GLU B 1 119 ? -1.749 21.203 -2.385 1 98.94 119 GLU B N 1
ATOM 2814 C CA . GLU B 1 119 ? -2.451 22.203 -1.588 1 98.94 119 GLU B CA 1
ATOM 2815 C C . GLU B 1 119 ? -2.432 21.844 -0.105 1 98.94 119 GLU B C 1
ATOM 2817 O O . GLU B 1 119 ? -2.748 20.703 0.268 1 98.94 119 GLU B O 1
ATOM 2822 N N . CYS B 1 120 ? -2.061 22.859 0.672 1 98.88 120 CYS B N 1
ATOM 2823 C CA . CYS B 1 120 ? -2.092 22.672 2.117 1 98.88 120 CYS B CA 1
ATOM 2824 C C . CYS B 1 120 ? -3.438 23.094 2.695 1 98.88 120 CYS B C 1
ATOM 2826 O O . CYS B 1 120 ? -3.855 24.234 2.529 1 98.88 120 CYS B O 1
ATOM 2828 N N . ARG B 1 121 ? -4.094 22.203 3.332 1 98.88 121 ARG B N 1
ATOM 2829 C CA . ARG B 1 121 ? -5.324 22.516 4.059 1 98.88 121 ARG B CA 1
ATOM 2830 C C . ARG B 1 121 ? -5.133 22.312 5.559 1 98.88 121 ARG B C 1
ATOM 2832 O O . ARG B 1 121 ? -4.695 21.25 6.008 1 98.88 121 ARG B O 1
ATOM 2839 N N . GLY B 1 122 ? -5.441 23.391 6.262 1 98.69 122 GLY B N 1
ATOM 2840 C CA . GLY B 1 122 ? -5.41 23.25 7.711 1 98.69 122 GLY B CA 1
ATOM 2841 C C . GLY B 1 122 ? -6.496 22.328 8.242 1 98.69 122 GLY B C 1
ATOM 2842 O O . GLY B 1 122 ? -7.68 22.531 7.969 1 98.69 122 GLY B O 1
ATOM 2843 N N . THR B 1 123 ? -6.141 21.297 8.977 1 98.75 123 THR B N 1
ATOM 2844 C CA . THR B 1 123 ? -7.09 20.375 9.586 1 98.75 123 THR B CA 1
ATOM 2845 C C . THR B 1 123 ? -6.781 20.172 11.07 1 98.75 123 THR B C 1
ATOM 2847 O O . THR B 1 123 ? -6.609 19.047 11.531 1 98.75 123 THR B O 1
ATOM 2850 N N . PRO B 1 124 ? -6.758 21.25 11.852 1 98.44 124 PRO B N 1
ATOM 2851 C CA . PRO B 1 124 ? -6.488 21.125 13.281 1 98.44 124 PRO B CA 1
ATOM 2852 C C . PRO B 1 124 ? -7.547 20.297 14.016 1 98.44 124 PRO B C 1
ATOM 2854 O O . PRO B 1 124 ? -8.664 20.141 13.516 1 98.44 124 PRO B O 1
ATOM 2857 N N . GLY B 1 125 ? -7.195 19.781 15.18 1 98.12 125 GLY B N 1
ATOM 2858 C CA . GLY B 1 125 ? -8.078 19 16.031 1 98.12 125 GLY B CA 1
ATOM 2859 C C . GLY B 1 125 ? -7.391 17.812 16.688 1 98.12 125 GLY B C 1
ATOM 2860 O O . GLY B 1 125 ? -7.434 17.672 17.906 1 98.12 125 GLY B O 1
ATOM 2861 N N . HIS B 1 126 ? -6.738 16.953 15.844 1 97.69 126 HIS B N 1
ATOM 2862 C CA . HIS B 1 126 ? -5.844 15.945 16.406 1 97.69 126 HIS B CA 1
ATOM 2863 C C . HIS B 1 126 ? -4.66 16.594 17.109 1 97.69 126 HIS B C 1
ATOM 2865 O O . HIS B 1 126 ? -4.328 16.219 18.234 1 97.69 126 HIS B O 1
ATOM 2871 N N . THR B 1 127 ? -4 17.438 16.422 1 96.38 127 THR B N 1
ATOM 2872 C CA . THR B 1 127 ? -3.102 18.453 16.969 1 96.38 127 THR B CA 1
ATOM 2873 C C . THR B 1 127 ? -3.451 19.828 16.438 1 96.38 127 THR B C 1
ATOM 2875 O O . THR B 1 127 ? -4.285 19.969 15.531 1 96.38 127 THR B O 1
ATOM 2878 N N . ASN B 1 128 ? -2.844 20.828 16.938 1 94.56 128 ASN B N 1
ATOM 2879 C CA . ASN B 1 128 ? -3.234 22.172 16.562 1 94.56 128 ASN B CA 1
ATOM 2880 C C . ASN B 1 128 ? -2.643 22.562 15.203 1 94.56 128 ASN B C 1
ATOM 2882 O O . ASN B 1 128 ? -3.105 23.516 14.57 1 94.56 128 ASN B O 1
ATOM 2886 N N . GLY B 1 129 ? -1.689 21.891 14.695 1 95.38 129 GLY B N 1
ATOM 2887 C CA . GLY B 1 129 ? -1.035 22.266 13.445 1 95.38 129 GLY B CA 1
ATOM 2888 C C . GLY B 1 129 ? -1.21 21.234 12.352 1 95.38 129 GLY B C 1
ATOM 2889 O O . GLY B 1 129 ? -0.503 21.266 11.344 1 95.38 129 GLY B O 1
ATOM 2890 N N . CYS B 1 130 ? -2.166 20.312 12.492 1 97.75 130 CYS B N 1
ATOM 2891 C CA . CYS B 1 130 ? -2.391 19.25 11.516 1 97.75 130 CYS B CA 1
ATOM 2892 C C . CYS B 1 130 ? -2.711 19.828 10.148 1 97.75 130 CYS B C 1
ATOM 2894 O O . CYS B 1 130 ? -3.459 20.812 10.039 1 97.75 130 CYS B O 1
ATOM 2896 N N . MET B 1 131 ? -2.127 19.203 9.133 1 98.5 131 MET B N 1
ATOM 2897 C CA . MET B 1 131 ? -2.363 19.578 7.742 1 98.5 131 MET B CA 1
ATOM 2898 C C . MET B 1 131 ? -2.824 18.375 6.922 1 98.5 131 MET B C 1
ATOM 2900 O O . MET B 1 131 ? -2.332 17.266 7.117 1 98.5 131 MET B O 1
ATOM 2904 N N . THR B 1 132 ? -3.76 18.594 6.023 1 98.94 132 THR B N 1
ATOM 2905 C CA . THR B 1 132 ? -4.082 17.688 4.922 1 98.94 132 THR B CA 1
ATOM 2906 C C . THR B 1 132 ? -3.51 18.219 3.609 1 98.94 132 THR B C 1
ATOM 2908 O O . THR B 1 132 ? -3.6 19.422 3.326 1 98.94 132 THR B O 1
ATOM 2911 N N . LEU B 1 133 ? -2.857 17.359 2.82 1 98.94 133 LEU B N 1
ATOM 2912 C CA . LEU B 1 133 ? -2.256 17.734 1.546 1 98.94 133 LEU B CA 1
ATOM 2913 C C . LEU B 1 133 ? -3.055 17.156 0.379 1 98.94 133 LEU B C 1
ATOM 2915 O O . LEU B 1 133 ? -3.311 15.961 0.327 1 98.94 133 LEU B O 1
ATOM 2919 N N . VAL B 1 134 ? -3.439 18.047 -0.555 1 98.88 134 VAL B N 1
ATOM 2920 C CA . VAL B 1 134 ? -4.293 17.625 -1.657 1 98.88 134 VAL B CA 1
ATOM 2921 C C . VAL B 1 134 ? -3.543 17.766 -2.98 1 98.88 134 VAL B C 1
ATOM 2923 O O . VAL B 1 134 ? -2.996 18.828 -3.275 1 98.88 134 VAL B O 1
ATOM 2926 N N . LEU B 1 135 ? -3.418 16.719 -3.674 1 98.5 135 LEU B N 1
ATOM 2927 C CA . LEU B 1 135 ? -2.926 16.734 -5.047 1 98.5 135 LEU B CA 1
ATOM 2928 C C . LEU B 1 135 ? -4.082 16.641 -6.039 1 98.5 135 LEU B C 1
ATOM 2930 O O . LEU B 1 135 ? -4.422 15.547 -6.496 1 98.5 135 LEU B O 1
ATOM 2934 N N . HIS B 1 136 ? -4.59 17.75 -6.457 1 97.69 136 HIS B N 1
ATOM 2935 C CA . HIS B 1 136 ? -5.82 17.828 -7.23 1 97.69 136 HIS B CA 1
ATOM 2936 C C . HIS B 1 136 ? -5.676 17.109 -8.57 1 97.69 136 HIS B C 1
ATOM 2938 O O . HIS B 1 136 ? -6.59 16.406 -9.008 1 97.69 136 HIS B O 1
ATOM 2944 N N . VAL B 1 137 ? -4.516 17.172 -9.188 1 96.31 137 VAL B N 1
ATOM 2945 C CA . VAL B 1 137 ? -4.336 16.656 -10.539 1 96.31 137 VAL B CA 1
ATOM 2946 C C . VAL B 1 137 ? -4.402 15.133 -10.523 1 96.31 137 VAL B C 1
ATOM 2948 O O . VAL B 1 137 ? -4.645 14.508 -11.555 1 96.31 137 VAL B O 1
ATOM 2951 N N . ALA B 1 138 ? -4.207 14.57 -9.352 1 96.62 138 ALA B N 1
ATOM 2952 C CA . ALA B 1 138 ? -4.277 13.117 -9.227 1 96.62 138 ALA B CA 1
ATOM 2953 C C . ALA B 1 138 ? -5.477 12.703 -8.375 1 96.62 138 ALA B C 1
ATOM 2955 O O . ALA B 1 138 ? -5.641 11.523 -8.062 1 96.62 138 ALA B O 1
ATOM 2956 N N . GLU B 1 139 ? -6.27 13.664 -7.898 1 97.31 139 GLU B N 1
ATOM 2957 C CA . GLU B 1 139 ? -7.477 13.438 -7.105 1 97.31 139 GLU B CA 1
ATOM 2958 C C . GLU B 1 139 ? -7.176 12.586 -5.875 1 97.31 139 GLU B C 1
ATOM 2960 O O . GLU B 1 139 ? -7.848 11.578 -5.633 1 97.31 139 GLU B O 1
ATOM 2965 N N . MET B 1 140 ? -6.164 12.977 -5.113 1 97.94 140 MET B N 1
ATOM 2966 C CA . MET B 1 140 ? -5.781 12.273 -3.893 1 97.94 140 MET B CA 1
ATOM 2967 C C . MET B 1 140 ? -5.438 13.258 -2.781 1 97.94 140 MET B C 1
ATOM 2969 O O . MET B 1 140 ? -5.086 14.406 -3.051 1 97.94 140 MET B O 1
ATOM 2973 N N . ALA B 1 141 ? -5.582 12.836 -1.593 1 98.88 141 ALA B N 1
ATOM 2974 C CA . ALA B 1 141 ? -5.25 13.648 -0.425 1 98.88 141 ALA B CA 1
ATOM 2975 C C . ALA B 1 141 ? -4.562 12.805 0.65 1 98.88 141 ALA B C 1
ATOM 2977 O O . ALA B 1 141 ? -4.91 11.641 0.85 1 98.88 141 ALA B O 1
ATOM 2978 N N . PHE B 1 142 ? -3.596 13.375 1.257 1 98.94 142 PHE B N 1
ATOM 2979 C CA . PHE B 1 142 ? -2.914 12.82 2.42 1 98.94 142 PHE B CA 1
ATOM 2980 C C . PHE B 1 142 ? -3.43 13.453 3.705 1 98.94 142 PHE B C 1
ATOM 2982 O O . PHE B 1 142 ? -3.174 14.633 3.969 1 98.94 142 PHE B O 1
ATOM 2989 N N . THR B 1 143 ? -4.098 12.68 4.551 1 98.94 143 THR B N 1
ATOM 2990 C CA . THR B 1 143 ? -4.949 13.258 5.582 1 98.94 143 THR B CA 1
ATOM 2991 C C . THR B 1 143 ? -4.25 13.234 6.938 1 98.94 143 THR B C 1
ATOM 2993 O O . THR B 1 143 ? -4.797 13.719 7.934 1 98.94 143 THR B O 1
ATOM 2996 N N . GLY B 1 144 ? -2.982 12.648 6.926 1 98.75 144 GLY B N 1
ATOM 2997 C CA . GLY B 1 144 ? -2.357 12.5 8.227 1 98.75 144 GLY B CA 1
ATOM 2998 C C . GLY B 1 144 ? -3.225 11.75 9.227 1 98.75 144 GLY B C 1
ATOM 2999 O O . GLY B 1 144 ? -3.748 10.68 8.914 1 98.75 144 GLY B O 1
ATOM 3000 N N . ASP B 1 145 ? -3.309 12.352 10.438 1 98.44 145 ASP B N 1
ATOM 3001 C CA . ASP B 1 145 ? -4.094 11.68 11.469 1 98.44 145 ASP B CA 1
ATOM 3002 C C . ASP B 1 145 ? -5.449 12.359 11.648 1 98.44 145 ASP B C 1
ATOM 3004 O O . ASP B 1 145 ? -6.234 11.969 12.516 1 98.44 145 ASP B O 1
ATOM 3008 N N . ALA B 1 146 ? -5.719 13.383 10.859 1 98.69 146 ALA B N 1
ATOM 3009 C CA . ALA B 1 146 ? -7.035 14.016 10.961 1 98.69 146 ALA B CA 1
ATOM 3010 C C . ALA B 1 146 ? -8.141 13.023 10.609 1 98.69 146 ALA B C 1
ATOM 3012 O O . ALA B 1 146 ? -9.148 12.938 11.32 1 98.69 146 ALA B O 1
ATOM 3013 N N . LEU B 1 147 ? -7.961 12.328 9.562 1 98.88 147 LEU B N 1
ATOM 3014 C CA . LEU B 1 147 ? -8.875 11.281 9.125 1 98.88 147 LEU B CA 1
ATOM 3015 C C . LEU B 1 147 ? -8.117 10.008 8.766 1 98.88 147 LEU B C 1
ATOM 3017 O O . LEU B 1 147 ? -7.188 10.039 7.957 1 98.88 147 LEU B O 1
ATOM 3021 N N . LEU B 1 148 ? -8.445 8.953 9.422 1 98.81 148 LEU B N 1
ATOM 3022 C CA . LEU B 1 148 ? -7.945 7.617 9.125 1 98.81 148 LEU B CA 1
ATOM 3023 C C . LEU B 1 148 ? -9.008 6.781 8.422 1 98.81 148 LEU B C 1
ATOM 3025 O O . LEU B 1 148 ? -10.148 7.23 8.25 1 98.81 148 LEU B O 1
ATOM 3029 N N . ILE B 1 149 ? -8.672 5.605 7.902 1 98.81 149 ILE B N 1
ATOM 3030 C CA . ILE B 1 149 ? -9.672 4.715 7.316 1 98.81 149 ILE B CA 1
ATOM 3031 C C . ILE B 1 149 ? -10.594 4.184 8.406 1 98.81 149 ILE B C 1
ATOM 3033 O O . ILE B 1 149 ? -10.172 3.418 9.273 1 98.81 149 ILE B O 1
ATOM 3037 N N . ARG B 1 150 ? -11.828 4.641 8.359 1 98.62 150 ARG B N 1
ATOM 3038 C CA . ARG B 1 150 ? -12.875 4.262 9.305 1 98.62 150 ARG B CA 1
ATOM 3039 C C . ARG B 1 150 ? -12.539 4.746 10.711 1 98.62 150 ARG B C 1
ATOM 3041 O O . ARG B 1 150 ? -12.852 4.074 11.695 1 98.62 150 ARG B O 1
ATOM 3048 N N . GLY B 1 151 ? -11.828 5.871 10.82 1 98 151 GLY B N 1
ATOM 3049 C CA . GLY B 1 151 ? -11.461 6.43 12.109 1 98 151 GLY B CA 1
ATOM 3050 C C . GLY B 1 151 ? -10.797 7.793 12 1 98 151 GLY B C 1
ATOM 3051 O O . GLY B 1 151 ? -10.938 8.477 10.992 1 98 151 GLY B O 1
ATOM 3052 N N . CYS B 1 152 ? -10.18 8.211 13.086 1 98.12 152 CYS B N 1
ATOM 3053 C CA . CYS B 1 152 ? -9.406 9.453 13.133 1 98.12 152 CYS B CA 1
ATOM 3054 C C . CYS B 1 152 ? -8.391 9.422 14.266 1 98.12 152 CYS B C 1
ATOM 3056 O O . CYS B 1 152 ? -8.391 8.492 15.078 1 98.12 152 CYS B O 1
ATOM 3058 N N . GLY B 1 153 ? -7.516 10.375 14.258 1 96.94 153 GLY B N 1
ATOM 3059 C CA . GLY B 1 153 ? -6.574 10.531 15.352 1 96.94 153 GLY B CA 1
ATOM 3060 C C . GLY B 1 153 ? -7.23 10.969 16.641 1 96.94 153 GLY B C 1
ATOM 3061 O O . GLY B 1 153 ? -8.328 11.539 16.625 1 96.94 153 GLY B O 1
ATOM 3062 N N . ARG B 1 154 ? -6.555 10.766 17.688 1 95.69 154 ARG B N 1
ATOM 3063 C CA . ARG B 1 154 ? -7.039 11.156 19.016 1 95.69 154 ARG B CA 1
ATOM 3064 C C . ARG B 1 154 ? -6.969 12.664 19.203 1 95.69 154 ARG B C 1
ATOM 3066 O O . ARG B 1 154 ? -6.309 13.359 18.422 1 95.69 154 ARG B O 1
ATOM 3073 N N . THR B 1 155 ? -7.609 13.141 20.234 1 96.25 155 THR B N 1
ATOM 3074 C CA . THR B 1 155 ? -7.695 14.586 20.422 1 96.25 155 THR B CA 1
ATOM 3075 C C . THR B 1 155 ? -7.387 14.953 21.875 1 96.25 155 THR B C 1
ATOM 3077 O O . THR B 1 155 ? -7.691 16.062 22.312 1 96.25 155 THR B O 1
ATOM 3080 N N . ASP B 1 156 ? -6.844 14.125 22.625 1 92.38 156 ASP B N 1
ATOM 3081 C CA . ASP B 1 156 ? -6.75 14.344 24.062 1 92.38 156 ASP B CA 1
ATOM 3082 C C . ASP B 1 156 ? -5.348 14.797 24.469 1 92.38 156 ASP B C 1
ATOM 3084 O O . ASP B 1 156 ? -5.055 14.961 25.656 1 92.38 156 ASP B O 1
ATOM 3088 N N . PHE B 1 157 ? -4.465 14.992 23.625 1 85.94 157 PHE B N 1
ATOM 3089 C CA . PHE B 1 157 ? -3.17 15.602 23.906 1 85.94 157 PHE B CA 1
ATOM 3090 C C . PHE B 1 157 ? -2.668 16.406 22.719 1 85.94 157 PHE B C 1
ATOM 3092 O O . PHE B 1 157 ? -3.346 16.484 21.688 1 85.94 157 PHE B O 1
ATOM 3099 N N . GLN B 1 158 ? -1.576 17.219 22.906 1 87.75 158 GLN B N 1
ATOM 3100 C CA . GLN B 1 158 ? -0.955 18.062 21.891 1 87.75 158 GLN B CA 1
ATOM 3101 C C . GLN B 1 158 ? -1.933 19.109 21.375 1 87.75 158 GLN B C 1
ATOM 3103 O O . GLN B 1 158 ? -2.064 19.297 20.156 1 87.75 158 GLN B O 1
ATOM 3108 N N . SER B 1 159 ? -2.727 19.656 22.281 1 91.69 159 SER B N 1
ATOM 3109 C CA . SER B 1 159 ? -3.691 20.719 21.984 1 91.69 159 SER B CA 1
ATOM 3110 C C . SER B 1 159 ? -4.805 20.219 21.078 1 91.69 159 SER B C 1
ATOM 3112 O O . SER B 1 159 ? -5.273 20.938 20.203 1 91.69 159 SER B O 1
ATOM 3114 N N . GLY B 1 160 ? -5.164 19 21.234 1 94.69 160 GLY B N 1
ATOM 3115 C CA . GLY B 1 160 ? -6.273 18.422 20.484 1 94.69 160 GLY B CA 1
ATOM 3116 C C . GLY B 1 160 ? -7.625 18.938 20.938 1 94.69 160 GLY B C 1
ATOM 3117 O O . GLY B 1 160 ? -7.773 19.422 22.062 1 94.69 160 GLY B O 1
ATOM 3118 N N . CYS B 1 161 ? -8.547 18.906 20.031 1 97.62 161 CYS B N 1
ATOM 3119 C CA . CYS B 1 161 ? -9.914 19.344 20.281 1 97.62 161 CYS B CA 1
ATOM 3120 C C . CYS B 1 161 ? -10.898 18.609 19.375 1 97.62 161 CYS B C 1
ATOM 3122 O O . CYS B 1 161 ? -10.898 18.797 18.156 1 97.62 161 CYS B O 1
ATOM 3124 N N . SER B 1 162 ? -11.766 17.875 19.969 1 98.06 162 SER B N 1
ATOM 3125 C CA . SER B 1 162 ? -12.695 17.031 19.219 1 98.06 162 SER B CA 1
ATOM 3126 C C . SER B 1 162 ? -13.609 17.875 18.344 1 98.06 162 SER B C 1
ATOM 3128 O O . SER B 1 162 ? -13.844 17.516 17.172 1 98.06 162 SER B O 1
ATOM 3130 N N . ALA B 1 163 ? -14.102 18.938 18.906 1 98.5 163 ALA B N 1
ATOM 3131 C CA . ALA B 1 163 ? -14.992 19.797 18.141 1 98.5 163 ALA B CA 1
ATOM 3132 C C . ALA B 1 163 ? -14.289 20.359 16.906 1 98.5 163 ALA B C 1
ATOM 3134 O O . ALA B 1 163 ? -14.852 20.359 15.812 1 98.5 163 ALA B O 1
ATOM 3135 N N . THR B 1 164 ? -13.109 20.781 17.109 1 98.56 164 THR B N 1
ATOM 3136 C CA . THR B 1 164 ? -12.32 21.344 16.016 1 98.56 164 THR B CA 1
ATOM 3137 C C . THR B 1 164 ? -12.016 20.281 14.969 1 98.56 164 THR B C 1
ATOM 3139 O O . THR B 1 164 ? -12.109 20.547 13.766 1 98.56 164 THR B O 1
ATOM 3142 N N . LEU B 1 165 ? -11.688 19.109 15.414 1 98.69 165 LEU B N 1
ATOM 3143 C CA . LEU B 1 165 ? -11.375 18.031 14.484 1 98.69 165 LEU B CA 1
ATOM 3144 C C . LEU B 1 165 ? -12.586 17.703 13.609 1 98.69 165 LEU B C 1
ATOM 3146 O O . LEU B 1 165 ? -12.461 17.547 12.398 1 98.69 165 LEU B O 1
ATOM 3150 N N . TYR B 1 166 ? -13.711 17.594 14.203 1 98.81 166 TYR B N 1
ATOM 3151 C CA . TYR B 1 166 ? -14.938 17.297 13.477 1 98.81 166 TYR B CA 1
ATOM 3152 C C . TYR B 1 166 ? -15.172 18.312 12.359 1 98.81 166 TYR B C 1
ATOM 3154 O O . TYR B 1 166 ? -15.43 17.938 11.219 1 98.81 166 TYR B O 1
ATOM 3162 N N . ASP B 1 167 ? -15.062 19.562 12.688 1 98.81 167 ASP B N 1
ATOM 3163 C CA . ASP B 1 167 ? -15.289 20.625 11.719 1 98.81 167 ASP B CA 1
ATOM 3164 C C . ASP B 1 167 ? -14.227 20.594 10.617 1 98.81 167 ASP B C 1
ATOM 3166 O O . ASP B 1 167 ? -14.547 20.781 9.438 1 98.81 167 ASP B O 1
ATOM 3170 N N . SER B 1 168 ? -12.984 20.422 11 1 98.81 168 SER B N 1
ATOM 3171 C CA . SER B 1 168 ? -11.883 20.375 10.047 1 98.81 168 SER B CA 1
ATOM 3172 C C . SER B 1 168 ? -12.086 19.25 9.023 1 98.81 168 SER B C 1
ATOM 3174 O O . SER B 1 168 ? -11.961 19.484 7.82 1 98.81 168 SER B O 1
ATOM 3176 N N . VAL B 1 169 ? -12.391 18.047 9.484 1 98.88 169 VAL B N 1
ATOM 3177 C CA . VAL B 1 169 ? -12.531 16.891 8.609 1 98.88 169 VAL B CA 1
ATOM 3178 C C . VAL B 1 169 ? -13.703 17.094 7.66 1 98.88 169 VAL B C 1
ATOM 3180 O O . VAL B 1 169 ? -13.586 16.875 6.453 1 98.88 169 VAL B O 1
ATOM 3183 N N . HIS B 1 170 ? -14.812 17.594 8.164 1 98.81 170 HIS B N 1
ATOM 3184 C CA . HIS B 1 170 ? -15.992 17.781 7.332 1 98.81 170 HIS B CA 1
ATOM 3185 C C . HIS B 1 170 ? -15.773 18.875 6.297 1 98.81 170 HIS B C 1
ATOM 3187 O O . HIS B 1 170 ? -16.156 18.734 5.137 1 98.81 170 HIS B O 1
ATOM 3193 N N . SER B 1 171 ? -15.102 19.922 6.68 1 98.75 171 SER B N 1
ATOM 3194 C CA . SER B 1 171 ? -15.008 21.078 5.801 1 98.75 171 SER B CA 1
ATOM 3195 C C . SER B 1 171 ? -13.828 20.953 4.84 1 98.75 171 SER B C 1
ATOM 3197 O O . SER B 1 171 ? -13.867 21.484 3.727 1 98.75 171 SER B O 1
ATOM 3199 N N . GLN B 1 172 ? -12.797 20.203 5.219 1 98.88 172 GLN B N 1
ATOM 3200 C CA . GLN B 1 172 ? -11.57 20.281 4.434 1 98.88 172 GLN B CA 1
ATOM 3201 C C . GLN B 1 172 ? -11.289 18.953 3.727 1 98.88 172 GLN B C 1
ATOM 3203 O O . GLN B 1 172 ? -10.562 18.922 2.73 1 98.88 172 GLN B O 1
ATOM 3208 N N . ILE B 1 173 ? -11.773 17.891 4.246 1 98.94 173 ILE B N 1
ATOM 3209 C CA . ILE B 1 173 ? -11.492 16.578 3.662 1 98.94 173 ILE B CA 1
ATOM 3210 C C . ILE B 1 173 ? -12.758 16.016 3.021 1 98.94 173 ILE B C 1
ATOM 3212 O O . ILE B 1 173 ? -12.805 15.82 1.806 1 98.94 173 ILE B O 1
ATOM 3216 N N . LEU B 1 174 ? -13.844 15.906 3.799 1 98.88 174 LEU B N 1
ATOM 3217 C CA . LEU B 1 174 ? -15.062 15.266 3.312 1 98.88 174 LEU B CA 1
ATOM 3218 C C . LEU B 1 174 ? -15.82 16.188 2.363 1 98.88 174 LEU B C 1
ATOM 3220 O O . LEU B 1 174 ? -16.797 15.781 1.726 1 98.88 174 LEU B O 1
ATOM 3224 N N . SER B 1 175 ? -15.32 17.406 2.232 1 98.75 175 SER B N 1
ATOM 3225 C CA . SER B 1 175 ? -15.867 18.359 1.26 1 98.75 175 SER B CA 1
ATOM 3226 C C . SER B 1 175 ? -15.297 18.094 -0.133 1 98.75 175 SER B C 1
ATOM 3228 O O . SER B 1 175 ? -15.82 18.625 -1.123 1 98.75 175 SER B O 1
ATOM 3230 N N . LEU B 1 176 ? -14.234 17.344 -0.271 1 98.75 176 LEU B N 1
ATOM 3231 C CA . LEU B 1 176 ? -13.703 16.953 -1.571 1 98.75 176 LEU B CA 1
ATOM 3232 C C . LEU B 1 176 ? -14.68 16.031 -2.301 1 98.75 176 LEU B C 1
ATOM 3234 O O . LEU B 1 176 ? -15.57 15.438 -1.68 1 98.75 176 LEU B O 1
ATOM 3238 N N . PRO B 1 177 ? -14.508 15.961 -3.656 1 98.25 177 PRO B N 1
ATOM 3239 C CA . PRO B 1 177 ? -15.375 15.031 -4.391 1 98.25 177 PRO B CA 1
ATOM 3240 C C . PRO B 1 177 ? -15.273 13.602 -3.875 1 98.25 177 PRO B C 1
ATOM 3242 O O . PRO B 1 177 ? -14.195 13.156 -3.473 1 98.25 177 PRO B O 1
ATOM 3245 N N . GLU B 1 178 ? -16.297 12.875 -3.955 1 98.12 178 GLU B N 1
ATOM 3246 C CA . GLU B 1 178 ? -16.453 11.562 -3.322 1 98.12 178 GLU B CA 1
ATOM 3247 C C . GLU B 1 178 ? -15.43 10.57 -3.863 1 98.12 178 GLU B C 1
ATOM 3249 O O . GLU B 1 178 ? -15.008 9.656 -3.148 1 98.12 178 GLU B O 1
ATOM 3254 N N . HIS B 1 179 ? -15.016 10.742 -5.07 1 97 179 HIS B N 1
ATOM 3255 C CA . HIS B 1 179 ? -14.141 9.758 -5.699 1 97 179 HIS B CA 1
ATOM 3256 C C . HIS B 1 179 ? -12.68 9.992 -5.32 1 97 179 HIS B C 1
ATOM 3258 O O . HIS B 1 179 ? -11.812 9.172 -5.633 1 97 179 HIS B O 1
ATOM 3264 N N . PHE B 1 180 ? -12.352 11.102 -4.582 1 98.38 180 PHE B N 1
ATOM 3265 C CA . PHE B 1 180 ? -10.977 11.375 -4.191 1 98.38 180 PHE B CA 1
ATOM 3266 C C . PHE B 1 180 ? -10.43 10.258 -3.309 1 98.38 180 PHE B C 1
ATOM 3268 O O . PHE B 1 180 ? -11.117 9.781 -2.4 1 98.38 180 PHE B O 1
ATOM 3275 N N . LEU B 1 181 ? -9.219 9.844 -3.648 1 98.56 181 LEU B N 1
ATOM 3276 C CA . LEU B 1 181 ? -8.5 8.867 -2.834 1 98.56 181 LEU B CA 1
ATOM 3277 C C . LEU B 1 181 ? -7.91 9.523 -1.591 1 98.56 181 LEU B C 1
ATOM 3279 O O . LEU B 1 181 ? -7.395 10.641 -1.66 1 98.56 181 LEU B O 1
ATOM 3283 N N . LEU B 1 182 ? -8.055 8.859 -0.442 1 98.94 182 LEU B N 1
ATOM 3284 C CA . LEU B 1 182 ? -7.492 9.352 0.809 1 98.94 182 LEU B CA 1
ATOM 3285 C C . LEU B 1 182 ? -6.41 8.414 1.328 1 98.94 182 LEU B C 1
ATOM 3287 O O . LEU B 1 182 ? -6.613 7.203 1.394 1 98.94 182 LEU B O 1
ATOM 3291 N N . PHE B 1 183 ? -5.266 8.961 1.653 1 98.88 183 PHE B N 1
ATOM 3292 C CA . PHE B 1 183 ? -4.098 8.258 2.168 1 98.88 183 PHE B CA 1
ATOM 3293 C C . PHE B 1 183 ? -3.752 8.742 3.572 1 98.88 183 PHE B C 1
ATOM 3295 O O . PHE B 1 183 ? -3.127 9.789 3.736 1 98.88 183 PHE B O 1
ATOM 3302 N N . PRO B 1 184 ? -4.074 7.992 4.625 1 98.88 184 PRO B N 1
ATOM 3303 C CA . PRO B 1 184 ? -3.842 8.406 6.012 1 98.88 184 PRO B CA 1
ATOM 3304 C C . PRO B 1 184 ? -2.404 8.164 6.469 1 98.88 184 PRO B C 1
ATOM 3306 O O . PRO B 1 184 ? -1.609 7.578 5.73 1 98.88 184 PRO B O 1
ATOM 3309 N N . ALA B 1 185 ? -2.107 8.578 7.66 1 98.69 185 ALA B N 1
ATOM 3310 C CA . ALA B 1 185 ? -0.761 8.414 8.203 1 98.69 185 ALA B CA 1
ATOM 3311 C C . ALA B 1 185 ? -0.604 7.043 8.867 1 98.69 185 ALA B C 1
ATOM 3313 O O . ALA B 1 185 ? 0.513 6.539 9 1 98.69 185 ALA B O 1
ATOM 3314 N N . HIS B 1 186 ? -1.744 6.508 9.305 1 98.25 186 HIS B N 1
ATOM 3315 C CA . HIS B 1 186 ? -1.677 5.23 10.008 1 98.25 186 HIS B CA 1
ATOM 3316 C C . HIS B 1 186 ? -2.809 4.305 9.57 1 98.25 186 HIS B C 1
ATOM 3318 O O . HIS B 1 186 ? -3.885 4.77 9.195 1 98.25 186 HIS B O 1
ATOM 3324 N N . ASN B 1 187 ? -2.527 3.086 9.656 1 97.62 187 ASN B N 1
ATOM 3325 C CA . ASN B 1 187 ? -3.555 2.051 9.625 1 97.62 187 ASN B CA 1
ATOM 3326 C C . ASN B 1 187 ? -3.1 0.787 10.344 1 97.62 187 ASN B C 1
ATOM 3328 O O . ASN B 1 187 ? -1.96 0.349 10.188 1 97.62 187 ASN B O 1
ATOM 3332 N N . TYR B 1 188 ? -3.965 0.209 11.023 1 95.69 188 TYR B N 1
ATOM 3333 C CA . TYR B 1 188 ? -3.598 -0.887 11.914 1 95.69 188 TYR B CA 1
ATOM 3334 C C . TYR B 1 188 ? -4.203 -2.203 11.438 1 95.69 188 TYR B C 1
ATOM 3336 O O . TYR B 1 188 ? -3.914 -3.264 11.992 1 95.69 188 TYR B O 1
ATOM 3344 N N . SER B 1 189 ? -5.004 -2.113 10.422 1 96.44 189 SER B N 1
ATOM 3345 C CA . SER B 1 189 ? -5.703 -3.311 9.969 1 96.44 189 SER B CA 1
ATOM 3346 C C . SER B 1 189 ? -5.254 -3.723 8.57 1 96.44 189 SER B C 1
ATOM 3348 O O . SER B 1 189 ? -5.82 -4.641 7.977 1 96.44 189 SER B O 1
ATOM 3350 N N . GLY B 1 190 ? -4.363 -3.012 7.98 1 97.94 190 GLY B N 1
ATOM 3351 C CA . GLY B 1 190 ? -3.773 -3.441 6.723 1 97.94 190 GLY B CA 1
ATOM 3352 C C . GLY B 1 190 ? -4.434 -2.816 5.512 1 97.94 190 GLY B C 1
ATOM 3353 O O . GLY B 1 190 ? -4.223 -3.262 4.383 1 97.94 190 GLY B O 1
ATOM 3354 N N . LEU B 1 191 ? -5.309 -1.833 5.727 1 98.69 191 LEU B N 1
ATOM 3355 C CA . LEU B 1 191 ? -5.871 -1.067 4.617 1 98.69 191 LEU B CA 1
ATOM 3356 C C . LEU B 1 191 ? -4.93 0.058 4.203 1 98.69 191 LEU B C 1
ATOM 3358 O O . LEU B 1 191 ? -4.277 0.671 5.051 1 98.69 191 LEU B O 1
ATOM 3362 N N . THR B 1 192 ? -4.914 0.358 2.887 1 98.31 192 THR B N 1
ATOM 3363 C CA . THR B 1 192 ? -3.871 1.263 2.41 1 98.31 192 THR B CA 1
ATOM 3364 C C . THR B 1 192 ? -4.48 2.557 1.881 1 98.31 192 THR B C 1
ATOM 3366 O O . THR B 1 192 ? -3.797 3.578 1.785 1 98.31 192 THR B O 1
ATOM 3369 N N . VAL B 1 193 ? -5.715 2.535 1.469 1 98.69 193 VAL B N 1
ATOM 3370 C CA . VAL B 1 193 ? -6.344 3.68 0.821 1 98.69 193 VAL B CA 1
ATOM 3371 C C . VAL B 1 193 ? -7.859 3.605 0.997 1 98.69 193 VAL B C 1
ATOM 3373 O O . VAL B 1 193 ? -8.414 2.521 1.196 1 98.69 193 VAL B O 1
ATOM 3376 N N . THR B 1 194 ? -8.508 4.691 1.039 1 98.69 194 THR B N 1
ATOM 3377 C CA . THR B 1 194 ? -9.961 4.836 1.036 1 98.69 194 THR B CA 1
ATOM 3378 C C . THR B 1 194 ? -10.391 6.004 0.149 1 98.69 194 THR B C 1
ATOM 3380 O O . THR B 1 194 ? -9.602 6.488 -0.667 1 98.69 194 THR B O 1
ATOM 3383 N N . THR B 1 195 ? -11.641 6.363 0.182 1 98.69 195 THR B N 1
ATOM 3384 C CA . THR B 1 195 ? -12.133 7.512 -0.573 1 98.69 195 THR B CA 1
ATOM 3385 C C . THR B 1 195 ? -13.008 8.398 0.304 1 98.69 195 THR B C 1
ATOM 3387 O O . THR B 1 195 ? -13.469 7.977 1.367 1 98.69 195 THR B O 1
ATOM 3390 N N . VAL B 1 196 ? -13.148 9.57 -0.167 1 98.88 196 VAL B N 1
ATOM 3391 C CA . VAL B 1 196 ? -14.07 10.484 0.501 1 98.88 196 VAL B CA 1
ATOM 3392 C C . VAL B 1 196 ? -15.445 9.836 0.629 1 98.88 196 VAL B C 1
ATOM 3394 O O . VAL B 1 196 ? -16.047 9.852 1.704 1 98.88 196 VAL B O 1
ATOM 3397 N N . GLY B 1 197 ? -15.875 9.25 -0.415 1 98.69 197 GLY B N 1
ATOM 3398 C CA . GLY B 1 197 ? -17.172 8.602 -0.395 1 98.69 197 GLY B CA 1
ATOM 3399 C C . GLY B 1 197 ? -17.281 7.48 0.625 1 98.69 197 GLY B C 1
ATOM 3400 O O . GLY B 1 197 ? -18.281 7.355 1.323 1 98.69 197 GLY B O 1
ATOM 3401 N N . GLU B 1 198 ? -16.312 6.664 0.704 1 98.75 198 GLU B N 1
ATOM 3402 C CA . GLU B 1 198 ? -16.281 5.574 1.678 1 98.75 198 GLU B CA 1
ATOM 3403 C C . GLU B 1 198 ? -16.359 6.109 3.105 1 98.75 198 GLU B C 1
ATOM 3405 O O . GLU B 1 198 ? -17.094 5.582 3.938 1 98.75 198 GLU B O 1
ATOM 3410 N N . GLU B 1 199 ? -15.586 7.137 3.396 1 98.94 199 GLU B N 1
ATOM 3411 C CA . GLU B 1 199 ? -15.516 7.641 4.766 1 98.94 199 GLU B CA 1
ATOM 3412 C C . GLU B 1 199 ? -16.797 8.367 5.152 1 98.94 199 GLU B C 1
ATOM 3414 O O . GLU B 1 199 ? -17.219 8.328 6.312 1 98.94 199 GLU B O 1
ATOM 3419 N N . LYS B 1 200 ? -17.406 9.016 4.18 1 98.75 200 LYS B N 1
ATOM 3420 C CA . LYS B 1 200 ? -18.703 9.633 4.445 1 98.75 200 LYS B CA 1
ATOM 3421 C C . LYS B 1 200 ? -19.75 8.586 4.828 1 98.75 200 LYS B C 1
ATOM 3423 O O . LYS B 1 200 ? -20.656 8.867 5.613 1 98.75 200 LYS B O 1
ATOM 3428 N N . LYS B 1 201 ? -19.562 7.41 4.363 1 98.56 201 LYS B N 1
ATOM 3429 C CA . LYS B 1 201 ? -20.578 6.383 4.523 1 98.56 201 LYS B CA 1
ATOM 3430 C C . LYS B 1 201 ? -20.25 5.457 5.691 1 98.56 201 LYS B C 1
ATOM 3432 O O . LYS B 1 201 ? -21.156 4.988 6.395 1 98.56 201 LYS B O 1
ATOM 3437 N N . TYR B 1 202 ? -18.938 5.234 5.871 1 98.69 202 TYR B N 1
ATOM 3438 C CA . TYR B 1 202 ? -18.641 4.074 6.699 1 98.69 202 TYR B CA 1
ATOM 3439 C C . TYR B 1 202 ? -17.75 4.453 7.867 1 98.69 202 TYR B C 1
ATOM 3441 O O . TYR B 1 202 ? -17.438 3.621 8.727 1 98.69 202 TYR B O 1
ATOM 3449 N N . ASN B 1 203 ? -17.281 5.664 7.984 1 98.75 203 ASN B N 1
ATOM 3450 C CA . ASN B 1 203 ? -16.438 6.062 9.109 1 98.75 203 ASN B CA 1
ATOM 3451 C C . ASN B 1 203 ? -17.281 6.355 10.352 1 98.75 203 ASN B C 1
ATOM 3453 O O . ASN B 1 203 ? -18 7.352 10.398 1 98.75 203 ASN B O 1
ATOM 3457 N N . PRO B 1 204 ? -17.156 5.539 11.305 1 97.5 204 PRO B N 1
ATOM 3458 C CA . PRO B 1 204 ? -18.047 5.711 12.453 1 97.5 204 PRO B CA 1
ATOM 3459 C C . PRO B 1 204 ? -17.797 7.023 13.195 1 97.5 204 PRO B C 1
ATOM 3461 O O . PRO B 1 204 ? -18.641 7.477 13.961 1 97.5 204 PRO B O 1
ATOM 3464 N N . ARG B 1 205 ? -16.656 7.617 12.992 1 97.75 205 ARG B N 1
ATOM 3465 C CA . ARG B 1 205 ? -16.312 8.867 13.656 1 97.75 205 ARG B CA 1
ATOM 3466 C C . ARG B 1 205 ? -17.016 10.047 13 1 97.75 205 ARG B C 1
ATOM 3468 O O . ARG B 1 205 ? -17.219 11.086 13.633 1 97.75 205 ARG B O 1
ATOM 3475 N N . PHE B 1 206 ? -17.406 9.867 11.711 1 97.75 206 PHE B N 1
ATOM 3476 C CA . PHE B 1 206 ? -17.875 11.062 11.016 1 97.75 206 PHE B CA 1
ATOM 3477 C C . PHE B 1 206 ? -19.234 10.828 10.383 1 97.75 206 PHE B C 1
ATOM 3479 O O . PHE B 1 206 ? -19.734 11.664 9.625 1 97.75 206 PHE B O 1
ATOM 3486 N N . THR B 1 207 ? -19.781 9.695 10.672 1 97.62 207 THR B N 1
ATOM 3487 C CA . THR B 1 207 ? -21.156 9.43 10.25 1 97.62 207 THR B CA 1
ATOM 3488 C C . THR B 1 207 ? -22.141 9.773 11.359 1 97.62 207 THR B C 1
ATOM 3490 O O . THR B 1 207 ? -23.359 9.602 11.195 1 97.62 207 THR B O 1
ATOM 3493 N N . CYS B 1 208 ? -21.766 10.312 12.453 1 97.31 208 CYS B N 1
ATOM 3494 C CA . CYS B 1 208 ? -22.594 10.742 13.57 1 97.31 208 CYS B CA 1
ATOM 3495 C C . CYS B 1 208 ? -22.562 12.258 13.719 1 97.31 208 CYS B C 1
ATOM 3497 O O . CYS B 1 208 ? -21.812 12.938 13.023 1 97.31 208 CYS B O 1
ATOM 3499 N N . SER B 1 209 ? -23.375 12.789 14.648 1 98.06 209 SER B N 1
ATOM 3500 C CA . SER B 1 209 ? -23.406 14.227 14.891 1 98.06 209 SER B CA 1
ATOM 3501 C C . SER B 1 209 ? -22.141 14.695 15.594 1 98.06 209 SER B C 1
ATOM 3503 O O . SER B 1 209 ? -21.422 13.891 16.188 1 98.06 209 SER B O 1
ATOM 3505 N N . LYS B 1 210 ? -21.953 15.969 15.469 1 98.38 210 LYS B N 1
ATOM 3506 C CA . LYS B 1 210 ? -20.781 16.562 16.141 1 98.38 210 LYS B CA 1
ATOM 3507 C C . LYS B 1 210 ? -20.812 16.281 17.641 1 98.38 210 LYS B C 1
ATOM 3509 O O . LYS B 1 210 ? -19.797 15.938 18.234 1 98.38 210 LYS B O 1
ATOM 3514 N N . GLU B 1 211 ? -21.969 16.391 18.266 1 98.31 211 GLU B N 1
ATOM 3515 C CA . GLU B 1 211 ? -22.125 16.156 19.688 1 98.31 211 GLU B CA 1
ATOM 3516 C C . GLU B 1 211 ? -21.781 14.703 20.047 1 98.31 211 GLU B C 1
ATOM 3518 O O . GLU B 1 211 ? -21.094 14.453 21.031 1 98.31 211 GLU B O 1
ATOM 3523 N N . GLU B 1 212 ? -22.266 13.797 19.266 1 98.31 212 GLU B N 1
ATOM 3524 C CA . GLU B 1 212 ? -21.969 12.383 19.469 1 98.31 212 GLU B CA 1
ATOM 3525 C C . GLU B 1 212 ? -20.484 12.102 19.312 1 98.31 212 GLU B C 1
ATOM 3527 O O . GLU B 1 212 ? -19.906 11.328 20.094 1 98.31 212 GLU B O 1
ATOM 3532 N N . PHE B 1 213 ? -19.938 12.695 18.344 1 98.38 213 PHE B N 1
ATOM 3533 C CA . PHE B 1 213 ? -18.5 12.539 18.094 1 98.38 213 PHE B CA 1
ATOM 3534 C C . PHE B 1 213 ? -17.688 13 19.297 1 98.38 213 PHE B C 1
ATOM 3536 O O . PHE B 1 213 ? -16.797 12.297 19.766 1 98.38 213 PHE B O 1
ATOM 3543 N N . ILE B 1 214 ? -17.969 14.172 19.797 1 98.12 214 ILE B N 1
ATOM 3544 C CA . ILE B 1 214 ? -17.25 14.742 20.938 1 98.12 214 ILE B CA 1
ATOM 3545 C C . ILE B 1 214 ? -17.359 13.812 22.141 1 98.12 214 ILE B C 1
ATOM 3547 O O . ILE B 1 214 ? -16.359 13.547 22.812 1 98.12 214 ILE B O 1
ATOM 3551 N N . GLN B 1 215 ? -18.531 13.289 22.375 1 97.25 215 GLN B N 1
ATOM 3552 C CA . GLN B 1 215 ? -18.734 12.367 23.484 1 97.25 215 GLN B CA 1
ATOM 3553 C C . GLN B 1 215 ? -17.906 11.094 23.297 1 97.25 215 GLN B C 1
ATOM 3555 O O . GLN B 1 215 ? -17.297 10.602 24.25 1 97.25 215 GLN B O 1
ATOM 3560 N N . LEU B 1 216 ? -17.953 10.617 22.125 1 96.56 216 LEU B N 1
ATOM 3561 C CA . LEU B 1 216 ? -17.188 9.406 21.812 1 96.56 216 LEU B CA 1
ATOM 3562 C C . LEU B 1 216 ? -15.695 9.625 22.047 1 96.56 216 LEU B C 1
ATOM 3564 O O . LEU B 1 216 ? -15.047 8.805 22.703 1 96.56 216 LEU B O 1
ATOM 3568 N N . MET B 1 217 ? -15.195 10.703 21.531 1 96.75 217 MET B N 1
ATOM 3569 C CA . MET B 1 217 ? -13.766 10.984 21.625 1 96.75 217 MET B CA 1
ATOM 3570 C C . MET B 1 217 ? -13.352 11.203 23.078 1 96.75 217 MET B C 1
ATOM 3572 O O . MET B 1 217 ? -12.266 10.781 23.484 1 96.75 217 MET B O 1
ATOM 3576 N N . ASP B 1 218 ? -14.18 11.797 23.844 1 93.06 218 ASP B N 1
ATOM 3577 C CA . ASP B 1 218 ? -13.891 12.102 25.25 1 93.06 218 ASP B CA 1
ATOM 3578 C C . ASP B 1 218 ? -13.859 10.828 26.078 1 93.06 218 ASP B C 1
ATOM 3580 O O . ASP B 1 218 ? -13.266 10.805 27.172 1 93.06 218 ASP B O 1
ATOM 3584 N N . ASN B 1 219 ? -14.438 9.742 25.562 1 93.06 219 ASN B N 1
ATOM 3585 C CA . ASN B 1 219 ? -14.586 8.531 26.359 1 93.06 219 ASN B CA 1
ATOM 3586 C C . ASN B 1 219 ? -13.68 7.414 25.859 1 93.06 219 ASN B C 1
ATOM 3588 O O . ASN B 1 219 ? -13.82 6.262 26.281 1 93.06 219 ASN B O 1
ATOM 3592 N N . LEU B 1 220 ? -12.797 7.711 24.969 1 90.56 220 LEU B N 1
ATOM 3593 C CA . LEU B 1 220 ? -11.93 6.676 24.422 1 90.56 220 LEU B CA 1
ATOM 3594 C C . LEU B 1 220 ? -11.023 6.102 25.516 1 90.56 220 LEU B C 1
ATOM 3596 O O . LEU B 1 220 ? -10.719 4.906 25.5 1 90.56 220 LEU B O 1
ATOM 3600 N N . ASN B 1 221 ? -10.594 6.852 26.5 1 88.19 221 ASN B N 1
ATOM 3601 C CA . ASN B 1 221 ? -9.766 6.426 27.609 1 88.19 221 ASN B CA 1
ATOM 3602 C C . ASN B 1 221 ? -8.594 5.566 27.156 1 88.19 221 ASN B C 1
ATOM 3604 O O . ASN B 1 221 ? -8.391 4.461 27.656 1 88.19 221 ASN B O 1
ATOM 3608 N N . LEU B 1 222 ? -7.844 5.973 26.25 1 87.44 222 LEU B N 1
ATOM 3609 C CA . LEU B 1 222 ? -6.723 5.23 25.688 1 87.44 222 LEU B CA 1
ATOM 3610 C C . LEU B 1 222 ? -5.434 5.547 26.438 1 87.44 222 LEU B C 1
ATOM 3612 O O . LEU B 1 222 ? -5.246 6.668 26.922 1 87.44 222 LEU B O 1
ATOM 3616 N N . ASP B 1 223 ? -4.535 4.551 26.484 1 89.25 223 ASP B N 1
ATOM 3617 C CA . ASP B 1 223 ? -3.188 4.789 26.984 1 89.25 223 ASP B CA 1
ATOM 3618 C C . ASP B 1 223 ? -2.404 5.715 26.062 1 89.25 223 ASP B C 1
ATOM 3620 O O . ASP B 1 223 ? -2.729 5.832 24.875 1 89.25 223 ASP B O 1
ATOM 3624 N N . LEU B 1 224 ? -1.463 6.398 26.641 1 87.31 224 LEU B N 1
ATOM 3625 C CA . LEU B 1 224 ? -0.561 7.172 25.797 1 87.31 224 LEU B CA 1
ATOM 3626 C C . LEU B 1 224 ? 0.182 6.266 24.828 1 87.31 224 LEU B C 1
ATOM 3628 O O . LEU B 1 224 ? 0.485 5.113 25.141 1 87.31 224 LEU B O 1
ATOM 3632 N N . PRO B 1 225 ? 0.53 6.836 23.656 1 89.88 225 PRO B N 1
ATOM 3633 C CA . PRO B 1 225 ? 1.339 6.039 22.734 1 89.88 225 PRO B CA 1
ATOM 3634 C C . PRO B 1 225 ? 2.65 5.566 23.359 1 89.88 225 PRO B C 1
ATOM 3636 O O . PRO B 1 225 ? 3.229 6.266 24.203 1 89.88 225 PRO B O 1
ATOM 3639 N N . LYS B 1 226 ? 3.16 4.41 22.922 1 88.38 226 LYS B N 1
ATOM 3640 C CA . LYS B 1 226 ? 4.344 3.773 23.484 1 88.38 226 LYS B CA 1
ATOM 3641 C C . LYS B 1 226 ? 5.562 4.688 23.391 1 88.38 226 LYS B C 1
ATOM 3643 O O . LYS B 1 226 ? 6.402 4.711 24.297 1 88.38 226 LYS B O 1
ATOM 3648 N N . GLN B 1 227 ? 5.633 5.488 22.359 1 91.94 227 GLN B N 1
ATOM 3649 C CA . GLN B 1 227 ? 6.82 6.309 22.141 1 91.94 227 GLN B CA 1
ATOM 3650 C C . GLN B 1 227 ? 6.543 7.773 22.453 1 91.94 227 GLN B C 1
ATOM 3652 O O . GLN B 1 227 ? 7.219 8.664 21.938 1 91.94 227 GLN B O 1
ATOM 3657 N N . PHE B 1 228 ? 5.648 8.039 23.266 1 92.62 228 PHE B N 1
ATOM 3658 C CA . PHE B 1 228 ? 5.152 9.391 23.484 1 92.62 228 PHE B CA 1
ATOM 3659 C C . PHE B 1 228 ? 6.277 10.312 23.953 1 92.62 228 PHE B C 1
ATOM 3661 O O . PHE B 1 228 ? 6.52 11.359 23.344 1 92.62 228 PHE B O 1
ATOM 3668 N N . ASP B 1 229 ? 6.973 9.922 24.906 1 91.94 229 ASP B N 1
ATOM 3669 C CA . ASP B 1 229 ? 8.008 10.773 25.484 1 91.94 229 ASP B CA 1
ATOM 3670 C C . ASP B 1 229 ? 9.141 11.016 24.484 1 91.94 229 ASP B C 1
ATOM 3672 O O . ASP B 1 229 ? 9.531 12.156 24.266 1 91.94 229 ASP B O 1
ATOM 3676 N N . ARG B 1 230 ? 9.57 9.945 23.922 1 93.75 230 ARG B N 1
ATOM 3677 C CA . ARG B 1 230 ? 10.656 10.039 22.953 1 93.75 230 ARG B CA 1
ATOM 3678 C C . ARG B 1 230 ? 10.242 10.875 21.75 1 93.75 230 ARG B C 1
ATOM 3680 O O . ARG B 1 230 ? 10.992 11.75 21.297 1 93.75 230 ARG B O 1
ATOM 3687 N N . ALA B 1 231 ? 9.094 10.641 21.234 1 94.25 231 ALA B N 1
ATOM 3688 C CA . ALA B 1 231 ? 8.602 11.289 20.016 1 94.25 231 ALA B CA 1
ATOM 3689 C C . ALA B 1 231 ? 8.375 12.781 20.25 1 94.25 231 ALA B C 1
ATOM 3691 O O . ALA B 1 231 ? 8.812 13.617 19.453 1 94.25 231 ALA B O 1
ATOM 3692 N N . THR B 1 232 ? 7.762 13.125 21.328 1 91.62 232 THR B N 1
ATOM 3693 C CA . THR B 1 232 ? 7.43 14.523 21.594 1 91.62 232 THR B CA 1
ATOM 3694 C C . THR B 1 232 ? 8.688 15.336 21.875 1 91.62 232 THR B C 1
ATOM 3696 O O . THR B 1 232 ? 8.766 16.516 21.531 1 91.62 232 THR B O 1
ATOM 3699 N N . ARG B 1 233 ? 9.656 14.727 22.438 1 91.38 233 ARG B N 1
ATOM 3700 C CA . ARG B 1 233 ? 10.914 15.398 22.734 1 91.38 233 ARG B CA 1
ATOM 3701 C C . ARG B 1 233 ? 11.711 15.648 21.453 1 91.38 233 ARG B C 1
ATOM 3703 O O . ARG B 1 233 ? 12.234 16.75 21.234 1 91.38 233 ARG B O 1
ATOM 3710 N N . LEU B 1 234 ? 11.734 14.727 20.594 1 93.75 234 LEU B N 1
ATOM 3711 C CA . LEU B 1 234 ? 12.633 14.781 19.438 1 93.75 234 LEU B CA 1
ATOM 3712 C C . LEU B 1 234 ? 11.961 15.469 18.25 1 93.75 234 LEU B C 1
ATOM 3714 O O . LEU B 1 234 ? 12.633 16.094 17.438 1 93.75 234 LEU B O 1
ATOM 3718 N N . ASN B 1 235 ? 10.633 15.383 18.172 1 94.5 235 ASN B N 1
ATOM 3719 C CA . ASN B 1 235 ? 9.953 15.898 16.984 1 94.5 235 ASN B CA 1
ATOM 3720 C C . ASN B 1 235 ? 9.836 17.422 17.031 1 94.5 235 ASN B C 1
ATOM 3722 O O . ASN B 1 235 ? 9.531 18.047 16.016 1 94.5 235 ASN B O 1
ATOM 3726 N N . VAL B 1 236 ? 10.195 18.016 18.188 1 92.06 236 VAL B N 1
ATOM 3727 C CA . VAL B 1 236 ? 10.227 19.484 18.25 1 92.06 236 VAL B CA 1
ATOM 3728 C C . VAL B 1 236 ? 11.508 19.984 17.594 1 92.06 236 VAL B C 1
ATOM 3730 O O . VAL B 1 236 ? 11.617 21.172 17.266 1 92.06 236 VAL B O 1
ATOM 3733 N N . VAL B 1 237 ? 12.461 19.047 17.438 1 91.5 237 VAL B N 1
ATOM 3734 C CA . VAL B 1 237 ? 13.727 19.422 16.828 1 91.5 237 VAL B CA 1
ATOM 3735 C C . VAL B 1 237 ? 13.977 18.562 15.586 1 91.5 237 VAL B C 1
ATOM 3737 O O . VAL B 1 237 ? 15.102 18.109 15.359 1 91.5 237 VAL B O 1
ATOM 3740 N N . CYS B 1 238 ? 13.023 18.219 14.875 1 90.75 238 CYS B N 1
ATOM 3741 C CA . CYS B 1 238 ? 13.078 17.562 13.57 1 90.75 238 CYS B CA 1
ATOM 3742 C C . CYS B 1 238 ? 13.648 16.156 13.703 1 90.75 238 CYS B C 1
ATOM 3744 O O . CYS B 1 238 ? 14.289 15.648 12.781 1 90.75 238 CYS B O 1
ATOM 3746 N N . GLY B 1 239 ? 13.555 15.586 14.852 1 91.06 239 GLY B N 1
ATOM 3747 C CA . GLY B 1 239 ? 13.938 14.195 15.07 1 91.06 239 GLY B CA 1
ATOM 3748 C C . GLY B 1 239 ? 15.414 14.031 15.383 1 91.06 239 GLY B C 1
ATOM 3749 O O . GLY B 1 239 ? 15.922 12.906 15.391 1 91.06 239 GLY B O 1
ATOM 3750 N N . ILE B 1 240 ? 16.172 15.109 15.523 1 89 240 ILE B N 1
ATOM 3751 C CA . ILE B 1 240 ? 17.594 15.016 15.766 1 89 240 ILE B CA 1
ATOM 3752 C C . ILE B 1 240 ? 17.922 15.625 17.125 1 89 240 ILE B C 1
ATOM 3754 O O . ILE B 1 240 ? 17.438 16.703 17.469 1 89 240 ILE B O 1
ATOM 3758 N N . GLU B 1 241 ? 18.625 14.734 17.969 1 76.81 241 GLU B N 1
ATOM 3759 C CA . GLU B 1 241 ? 19.094 15.289 19.234 1 76.81 241 GLU B CA 1
ATOM 3760 C C . GLU B 1 241 ? 20.25 16.266 19.016 1 76.81 241 GLU B C 1
ATOM 3762 O O . GLU B 1 241 ? 21.109 16.031 18.172 1 76.81 241 GLU B O 1
ATOM 3767 N N . SER B 1 242 ? 20.062 17.594 19.125 1 57.62 242 SER B N 1
ATOM 3768 C CA . SER B 1 242 ? 21.219 18.484 19.125 1 57.62 242 SER B CA 1
ATOM 3769 C C . SER B 1 242 ? 22.328 17.969 20.031 1 57.62 242 SER B C 1
ATOM 3771 O O . SER B 1 242 ? 22.062 17.531 21.141 1 57.62 242 SER B O 1
ATOM 3773 N N . ILE B 1 243 ? 23.344 17.359 19.391 1 41.12 243 ILE B N 1
ATOM 3774 C CA . ILE B 1 243 ? 24.562 17.188 20.203 1 41.12 243 ILE B CA 1
ATOM 3775 C C . ILE B 1 243 ? 24.953 18.516 20.828 1 41.12 243 ILE B C 1
ATOM 3777 O O . ILE B 1 243 ? 24.953 19.547 20.172 1 41.12 243 ILE B O 1
#

Radius of gyration: 22.4 Å; Cα contacts (8 Å, |Δi|>4): 1218; chains: 2; bounding box: 49×61×56 Å

Nearest PDB structures (foldseek):
  4chl-assembly1_A  TM=9.723E-01  e=2.936E-38  Homo sapiens
  5ve3-assembly2_A  TM=9.687E-01  e=1.854E-35  Paraburkholderia phytofirmans PsJN
  5ve5-assembly2_B  TM=9.691E-01  e=8.737E-35  Paraburkholderia phytofirmans PsJN
  5ve5-assembly3_C  TM=9.768E-01  e=1.839E-34  Paraburkholderia phytofirmans PsJN
  5ve4-assembly1_A  TM=9.680E-01  e=1.435E-34  Paraburkholderia phytofirmans PsJN

Organism: Clonorchis sinensis (NCBI:txid79923)

Sequence (486 aa):
MSKILGALTASGPLLFRQLFESVSSTYTYLLADRASGIATIIDPVLEMVDRDTKLVKELNLKLGPIINTHVHADHVTGSGLLKQRFPGSFSVLGHYDNVLADRRVRHGDFIEFGQFKLECRGTPGHTNGCMTLVLHVAEMAFTGDALLIRGCGRTDFQSGCSATLYDSVHSQILSLPEHFLLFPAHNYSGLTVTTVGEEKKYNPRFTCSKEEFIQLMDNLNLDLPKQFDRATRLNVVCGIESIMSKILGALTASGPLLFRQLFESVSSTYTYLLADRASGIATIIDPVLEMVDRDTKLVKELNLKLGPIINTHVHADHVTGSGLLKQRFPGSFSVLGHYDNVLADRRVRHGDFIEFGQFKLECRGTPGHTNGCMTLVLHVAEMAFTGDALLIRGCGRTDFQSGCSATLYDSVHSQILSLPEHFLLFPAHNYSGLTVTTVGEEKKYNPRFTCSKEEFIQLMDNLNLDLPKQFDRATRLNVVCGIESI